Protein AF-0000000080707227 (afdb_homodimer)

Structure (mmCIF, N/CA/C/O backbone):
data_AF-0000000080707227-model_v1
#
loop_
_entity.id
_entity.type
_entity.pdbx_description
1 polymer 'Beta-carotene isomerase D27-like C-terminal domain-containing protein'
#
loop_
_atom_site.group_PDB
_atom_site.id
_atom_site.type_symbol
_atom_site.label_atom_id
_atom_site.label_alt_id
_atom_site.label_comp_id
_atom_site.label_asym_id
_atom_site.label_entity_id
_atom_site.label_seq_id
_atom_site.pdbx_PDB_ins_code
_atom_site.Cartn_x
_atom_site.Cartn_y
_atom_site.Cartn_z
_atom_site.occupancy
_atom_site.B_iso_or_equiv
_atom_site.auth_seq_id
_atom_site.auth_comp_id
_atom_site.auth_asym_id
_atom_si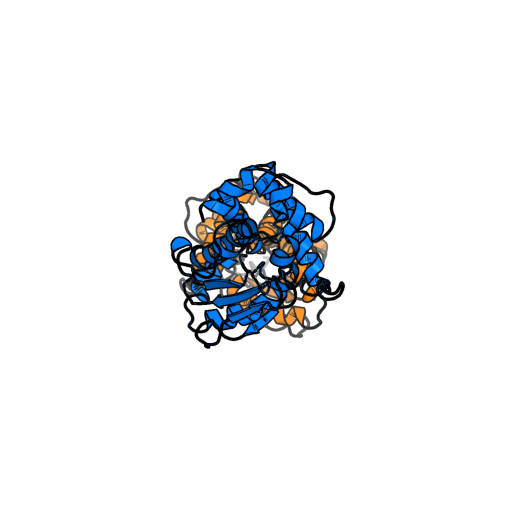te.auth_atom_id
_atom_site.pdbx_PDB_model_num
ATOM 1 N N . MET A 1 1 ? 2.789 -52.062 -24.5 1 26.19 1 MET A N 1
ATOM 2 C CA . MET A 1 1 ? 1.54 -51.344 -24.281 1 26.19 1 MET A CA 1
ATOM 3 C C . MET A 1 1 ? 1.734 -50.188 -23.297 1 26.19 1 MET A C 1
ATOM 5 O O . MET A 1 1 ? 2.178 -50.406 -22.156 1 26.19 1 MET A O 1
ATOM 9 N N . PRO A 1 2 ? 2.189 -49 -23.609 1 32.19 2 PRO A N 1
ATOM 10 C CA . PRO A 1 2 ? 2.803 -48 -22.719 1 32.19 2 PRO A CA 1
ATOM 11 C C . PRO A 1 2 ? 1.894 -47.594 -21.562 1 32.19 2 PRO A C 1
ATOM 13 O O . PRO A 1 2 ? 0.667 -47.656 -21.688 1 32.19 2 PRO A O 1
ATOM 16 N N . GLU A 1 3 ? 2.172 -48 -20.297 1 30.67 3 GLU A N 1
ATOM 17 C CA . GLU A 1 3 ? 1.446 -47.844 -19.047 1 30.67 3 GLU A CA 1
ATOM 18 C C . GLU A 1 3 ? 0.811 -46.469 -18.953 1 30.67 3 GLU A C 1
ATOM 20 O O . GLU A 1 3 ? 1.494 -45.438 -19.109 1 30.67 3 GLU A O 1
ATOM 25 N N . GLU A 1 4 ? -0.465 -46.219 -19.422 1 32.09 4 GLU A N 1
ATOM 26 C CA . GLU A 1 4 ? -1.473 -45.156 -19.312 1 32.09 4 GLU A CA 1
ATOM 27 C C . GLU A 1 4 ? -1.519 -44.594 -17.906 1 32.09 4 GLU A C 1
ATOM 29 O O . GLU A 1 4 ? -1.869 -45.281 -16.953 1 32.09 4 GLU A O 1
ATOM 34 N N . GLY A 1 5 ? -0.505 -44 -17.422 1 33.38 5 GLY A N 1
ATOM 35 C CA . GLY A 1 5 ? -0.533 -43.406 -16.094 1 33.38 5 GLY A CA 1
ATOM 36 C C . GLY A 1 5 ? -1.911 -42.938 -15.688 1 33.38 5 GLY A C 1
ATOM 37 O O . GLY A 1 5 ? -2.59 -42.25 -16.453 1 33.38 5 GLY A O 1
ATOM 38 N N . VAL A 1 6 ? -2.732 -43.75 -15 1 36.25 6 VAL A N 1
ATOM 39 C CA . VAL A 1 6 ? -4.027 -43.562 -14.352 1 36.25 6 VAL A CA 1
ATOM 40 C C . VAL A 1 6 ? -4.141 -42.156 -13.82 1 36.25 6 VAL A C 1
ATOM 42 O O . VAL A 1 6 ? -3.307 -41.719 -13.031 1 36.25 6 VAL A O 1
ATOM 45 N N . ALA A 1 7 ? -4.582 -41.219 -14.547 1 39.53 7 ALA A N 1
ATOM 46 C CA . ALA A 1 7 ? -5.078 -39.906 -14.172 1 39.53 7 ALA A CA 1
ATOM 47 C C . ALA A 1 7 ? -5.777 -39.938 -12.812 1 39.53 7 ALA A C 1
ATOM 49 O O . ALA A 1 7 ? -6.84 -40.531 -12.672 1 39.53 7 ALA A O 1
ATOM 50 N N . GLN A 1 8 ? -5.195 -40.25 -11.672 1 39.56 8 GLN A N 1
ATOM 51 C CA . GLN A 1 8 ? -5.855 -40.156 -10.375 1 39.56 8 GLN A CA 1
ATOM 52 C C . GLN A 1 8 ? -6.766 -38.906 -10.312 1 39.56 8 GLN A C 1
ATOM 54 O O . GLN A 1 8 ? -6.293 -37.781 -10.406 1 39.56 8 GLN A O 1
ATOM 59 N N . LEU A 1 9 ? -7.895 -38.906 -10.82 1 43.28 9 LEU A N 1
ATOM 60 C CA . LEU A 1 9 ? -9.008 -37.969 -10.711 1 43.28 9 LEU A CA 1
ATOM 61 C C . LEU A 1 9 ? -9.156 -37.469 -9.281 1 43.28 9 LEU A C 1
ATOM 63 O O . LEU A 1 9 ? -9.586 -38.219 -8.398 1 43.28 9 LEU A O 1
ATOM 67 N N . ARG A 1 10 ? -8.141 -36.844 -8.664 1 52.09 10 ARG A N 1
ATOM 68 C CA . ARG A 1 10 ? -8.336 -36.344 -7.305 1 52.09 10 ARG A CA 1
ATOM 69 C C . ARG A 1 10 ? -9.727 -35.75 -7.141 1 52.09 10 ARG A C 1
ATOM 71 O O . ARG A 1 10 ? -10.328 -35.281 -8.109 1 52.09 10 ARG A O 1
ATOM 78 N N . PRO A 1 11 ? -10.305 -36.188 -5.941 1 55.34 11 PRO A N 1
ATOM 79 C CA . PRO A 1 11 ? -11.648 -35.688 -5.676 1 55.34 11 PRO A CA 1
ATOM 80 C C . PRO A 1 11 ? -11.758 -34.188 -5.887 1 55.34 11 PRO A C 1
ATOM 82 O O . PRO A 1 11 ? -10.789 -33.438 -5.672 1 55.34 11 PRO A O 1
ATOM 85 N N . PRO A 1 12 ? -12.727 -33.844 -6.68 1 55.25 12 PRO A N 1
ATOM 86 C CA . PRO A 1 12 ? -13.008 -32.438 -6.926 1 55.25 12 PRO A CA 1
ATOM 87 C C . PRO A 1 12 ? -12.906 -31.578 -5.66 1 55.25 12 PRO A C 1
ATOM 89 O O . PRO A 1 12 ? -13.133 -32.062 -4.559 1 55.25 12 PRO A O 1
ATOM 92 N N . LEU A 1 13 ? -12.117 -30.547 -5.734 1 60.56 13 LEU A N 1
ATOM 93 C CA . LEU A 1 13 ? -12.07 -29.609 -4.621 1 60.56 13 LEU A CA 1
ATOM 94 C C . LEU A 1 13 ? -13.461 -29.391 -4.023 1 60.56 13 LEU A C 1
ATOM 96 O O . LEU A 1 13 ? -14.445 -29.312 -4.758 1 60.56 13 LEU A O 1
ATOM 100 N N . ALA A 1 14 ? -13.602 -29.906 -2.783 1 52.62 14 ALA A N 1
ATOM 101 C CA . ALA A 1 14 ? -14.891 -29.688 -2.131 1 52.62 14 ALA A CA 1
ATOM 102 C C . ALA A 1 14 ? -15.336 -28.234 -2.275 1 52.62 14 ALA A C 1
ATOM 104 O O . ALA A 1 14 ? -14.508 -27.328 -2.328 1 52.62 14 ALA A O 1
ATOM 105 N N . ALA A 1 15 ? -16.594 -28.062 -2.678 1 52.66 15 ALA A N 1
ATOM 106 C CA . ALA A 1 15 ? -17.234 -26.766 -2.848 1 52.66 15 ALA A CA 1
ATOM 107 C C . ALA A 1 15 ? -16.797 -25.797 -1.75 1 52.66 15 ALA A C 1
ATOM 109 O O . ALA A 1 15 ? -16.641 -24.594 -1.995 1 52.66 15 ALA A O 1
ATOM 110 N N . ASP A 1 16 ? -16.531 -26.391 -0.638 1 57.25 16 ASP A N 1
ATOM 111 C CA . ASP A 1 16 ? -16.281 -25.562 0.536 1 57.25 16 ASP A CA 1
ATOM 112 C C . ASP A 1 16 ? -14.781 -25.422 0.785 1 57.25 16 ASP A C 1
ATOM 114 O O . ASP A 1 16 ? -14.367 -24.828 1.79 1 57.25 16 ASP A O 1
ATOM 118 N N . PHE A 1 17 ? -14.102 -26.125 -0.024 1 55.12 17 PHE A N 1
ATOM 119 C CA . PHE A 1 17 ? -12.656 -26.078 0.175 1 55.12 17 PHE A CA 1
ATOM 120 C C . PHE A 1 17 ? -12.156 -24.641 0.092 1 55.12 17 PHE A C 1
ATOM 122 O O . PHE A 1 17 ? -11.273 -24.25 0.86 1 55.12 17 PHE A O 1
ATOM 129 N N . CYS A 1 18 ? -12.836 -23.969 -0.819 1 61.62 18 CYS A N 1
ATOM 130 C CA . CYS A 1 18 ? -12.422 -22.562 -0.947 1 61.62 18 CYS A CA 1
ATOM 131 C C . CYS A 1 18 ? -13.438 -21.641 -0.299 1 61.62 18 CYS A C 1
ATOM 133 O O . CYS A 1 18 ? -14.141 -20.906 -0.992 1 61.62 18 CYS A O 1
ATOM 135 N N . SER A 1 19 ? -13.633 -21.938 0.923 1 69.5 19 SER A N 1
ATOM 136 C CA . SER A 1 19 ? -14.484 -20.984 1.617 1 69.5 19 SER A CA 1
ATOM 137 C C . SER A 1 19 ? -13.922 -19.578 1.512 1 69.5 19 SER A C 1
ATOM 139 O O . SER A 1 19 ? -12.742 -19.344 1.765 1 69.5 19 SER A O 1
ATOM 141 N N . GLU A 1 20 ? -14.742 -18.844 0.925 1 79.62 20 GLU A N 1
ATOM 142 C CA . GLU A 1 20 ? -14.297 -17.469 0.672 1 79.62 20 GLU A CA 1
ATOM 143 C C . GLU A 1 20 ? -14.68 -16.547 1.823 1 79.62 20 GLU A C 1
ATOM 145 O O . GLU A 1 20 ? -15.867 -16.312 2.07 1 79.62 20 GLU A O 1
ATOM 150 N N . SER A 1 21 ? -13.672 -16.234 2.586 1 84.19 21 SER A N 1
ATOM 151 C CA . SER A 1 21 ? -13.883 -15.188 3.584 1 84.19 21 SER A CA 1
ATOM 152 C C . SER A 1 21 ? -14.188 -13.844 2.926 1 84.19 21 SER A C 1
ATOM 154 O O . SER A 1 21 ? -14.109 -13.719 1.701 1 84.19 21 SER A O 1
ATOM 156 N N . LEU A 1 22 ? -14.695 -12.938 3.74 1 84.94 22 LEU A N 1
ATOM 157 C CA . LEU A 1 22 ? -14.938 -11.594 3.23 1 84.94 22 LEU A CA 1
ATOM 158 C C . LEU A 1 22 ? -13.664 -10.992 2.652 1 84.94 22 LEU A C 1
ATOM 160 O O . LEU A 1 22 ? -13.695 -10.328 1.612 1 84.94 22 LEU A O 1
ATOM 164 N N . LEU A 1 23 ? -12.578 -11.273 3.289 1 86.94 23 LEU A N 1
ATOM 165 C CA . LEU A 1 23 ? -11.289 -10.805 2.793 1 86.94 23 LEU A CA 1
ATOM 166 C C . LEU A 1 23 ? -10.984 -11.406 1.424 1 86.94 23 LEU A C 1
ATOM 168 O O . LEU A 1 23 ? -10.516 -10.703 0.525 1 86.94 23 LEU A O 1
ATOM 172 N N . ASP A 1 24 ? -11.258 -12.633 1.316 1 90.62 24 ASP A N 1
ATOM 173 C CA . ASP A 1 24 ? -11.016 -13.305 0.042 1 90.62 24 ASP A CA 1
ATOM 174 C C . ASP A 1 24 ? -11.844 -12.68 -1.074 1 90.62 24 ASP A C 1
ATOM 176 O O . ASP A 1 24 ? -11.352 -12.484 -2.188 1 90.62 24 ASP A O 1
ATOM 180 N N . LYS A 1 25 ? -13.047 -12.398 -0.749 1 90.88 25 LYS A N 1
ATOM 181 C CA . LYS A 1 25 ? -13.953 -11.836 -1.743 1 90.88 25 LYS A CA 1
ATOM 182 C C . LYS A 1 25 ? -13.492 -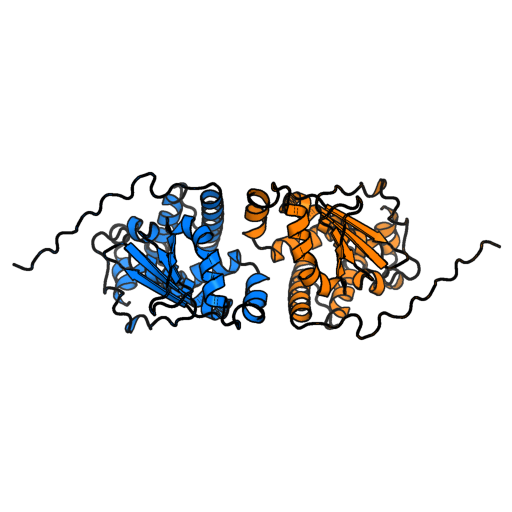10.453 -2.189 1 90.88 25 LYS A C 1
ATOM 184 O O . LYS A 1 25 ? -13.508 -10.141 -3.383 1 90.88 25 LYS A O 1
ATOM 189 N N . VAL A 1 26 ? -13.094 -9.672 -1.262 1 90.5 26 VAL A N 1
ATOM 190 C CA . VAL A 1 26 ? -12.648 -8.312 -1.558 1 90.5 26 VAL A CA 1
ATOM 191 C C . VAL A 1 26 ? -11.328 -8.359 -2.332 1 90.5 26 VAL A C 1
ATOM 193 O O . VAL A 1 26 ? -11.156 -7.629 -3.311 1 90.5 26 VAL A O 1
ATOM 196 N N . ALA A 1 27 ? -10.5 -9.188 -1.859 1 93.56 27 ALA A N 1
ATOM 197 C CA . ALA A 1 27 ? -9.203 -9.32 -2.518 1 93.56 27 ALA A CA 1
ATOM 198 C C . ALA A 1 27 ? -9.367 -9.805 -3.955 1 93.56 27 ALA A C 1
ATOM 200 O O . ALA A 1 27 ? -8.719 -9.289 -4.867 1 93.56 27 ALA A O 1
ATOM 201 N N . LEU A 1 28 ? -10.18 -10.781 -4.129 1 94.62 28 LEU A N 1
ATOM 202 C CA . LEU A 1 28 ? -10.43 -11.312 -5.465 1 94.62 28 LEU A CA 1
ATOM 203 C C . LEU A 1 28 ? -11.031 -10.242 -6.371 1 94.62 28 LEU A C 1
ATOM 205 O O . LEU A 1 28 ? -10.625 -10.102 -7.527 1 94.62 28 LEU A O 1
ATOM 209 N N . ALA A 1 29 ? -12 -9.539 -5.801 1 93.62 29 ALA A N 1
ATOM 210 C CA . ALA A 1 29 ? -12.648 -8.492 -6.582 1 93.62 29 ALA A CA 1
ATOM 211 C C . ALA A 1 29 ? -11.641 -7.426 -7.012 1 93.62 29 ALA A C 1
ATOM 213 O O . ALA A 1 29 ? -11.625 -7.008 -8.172 1 93.62 29 ALA A O 1
ATOM 214 N N . LEU A 1 30 ? -10.836 -7.02 -6.07 1 94.31 30 LEU A N 1
ATOM 215 C CA . LEU A 1 30 ? -9.812 -6.027 -6.363 1 94.31 30 LEU A CA 1
ATOM 216 C C . LEU A 1 30 ? -8.82 -6.559 -7.395 1 94.31 30 LEU A C 1
ATOM 218 O O . LEU A 1 30 ? -8.469 -5.855 -8.344 1 94.31 30 LEU A O 1
ATOM 222 N N . PHE A 1 31 ? -8.391 -7.738 -7.23 1 96.88 31 PHE A N 1
ATOM 223 C CA . PHE A 1 31 ? -7.434 -8.367 -8.133 1 96.88 31 PHE A CA 1
ATOM 224 C C . PHE A 1 31 ? -8 -8.445 -9.547 1 96.88 31 PHE A C 1
ATOM 226 O O . PHE A 1 31 ? -7.309 -8.125 -10.516 1 96.88 31 PHE A O 1
ATOM 233 N N . ARG A 1 32 ? -9.164 -8.805 -9.68 1 96.88 32 ARG A N 1
ATOM 234 C CA . ARG A 1 32 ? -9.805 -8.953 -10.984 1 96.88 32 ARG A CA 1
ATOM 235 C C . ARG A 1 32 ? -9.922 -7.605 -11.695 1 96.88 32 ARG A C 1
ATOM 237 O O . ARG A 1 32 ? -9.672 -7.508 -12.891 1 96.88 32 ARG A O 1
ATOM 244 N N . VAL A 1 33 ? -10.312 -6.633 -10.953 1 96.38 33 VAL A N 1
ATOM 245 C CA . VAL A 1 33 ? -10.453 -5.309 -11.547 1 96.38 33 VAL A CA 1
ATOM 246 C C . VAL A 1 33 ? -9.117 -4.855 -12.125 1 96.38 33 VAL A C 1
ATOM 248 O O . VAL A 1 33 ? -9.07 -4.277 -13.211 1 96.38 33 VAL A O 1
ATOM 251 N N . LEU A 1 34 ? -8.094 -5.098 -11.43 1 97.06 34 LEU A N 1
ATOM 252 C CA . LEU A 1 34 ? -6.77 -4.691 -11.875 1 97.06 34 LEU A CA 1
ATOM 253 C C . LEU A 1 34 ? -6.344 -5.492 -13.102 1 97.06 34 LEU A C 1
ATOM 255 O O . LEU A 1 34 ? -5.77 -4.934 -14.039 1 97.06 34 LEU A O 1
ATOM 259 N N . VAL A 1 35 ? -6.594 -6.781 -13.125 1 98.12 35 VAL A N 1
ATOM 260 C CA . VAL A 1 35 ? -6.293 -7.621 -14.281 1 98.12 35 VAL A CA 1
ATOM 261 C C . VAL A 1 35 ? -7.09 -7.141 -15.492 1 98.12 35 VAL A C 1
ATOM 263 O O . VAL A 1 35 ? -6.539 -6.973 -16.578 1 98.12 35 VAL A O 1
ATOM 266 N N . GLN A 1 36 ? -8.336 -6.859 -15.281 1 98.12 36 GLN A N 1
ATOM 267 C CA . GLN A 1 36 ? -9.211 -6.406 -16.359 1 98.12 36 GLN A CA 1
ATOM 268 C C . GLN A 1 36 ? -8.695 -5.113 -16.984 1 98.12 36 GLN A C 1
ATOM 270 O O . GLN A 1 36 ? -8.727 -4.945 -18.203 1 98.12 36 GLN A O 1
ATOM 275 N N . LYS A 1 37 ? -8.273 -4.293 -16.188 1 97.12 37 LYS A N 1
ATOM 276 C CA . LYS A 1 37 ? -7.734 -3.027 -16.656 1 97.12 37 LYS A CA 1
ATOM 277 C C . LYS A 1 37 ? -6.465 -3.248 -17.484 1 97.12 37 LYS A C 1
ATOM 279 O O . LYS A 1 37 ? -6.254 -2.584 -18.5 1 97.12 37 LYS A O 1
ATOM 284 N N . GLU A 1 38 ? -5.629 -4.148 -17.062 1 97.56 38 GLU A N 1
ATOM 285 C CA . GLU A 1 38 ? -4.355 -4.414 -17.734 1 97.56 38 GLU A CA 1
ATOM 286 C C . GLU A 1 38 ? -4.562 -5.109 -19.062 1 97.56 38 GLU A C 1
ATOM 288 O O . GLU A 1 38 ? -3.859 -4.824 -20.047 1 97.56 38 GLU A O 1
ATOM 293 N N . ILE A 1 39 ? -5.523 -6 -19.156 1 97.75 39 ILE A N 1
ATOM 294 C CA . ILE A 1 39 ? -5.637 -6.816 -20.359 1 97.75 39 ILE A CA 1
ATOM 295 C C . ILE A 1 39 ? -6.719 -6.246 -21.281 1 97.75 39 ILE A C 1
ATOM 297 O O . ILE A 1 39 ? -6.824 -6.637 -22.438 1 97.75 39 ILE A O 1
ATOM 301 N N . GLY A 1 40 ? -7.551 -5.34 -20.766 1 97.44 40 GLY A N 1
ATOM 302 C CA . GLY A 1 40 ? -8.594 -4.711 -21.562 1 97.44 40 GLY A CA 1
ATOM 303 C C . GLY A 1 40 ? -9.758 -5.637 -21.875 1 97.44 40 GLY A C 1
ATOM 304 O O . GLY A 1 40 ? -10.352 -5.562 -22.938 1 97.44 40 GLY A O 1
ATOM 305 N N . TYR A 1 41 ? -9.977 -6.633 -21.047 1 97.62 41 TYR A N 1
ATOM 306 C CA . TYR A 1 41 ? -11.047 -7.605 -21.219 1 97.62 41 TYR A CA 1
ATOM 307 C C . TYR A 1 41 ? -11.727 -7.906 -19.891 1 97.62 41 TYR A C 1
ATOM 309 O O . TYR A 1 41 ? -11.055 -8.172 -18.891 1 97.62 41 TYR A O 1
ATOM 317 N N . LYS A 1 42 ? -13.023 -7.793 -19.938 1 97.31 42 LYS A N 1
ATOM 318 C CA . LYS A 1 42 ? -13.844 -8.102 -18.766 1 97.31 42 LYS A CA 1
ATOM 319 C C . LYS A 1 42 ? -14.727 -9.328 -19.016 1 97.31 42 LYS A C 1
ATOM 321 O O . LYS A 1 42 ? -15.602 -9.297 -19.891 1 97.31 42 LYS A O 1
ATOM 326 N N . SER A 1 43 ? -14.539 -10.352 -18.219 1 96.88 43 SER A N 1
ATOM 327 C CA . SER A 1 43 ? -15.336 -11.57 -18.344 1 96.88 43 SER A CA 1
ATOM 328 C C . SER A 1 43 ? -16.75 -11.367 -17.812 1 96.88 43 SER A C 1
ATOM 330 O O . SER A 1 43 ? -16.953 -10.641 -16.844 1 96.88 43 SER A O 1
ATOM 332 N N . GLU A 1 44 ? -17.688 -12.141 -18.359 1 95.75 44 GLU A N 1
ATOM 333 C CA . GLU A 1 44 ? -19.078 -12.117 -17.891 1 95.75 44 GLU A CA 1
ATOM 334 C C . GLU A 1 44 ? -19.266 -13.039 -16.688 1 95.75 44 GLU A C 1
ATOM 336 O O . GLU A 1 44 ? -20.266 -12.945 -15.977 1 95.75 44 GLU A O 1
ATOM 341 N N . GLU A 1 45 ? -18.281 -13.898 -16.5 1 95 45 GLU A N 1
ATOM 342 C CA . GLU A 1 45 ? -18.359 -14.82 -15.359 1 95 45 GLU A CA 1
ATOM 343 C C . GLU A 1 45 ? -17.984 -14.109 -14.055 1 95 45 GLU A C 1
ATOM 345 O O . GLU A 1 45 ? -17.078 -13.289 -14.031 1 95 45 GLU A O 1
ATOM 350 N N . PRO A 1 46 ? -18.719 -14.422 -13.008 1 92.44 46 PRO A N 1
ATOM 351 C CA . PRO A 1 46 ? -18.422 -13.797 -11.727 1 92.44 46 PRO A CA 1
ATOM 352 C C . PRO A 1 46 ? -17.312 -14.516 -10.961 1 92.44 46 PRO A C 1
ATOM 354 O O . PRO A 1 46 ? -16.984 -15.664 -11.266 1 92.44 46 PRO A O 1
ATOM 357 N N . GLY A 1 47 ? -16.75 -13.805 -10 1 91.75 47 GLY A N 1
ATOM 358 C CA . GLY A 1 47 ? -15.859 -14.398 -9.023 1 91.75 47 GLY A CA 1
ATOM 359 C C . GLY A 1 47 ? -14.641 -15.047 -9.641 1 91.75 47 GLY A C 1
ATOM 360 O O . GLY A 1 47 ? -14.008 -14.477 -10.539 1 91.75 47 GLY A O 1
ATOM 361 N N . TYR A 1 48 ? -14.305 -16.219 -9.148 1 93.06 48 TYR A N 1
ATOM 362 C CA . TYR A 1 48 ? -13.078 -16.906 -9.523 1 93.06 48 TYR A CA 1
ATOM 363 C C . TYR A 1 48 ? -13.156 -17.406 -10.961 1 93.06 48 TYR A C 1
ATOM 365 O O . TYR A 1 48 ? -12.156 -17.391 -11.688 1 93.06 48 TYR A O 1
ATOM 373 N N . ALA A 1 49 ? -14.32 -17.844 -11.352 1 92.81 49 ALA A N 1
ATOM 374 C CA . ALA A 1 49 ? -14.516 -18.266 -12.734 1 92.81 49 ALA A CA 1
ATOM 375 C C . ALA A 1 49 ? -14.195 -17.141 -13.711 1 92.81 49 ALA A C 1
ATOM 377 O O . ALA A 1 49 ? -13.688 -17.391 -14.812 1 92.81 49 ALA A O 1
ATOM 378 N N . GLY A 1 50 ? -14.547 -15.969 -13.289 1 95.5 50 GLY A N 1
ATOM 379 C CA . GLY A 1 50 ? -14.219 -14.82 -14.109 1 95.5 50 GLY A CA 1
ATOM 380 C C . GLY A 1 50 ? -12.719 -14.594 -14.25 1 95.5 50 GLY A C 1
ATOM 381 O O . GLY A 1 50 ? -12.234 -14.273 -15.336 1 95.5 50 GLY A O 1
ATOM 382 N N . LEU A 1 51 ? -12.031 -14.766 -13.172 1 96.12 51 LEU A N 1
ATOM 383 C CA . LEU A 1 51 ? -10.578 -14.617 -13.195 1 96.12 51 LEU A CA 1
ATOM 384 C C . LEU A 1 51 ? -9.945 -15.625 -14.156 1 96.12 51 LEU A C 1
ATOM 386 O O . LEU A 1 51 ? -9.055 -15.273 -14.93 1 96.12 51 LEU A O 1
ATOM 390 N N . ILE A 1 52 ? -10.383 -16.844 -14.086 1 93.88 52 ILE A N 1
ATOM 391 C CA . ILE A 1 52 ? -9.859 -17.891 -14.953 1 93.88 52 ILE A CA 1
ATOM 392 C C . ILE A 1 52 ? -10.141 -17.547 -16.406 1 93.88 52 ILE A C 1
ATOM 394 O O . ILE A 1 52 ? -9.266 -17.656 -17.266 1 93.88 52 ILE A O 1
ATOM 398 N N . ASP A 1 53 ? -11.312 -17.109 -16.672 1 94.12 53 ASP A N 1
ATOM 399 C CA . ASP A 1 53 ? -11.703 -16.719 -18.016 1 94.12 53 ASP A CA 1
ATOM 400 C C . ASP A 1 53 ? -10.828 -15.578 -18.531 1 94.12 53 ASP A C 1
ATOM 402 O O . ASP A 1 53 ? -10.414 -15.578 -19.703 1 94.12 53 ASP A O 1
ATOM 406 N N . GLU A 1 54 ? -10.602 -14.68 -17.703 1 96.88 54 GLU A N 1
ATOM 407 C CA . GLU A 1 54 ? -9.781 -13.531 -18.078 1 96.88 54 GLU A CA 1
ATOM 408 C C . GLU A 1 54 ? -8.344 -13.953 -18.359 1 96.88 54 GLU A C 1
ATOM 410 O O . GLU A 1 54 ? -7.734 -13.508 -19.328 1 96.88 54 GLU A O 1
ATOM 415 N N . ALA A 1 55 ? -7.828 -14.781 -17.516 1 95.5 55 ALA A N 1
ATOM 416 C CA . ALA A 1 55 ? -6.465 -15.266 -17.703 1 95.5 55 ALA A CA 1
ATOM 417 C C . ALA A 1 55 ? -6.348 -16.062 -19 1 95.5 55 ALA A C 1
ATOM 419 O O . ALA A 1 55 ? -5.406 -15.859 -19.781 1 95.5 55 ALA A O 1
ATOM 420 N N . GLN A 1 56 ? -7.262 -16.891 -19.25 1 93.06 56 GLN A N 1
ATOM 421 C CA . GLN A 1 56 ? -7.262 -17.719 -20.453 1 93.06 56 GLN A CA 1
ATOM 422 C C . GLN A 1 56 ? -7.453 -16.859 -21.703 1 93.06 56 GLN A C 1
ATOM 424 O O . GLN A 1 56 ? -6.805 -17.094 -22.719 1 93.06 56 GLN A O 1
ATOM 429 N N . ASN A 1 57 ? -8.375 -15.93 -21.609 1 93.88 57 ASN A N 1
ATOM 430 C CA . ASN A 1 57 ? -8.609 -15.031 -22.734 1 93.88 57 ASN A CA 1
ATOM 431 C C . ASN A 1 57 ? -7.336 -14.281 -23.125 1 93.88 57 ASN A C 1
ATOM 433 O O . ASN A 1 57 ? -7.004 -14.195 -24.312 1 93.88 57 ASN A O 1
ATOM 437 N N . TYR A 1 58 ? -6.613 -13.805 -22.125 1 95.56 58 TYR A N 1
ATOM 438 C CA . TYR A 1 58 ? -5.395 -13.039 -22.375 1 95.56 58 TYR A CA 1
ATOM 439 C C . TYR A 1 58 ? -4.34 -13.906 -23.062 1 95.56 58 TYR A C 1
ATOM 441 O O . TYR A 1 58 ? -3.707 -13.484 -24.031 1 95.56 58 TYR A O 1
ATOM 449 N N . MET A 1 59 ? -4.223 -15.078 -22.578 1 92.69 59 MET A N 1
ATOM 450 C CA . MET A 1 59 ? -3.193 -15.984 -23.078 1 92.69 59 MET A CA 1
ATOM 451 C C . MET A 1 59 ? -3.58 -16.531 -24.453 1 92.69 59 MET A C 1
ATOM 453 O O . MET A 1 59 ? -2.768 -16.531 -25.375 1 92.69 59 MET A O 1
ATOM 457 N N . VAL A 1 60 ? -4.789 -16.938 -24.672 1 89.69 60 VAL A N 1
ATOM 458 C CA . VAL A 1 60 ? -5.152 -17.734 -25.844 1 89.69 60 VAL A CA 1
ATOM 459 C C . VAL A 1 60 ? -5.828 -16.859 -26.891 1 89.69 60 VAL A C 1
ATOM 461 O O . VAL A 1 60 ? -5.5 -16.938 -28.078 1 89.69 60 VAL A O 1
ATOM 464 N N . ILE A 1 61 ? -6.82 -16.109 -26.484 1 89.12 61 ILE A N 1
ATOM 465 C CA . ILE A 1 61 ? -7.625 -15.344 -27.422 1 89.12 61 ILE A CA 1
ATOM 466 C C . ILE A 1 61 ? -6.852 -14.109 -27.891 1 89.12 61 ILE A C 1
ATOM 468 O O . ILE A 1 61 ? -6.703 -13.875 -29.078 1 89.12 61 ILE A O 1
ATOM 472 N N . GLN A 1 62 ? -6.305 -13.383 -26.953 1 93.19 62 GLN A N 1
ATOM 473 C CA . GLN A 1 62 ? -5.535 -12.195 -27.297 1 93.19 62 GLN A CA 1
ATOM 474 C C . GLN A 1 62 ? -4.137 -12.57 -27.781 1 93.19 62 GLN A C 1
ATOM 476 O O . GLN A 1 62 ? -3.449 -11.758 -28.406 1 93.19 62 GLN A O 1
ATOM 481 N N . GLY A 1 63 ? -3.725 -13.711 -27.422 1 91.44 63 GLY A N 1
ATOM 482 C CA . GLY A 1 63 ? -2.445 -14.211 -27.906 1 91.44 63 GLY A CA 1
ATOM 483 C C . GLY A 1 63 ? -1.258 -13.484 -27.297 1 91.44 63 GLY A C 1
ATOM 484 O O . GLY A 1 63 ? -0.261 -13.242 -27.984 1 91.44 63 GLY A O 1
ATOM 485 N N . ALA A 1 64 ? -1.387 -13.148 -26.047 1 93.62 64 ALA A N 1
ATOM 486 C CA . ALA A 1 64 ? -0.294 -12.438 -25.391 1 93.62 64 ALA A CA 1
ATOM 487 C C . ALA A 1 64 ? 0.96 -13.305 -25.312 1 93.62 64 ALA A C 1
ATOM 489 O O . ALA A 1 64 ? 0.879 -14.508 -25.047 1 93.62 64 ALA A O 1
ATOM 490 N N . SER A 1 65 ? 2.119 -12.688 -25.625 1 93.88 65 SER A N 1
ATOM 491 C CA . SER A 1 65 ? 3.393 -13.391 -25.516 1 93.88 65 SER A CA 1
ATOM 492 C C . SER A 1 65 ? 3.715 -13.734 -24.062 1 93.88 65 SER A C 1
ATOM 494 O O . SER A 1 65 ? 3.104 -13.188 -23.141 1 93.88 65 SER A O 1
ATOM 496 N N . VAL A 1 66 ? 4.617 -14.602 -23.922 1 92.62 66 VAL A N 1
ATOM 497 C CA . VAL A 1 66 ? 5.082 -15 -22.594 1 92.62 66 VAL A CA 1
ATOM 498 C C . VAL A 1 66 ? 5.543 -13.773 -21.812 1 92.62 66 VAL A C 1
ATOM 500 O O . VAL A 1 66 ? 5.184 -13.602 -20.641 1 92.62 66 VAL A O 1
ATOM 503 N N . GLU A 1 67 ? 6.301 -12.93 -22.469 1 95.38 67 GLU A N 1
ATOM 504 C CA . GLU A 1 67 ? 6.816 -11.719 -21.828 1 95.38 67 GLU A CA 1
ATOM 505 C C . GLU A 1 67 ? 5.684 -10.781 -21.422 1 95.38 67 GLU A C 1
ATOM 507 O O . GLU A 1 67 ? 5.711 -10.211 -20.328 1 95.38 67 GLU A O 1
ATOM 512 N N . ASP A 1 68 ? 4.762 -10.703 -22.266 1 96.88 68 ASP A N 1
ATOM 513 C CA . ASP A 1 68 ? 3.623 -9.836 -21.984 1 96.88 68 ASP A CA 1
ATOM 514 C C . ASP A 1 68 ? 2.83 -10.344 -20.781 1 96.88 68 ASP A C 1
ATOM 516 O O . ASP A 1 68 ? 2.355 -9.555 -19.953 1 96.88 68 ASP A O 1
ATOM 520 N N . GLN A 1 69 ? 2.623 -11.617 -20.734 1 96.31 69 GLN A N 1
ATOM 521 C CA . GLN A 1 69 ? 1.898 -12.219 -19.625 1 96.31 69 GLN A CA 1
ATOM 522 C C . GLN A 1 69 ? 2.609 -11.961 -18.297 1 96.31 69 GLN A C 1
ATOM 524 O O . GLN A 1 69 ? 1.986 -11.531 -17.328 1 96.31 69 GLN A O 1
ATOM 529 N N . GLN A 1 70 ? 3.857 -12.203 -18.344 1 97.12 70 GLN A N 1
ATOM 530 C CA . GLN A 1 70 ? 4.652 -12 -17.141 1 97.12 70 GLN A CA 1
ATOM 531 C C . GLN A 1 70 ? 4.641 -10.539 -16.719 1 97.12 70 GLN A C 1
ATOM 533 O O . GLN A 1 70 ? 4.453 -10.227 -15.531 1 97.12 70 GLN A O 1
ATOM 538 N N . ASP A 1 71 ? 4.832 -9.68 -17.656 1 98.06 71 ASP A N 1
ATOM 539 C CA . ASP A 1 71 ? 4.863 -8.25 -17.359 1 98.06 71 ASP A CA 1
ATOM 540 C C . ASP A 1 71 ? 3.521 -7.773 -16.812 1 98.06 71 ASP A C 1
ATOM 542 O O . ASP A 1 71 ? 3.479 -6.926 -15.914 1 98.06 71 ASP A O 1
ATOM 546 N N . MET A 1 72 ? 2.482 -8.289 -17.422 1 98.19 72 MET A N 1
ATOM 547 C CA . MET A 1 72 ? 1.147 -7.934 -16.938 1 98.19 72 MET A CA 1
ATOM 548 C C . MET A 1 72 ? 0.977 -8.305 -15.477 1 98.19 72 MET A C 1
ATOM 550 O O . MET A 1 72 ? 0.486 -7.504 -14.68 1 98.19 72 MET A O 1
ATOM 554 N N . ALA A 1 73 ? 1.348 -9.477 -15.102 1 98.12 73 ALA A N 1
ATOM 555 C CA . ALA A 1 73 ? 1.213 -9.938 -13.719 1 98.12 73 ALA A CA 1
ATOM 556 C C . ALA A 1 73 ? 2.09 -9.109 -12.781 1 98.12 73 ALA A C 1
ATOM 558 O O . ALA A 1 73 ? 1.669 -8.766 -11.672 1 98.12 73 ALA A O 1
ATOM 559 N N . VAL A 1 74 ? 3.283 -8.766 -13.227 1 98.44 74 VAL A N 1
ATOM 560 C CA . VAL A 1 74 ? 4.168 -7.934 -12.414 1 98.44 74 VAL A CA 1
ATOM 561 C C . VAL A 1 74 ? 3.543 -6.559 -12.203 1 98.44 74 VAL A C 1
ATOM 563 O O . VAL A 1 74 ? 3.582 -6.016 -11.094 1 98.44 74 VAL A O 1
ATOM 566 N N . ARG A 1 75 ? 2.986 -6.016 -13.258 1 97.88 75 ARG A N 1
ATOM 567 C CA . ARG A 1 75 ? 2.355 -4.703 -13.156 1 97.88 75 ARG A CA 1
ATOM 568 C C . ARG A 1 75 ? 1.186 -4.734 -12.18 1 97.88 75 ARG A C 1
ATOM 570 O O . ARG A 1 75 ? 1.001 -3.801 -11.391 1 97.88 75 ARG A O 1
ATOM 577 N N . VAL A 1 76 ? 0.418 -5.781 -12.211 1 97.94 76 VAL A N 1
ATOM 578 C CA . VAL A 1 76 ? -0.72 -5.918 -11.305 1 97.94 76 VAL A CA 1
ATOM 579 C C . VAL A 1 76 ? -0.229 -5.984 -9.859 1 97.94 76 VAL A C 1
ATOM 581 O O . VAL A 1 76 ? -0.753 -5.285 -8.992 1 97.94 76 VAL A O 1
ATOM 584 N N . LEU A 1 77 ? 0.762 -6.766 -9.617 1 97.5 77 LEU A N 1
ATOM 585 C CA . LEU A 1 77 ? 1.312 -6.898 -8.273 1 97.5 77 LEU A CA 1
ATOM 586 C C . LEU A 1 77 ? 1.898 -5.574 -7.793 1 97.5 77 LEU A C 1
ATOM 588 O O . LEU A 1 77 ? 1.728 -5.203 -6.629 1 97.5 77 LEU A O 1
ATOM 592 N N . THR A 1 78 ? 2.543 -4.902 -8.656 1 96.88 78 THR A N 1
ATOM 593 C CA . THR A 1 78 ? 3.137 -3.609 -8.336 1 96.88 78 THR A CA 1
ATOM 594 C C . THR A 1 78 ? 2.057 -2.588 -7.988 1 96.88 78 THR A C 1
ATOM 596 O O . THR A 1 78 ? 2.221 -1.79 -7.066 1 96.88 78 THR A O 1
ATOM 599 N N . THR A 1 79 ? 1.013 -2.641 -8.797 1 95.44 79 THR A N 1
ATOM 600 C CA . THR A 1 79 ? -0.103 -1.738 -8.531 1 95.44 79 THR A CA 1
ATOM 601 C C . THR A 1 79 ? -0.728 -2.029 -7.172 1 95.44 79 THR A C 1
ATOM 603 O O . THR A 1 79 ? -1.06 -1.105 -6.426 1 95.44 79 THR A O 1
ATOM 606 N N . ILE A 1 80 ? -0.904 -3.219 -6.852 1 95.19 80 ILE A N 1
ATOM 607 C CA . ILE A 1 80 ? -1.489 -3.617 -5.578 1 95.19 80 ILE A CA 1
ATOM 608 C C . ILE A 1 80 ? -0.606 -3.131 -4.43 1 95.19 80 ILE A C 1
ATOM 610 O O . ILE A 1 80 ? -1.108 -2.613 -3.428 1 95.19 80 ILE A O 1
ATOM 614 N N . ALA A 1 81 ? 0.667 -3.24 -4.527 1 94.25 81 ALA A N 1
ATOM 615 C CA . ALA A 1 81 ? 1.603 -2.844 -3.479 1 94.25 81 ALA A CA 1
ATOM 616 C C . ALA A 1 81 ? 1.554 -1.336 -3.242 1 94.25 81 ALA A C 1
ATOM 618 O O . ALA A 1 81 ? 1.828 -0.866 -2.137 1 94.25 81 ALA A O 1
ATOM 619 N N . GLY A 1 82 ? 1.182 -0.6 -4.316 1 92.38 82 GLY A N 1
ATOM 620 C CA . GLY A 1 82 ? 1.269 0.849 -4.227 1 92.38 82 GLY A CA 1
ATOM 621 C C . GLY A 1 82 ? 2.693 1.367 -4.301 1 92.38 82 GLY A C 1
ATOM 622 O O . GLY A 1 82 ? 3.646 0.594 -4.191 1 92.38 82 GLY A O 1
ATOM 623 N N . PRO A 1 83 ? 2.844 2.635 -4.402 1 92.62 83 PRO A N 1
ATOM 624 C CA . PRO A 1 83 ? 4.176 3.201 -4.621 1 92.62 83 PRO A CA 1
ATOM 625 C C . PRO A 1 83 ? 5.02 3.236 -3.346 1 92.62 83 PRO A C 1
ATOM 627 O O . PRO A 1 83 ? 6.238 3.393 -3.412 1 92.62 83 PRO A O 1
ATOM 630 N N . ALA A 1 84 ? 4.383 3.078 -2.223 1 90.56 84 ALA A N 1
ATOM 631 C CA . ALA A 1 84 ? 5.102 3.229 -0.96 1 90.56 84 ALA A CA 1
ATOM 632 C C . ALA A 1 84 ? 5.746 1.913 -0.534 1 90.56 84 ALA A C 1
ATOM 634 O O . ALA A 1 84 ? 6.875 1.898 -0.043 1 90.56 84 ALA A O 1
ATOM 635 N N . VAL A 1 85 ? 5.168 0.83 -0.766 1 92.69 85 VAL A N 1
ATOM 636 C CA . VAL A 1 85 ? 5.57 -0.458 -0.209 1 92.69 85 VAL A CA 1
ATOM 637 C C . VAL A 1 85 ? 6.91 -0.883 -0.809 1 92.69 85 VAL A C 1
ATOM 639 O O . VAL A 1 85 ? 7.836 -1.251 -0.081 1 92.69 85 VAL A O 1
ATOM 642 N N . PRO A 1 86 ? 7.113 -0.78 -2.076 1 93.75 86 PRO A N 1
ATOM 643 C CA . PRO A 1 86 ? 8.344 -1.316 -2.656 1 93.75 86 PRO A CA 1
ATOM 644 C C . PRO A 1 86 ? 9.602 -0.639 -2.105 1 93.75 86 PRO A C 1
ATOM 646 O O . PRO A 1 86 ? 10.5 -1.313 -1.594 1 93.75 86 PRO A O 1
ATOM 649 N N . PRO A 1 87 ? 9.672 0.667 -2.109 1 90.56 87 PRO A N 1
ATOM 650 C CA . PRO A 1 87 ? 10.906 1.266 -1.59 1 90.56 87 PRO A CA 1
ATOM 651 C C . PRO A 1 87 ? 11.078 1.041 -0.09 1 90.56 87 PRO A C 1
ATOM 653 O O . PRO A 1 87 ? 12.203 0.854 0.381 1 90.56 87 PRO A O 1
ATOM 656 N N . VAL A 1 88 ? 10.039 1.088 0.676 1 87.56 88 VAL A N 1
ATOM 657 C CA . VAL A 1 88 ? 10.125 0.881 2.117 1 87.56 88 VAL A CA 1
ATOM 658 C C . VAL A 1 88 ? 10.555 -0.555 2.412 1 87.56 88 VAL A C 1
ATOM 660 O O . VAL A 1 88 ? 11.445 -0.787 3.229 1 87.56 88 VAL A O 1
ATOM 663 N N . TYR A 1 89 ? 9.938 -1.484 1.743 1 93.38 89 TYR A N 1
ATOM 664 C CA . TYR A 1 89 ? 10.273 -2.889 1.939 1 93.38 89 TYR A CA 1
ATOM 665 C C . TYR A 1 89 ? 11.719 -3.16 1.546 1 93.38 89 TYR A C 1
ATOM 667 O O . TYR A 1 89 ? 12.453 -3.828 2.279 1 93.38 89 TYR A O 1
ATOM 675 N N . LYS A 1 90 ? 12.086 -2.697 0.441 1 92.12 90 LYS A N 1
ATOM 676 C CA . LYS A 1 90 ? 13.422 -2.945 -0.097 1 92.12 90 LYS A CA 1
ATOM 677 C C . LYS A 1 90 ? 14.5 -2.369 0.816 1 92.12 90 LYS A C 1
ATOM 679 O O . LYS A 1 90 ? 15.539 -2.998 1.036 1 92.12 90 LYS A O 1
ATOM 684 N N . LEU A 1 91 ? 14.289 -1.279 1.448 1 86.19 91 LEU A N 1
ATOM 685 C CA . LEU A 1 91 ? 15.305 -0.592 2.238 1 86.19 91 LEU A CA 1
ATOM 686 C C . LEU A 1 91 ? 15.258 -1.044 3.695 1 86.19 91 LEU A C 1
ATOM 688 O O . LEU A 1 91 ? 16.297 -1.158 4.348 1 86.19 91 LEU A O 1
ATOM 692 N N . PHE A 1 92 ? 14.039 -1.401 4.203 1 86.69 92 PHE A N 1
ATOM 693 C CA . PHE A 1 92 ? 13.938 -1.554 5.652 1 86.69 92 PHE A CA 1
ATOM 694 C C . PHE A 1 92 ? 13.539 -2.979 6.02 1 86.69 92 PHE A C 1
ATOM 696 O O . PHE A 1 92 ? 13.594 -3.359 7.188 1 86.69 92 PHE A O 1
ATOM 703 N N . MET A 1 93 ? 13.172 -3.701 5.055 1 89.62 93 MET A N 1
ATOM 704 C CA . MET A 1 93 ? 12.734 -5.055 5.379 1 89.62 93 MET A CA 1
ATOM 705 C C . MET A 1 93 ? 13.625 -6.09 4.699 1 89.62 93 MET A C 1
ATOM 707 O O . MET A 1 93 ? 14.188 -6.965 5.363 1 89.62 93 MET A O 1
ATOM 711 N N . ALA A 1 94 ? 13.844 -5.918 3.516 1 91.56 94 ALA A N 1
ATOM 712 C CA . ALA A 1 94 ? 14.492 -6.922 2.678 1 91.56 94 ALA A CA 1
ATOM 713 C C . ALA A 1 94 ? 15.891 -7.25 3.201 1 91.56 94 ALA A C 1
ATOM 715 O O . ALA A 1 94 ? 16.312 -8.406 3.176 1 91.56 94 ALA A O 1
ATOM 716 N N . PRO A 1 95 ? 16.609 -6.316 3.789 1 91.31 95 PRO A N 1
ATOM 717 C CA . PRO A 1 95 ? 17.969 -6.613 4.219 1 91.31 95 PRO A CA 1
ATOM 718 C C . PRO A 1 95 ? 18.031 -7.363 5.547 1 91.31 95 PRO A C 1
ATOM 720 O O . PRO A 1 95 ? 19.078 -7.891 5.926 1 91.31 95 PRO A O 1
ATOM 723 N N . TRP A 1 96 ? 16.969 -7.488 6.199 1 92.19 96 TRP A N 1
ATOM 724 C CA . TRP A 1 96 ? 16.938 -8.164 7.488 1 92.19 96 TRP A CA 1
ATOM 725 C C . TRP A 1 96 ? 16.984 -9.68 7.312 1 92.19 96 TRP A C 1
ATOM 727 O O . TRP A 1 96 ? 16.328 -10.227 6.41 1 92.19 96 TRP A O 1
ATOM 737 N N . PRO A 1 97 ? 17.688 -10.312 8.258 1 92.62 97 PRO A N 1
ATOM 738 C CA . PRO A 1 97 ? 17.734 -11.781 8.188 1 92.62 97 PRO A CA 1
ATOM 739 C C . PRO A 1 97 ? 16.375 -12.422 8.445 1 92.62 97 PRO A C 1
ATOM 741 O O . PRO A 1 97 ? 16.141 -13.57 8.055 1 92.62 97 PRO A O 1
ATOM 744 N N . TRP A 1 98 ? 15.508 -11.68 9.039 1 94.19 98 TRP A N 1
ATOM 745 C CA . TRP A 1 98 ? 14.203 -12.227 9.383 1 94.19 98 TRP A CA 1
ATOM 746 C C . TRP A 1 98 ? 13.172 -11.891 8.312 1 94.19 98 TRP A C 1
ATOM 748 O O . TRP A 1 98 ? 12.008 -12.297 8.414 1 94.19 98 TRP A O 1
ATOM 758 N N . ALA A 1 99 ? 13.547 -11.234 7.27 1 95.69 99 ALA A N 1
ATOM 759 C CA . ALA A 1 99 ? 12.625 -10.812 6.219 1 95.69 99 ALA A CA 1
ATOM 760 C C . ALA A 1 99 ? 11.891 -12.008 5.617 1 95.69 99 ALA A C 1
ATOM 762 O O . ALA A 1 99 ? 10.672 -11.969 5.441 1 95.69 99 ALA A O 1
ATOM 763 N N . PRO A 1 100 ? 12.562 -13.117 5.348 1 96.81 100 PRO A N 1
ATOM 764 C CA . PRO A 1 100 ? 11.867 -14.281 4.789 1 96.81 100 PRO A CA 1
ATOM 765 C C . PRO A 1 100 ? 10.781 -14.828 5.719 1 96.81 100 PRO A C 1
ATOM 767 O O . PRO A 1 100 ? 9.672 -15.117 5.273 1 96.81 100 PRO A O 1
ATOM 770 N N . PHE A 1 101 ? 11.117 -14.883 6.934 1 96.81 101 PHE A N 1
ATOM 771 C CA . PHE A 1 101 ? 10.156 -15.414 7.902 1 96.81 101 PHE A CA 1
ATOM 772 C C . PHE A 1 101 ? 8.961 -14.477 8.047 1 96.81 101 PHE A C 1
ATOM 774 O O . PHE A 1 101 ? 7.816 -14.922 8.062 1 96.81 101 PHE A O 1
ATOM 781 N N . LEU A 1 102 ? 9.234 -13.234 8.188 1 94.69 102 LEU A N 1
ATOM 782 C CA . LEU A 1 102 ? 8.156 -12.266 8.359 1 94.69 102 LEU A CA 1
ATOM 783 C C . LEU A 1 102 ? 7.258 -12.227 7.125 1 94.69 102 LEU A C 1
ATOM 785 O O . LEU A 1 102 ? 6.035 -12.148 7.25 1 94.69 102 LEU A O 1
ATOM 789 N N . THR A 1 103 ? 7.91 -12.25 5.996 1 96.25 103 THR A N 1
ATOM 790 C CA . THR A 1 103 ? 7.137 -12.258 4.758 1 96.25 103 THR A CA 1
ATOM 791 C C . THR A 1 103 ? 6.258 -13.5 4.672 1 96.25 103 THR A C 1
ATOM 793 O O . THR A 1 103 ? 5.074 -13.414 4.336 1 96.25 103 THR A O 1
ATOM 796 N N . ALA A 1 104 ? 6.797 -14.617 5.031 1 97.56 104 ALA A N 1
ATOM 797 C CA . ALA A 1 104 ? 6.047 -15.867 5.023 1 97.56 104 ALA A CA 1
ATOM 798 C C . ALA A 1 104 ? 4.902 -15.828 6.027 1 97.56 104 ALA A C 1
ATOM 800 O O . ALA A 1 104 ? 3.83 -16.391 5.781 1 97.56 104 ALA A O 1
ATOM 801 N N . PHE A 1 105 ? 5.168 -15.227 7.086 1 94.25 105 PHE A N 1
ATOM 802 C CA . PHE A 1 105 ? 4.188 -15.156 8.156 1 94.25 105 PHE A CA 1
ATOM 803 C C . PHE A 1 105 ? 2.949 -14.383 7.711 1 94.25 105 PHE A C 1
ATOM 805 O O . PHE A 1 105 ? 1.825 -14.742 8.062 1 94.25 105 PHE A O 1
ATOM 812 N N . PHE A 1 106 ? 3.072 -13.359 6.871 1 91.94 106 PHE A N 1
ATOM 813 C CA . PHE A 1 106 ? 1.973 -12.492 6.48 1 91.94 106 PHE A CA 1
ATOM 814 C C . PHE A 1 106 ? 1.36 -12.945 5.16 1 91.94 106 PHE A C 1
ATOM 816 O O . PHE A 1 106 ? 0.254 -12.531 4.809 1 91.94 106 PHE A O 1
ATOM 823 N N . THR A 1 107 ? 1.909 -13.82 4.426 1 95.1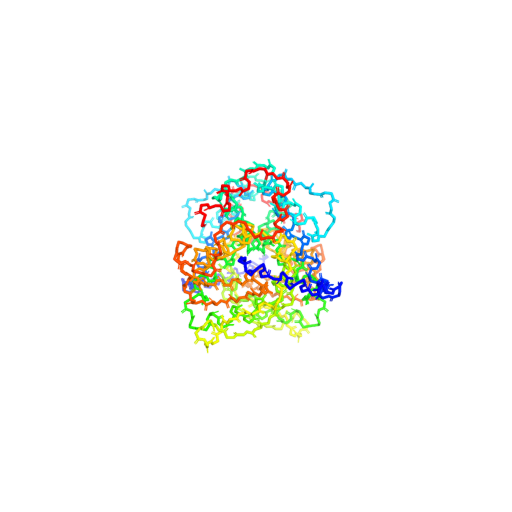9 107 THR A N 1
ATOM 824 C CA . THR A 1 107 ? 1.537 -14.148 3.053 1 95.19 107 THR A CA 1
ATOM 825 C C . THR A 1 107 ? 0.258 -14.984 3.025 1 95.19 107 THR A C 1
ATOM 827 O O . THR A 1 107 ? -0.642 -14.719 2.225 1 95.19 107 THR A O 1
ATOM 830 N N . PRO A 1 108 ? -0.015 -15.969 3.908 1 94.44 108 PRO A N 1
ATOM 831 C CA . PRO A 1 108 ? -1.101 -16.938 3.746 1 94.44 108 PRO A CA 1
ATOM 832 C C . PRO A 1 108 ? -2.473 -16.281 3.646 1 94.44 108 PRO A C 1
ATOM 834 O O . PRO A 1 108 ? -3.254 -16.594 2.746 1 94.44 108 PRO A O 1
ATOM 837 N N . PRO A 1 109 ? -2.76 -15.281 4.469 1 90.81 109 PRO A N 1
ATOM 838 C CA . PRO A 1 109 ? -4.102 -14.703 4.348 1 90.81 109 PRO A CA 1
ATOM 839 C C . PRO A 1 109 ? -4.289 -13.922 3.047 1 90.81 109 PRO A C 1
ATOM 841 O O . PRO A 1 109 ? -5.406 -13.828 2.535 1 90.81 109 PRO A O 1
ATOM 844 N N . PHE A 1 110 ? -3.277 -13.43 2.496 1 91.25 110 PHE A N 1
ATOM 845 C CA . PHE A 1 110 ? -3.377 -12.562 1.328 1 91.25 110 PHE A CA 1
ATOM 846 C C . PHE A 1 110 ? -3.234 -13.367 0.042 1 91.25 110 PHE A C 1
ATOM 848 O O . PHE A 1 110 ? -3.451 -12.844 -1.052 1 91.25 110 PHE A O 1
ATOM 855 N N . PHE A 1 111 ? -2.875 -14.602 0.194 1 94.19 111 PHE A N 1
ATOM 856 C CA . PHE A 1 111 ? -2.676 -15.484 -0.952 1 94.19 111 PHE A CA 1
ATOM 857 C C . PHE A 1 111 ? -3.834 -16.469 -1.089 1 94.19 111 PHE A C 1
ATOM 859 O O . PHE A 1 111 ? -4.016 -17.078 -2.145 1 94.19 111 PHE A O 1
ATOM 866 N N . LYS A 1 112 ? -4.66 -16.531 -0.107 1 92.88 112 LYS A N 1
ATOM 867 C CA . LYS A 1 112 ? -5.691 -17.562 -0.006 1 92.88 112 LYS A CA 1
ATOM 868 C C . LYS A 1 112 ? -6.762 -17.375 -1.081 1 92.88 112 LYS A C 1
ATOM 870 O O . LYS A 1 112 ? -7.266 -18.344 -1.637 1 92.88 112 LYS A O 1
ATOM 875 N N . PHE A 1 113 ? -7.09 -16.172 -1.342 1 91.69 113 PHE A N 1
ATOM 876 C CA . PHE A 1 113 ? -8.164 -15.906 -2.291 1 91.69 113 PHE A CA 1
ATOM 877 C C . PHE A 1 113 ? -7.805 -16.438 -3.676 1 91.69 113 PHE A C 1
ATOM 879 O O . PHE A 1 113 ? -8.688 -16.766 -4.473 1 91.69 113 PHE A O 1
ATOM 886 N N . LEU A 1 114 ? -6.523 -16.516 -3.949 1 93.44 114 LEU A N 1
ATOM 887 C CA . LEU A 1 114 ? -6.059 -16.922 -5.273 1 93.44 114 LEU A CA 1
ATOM 888 C C . LEU A 1 114 ? -5.836 -18.438 -5.328 1 93.44 114 LEU A C 1
ATOM 890 O O . LEU A 1 114 ? -6.25 -19.094 -6.289 1 93.44 114 LEU A O 1
ATOM 894 N N . VAL A 1 115 ? -5.215 -18.969 -4.277 1 94.69 115 VAL A N 1
ATOM 895 C CA . VAL A 1 115 ? -4.707 -20.328 -4.402 1 94.69 115 VAL A CA 1
ATOM 896 C C . VAL A 1 115 ? -5.488 -21.266 -3.475 1 94.69 115 VAL A C 1
ATOM 898 O O . VAL A 1 115 ? -5.395 -22.484 -3.588 1 94.69 115 VAL A O 1
ATOM 901 N N . GLY A 1 116 ? -6.273 -20.719 -2.557 1 92.12 116 GLY A N 1
ATOM 902 C CA . GLY A 1 116 ? -6.957 -21.547 -1.574 1 92.12 116 GLY A CA 1
ATOM 903 C C . GLY A 1 116 ? -6.168 -21.719 -0.292 1 92.12 116 GLY A C 1
ATOM 904 O O . GLY A 1 116 ? -5.262 -20.938 0 1 92.12 116 GLY A O 1
ATOM 905 N N . PRO A 1 117 ? -6.539 -22.703 0.471 1 92.44 117 PRO A N 1
ATOM 906 C CA . PRO A 1 117 ? -5.891 -22.922 1.766 1 92.44 117 PRO A CA 1
ATOM 907 C C . PRO A 1 117 ? -4.371 -23.047 1.65 1 92.44 117 PRO A C 1
ATOM 909 O O . PRO A 1 117 ? -3.867 -23.75 0.778 1 92.44 117 PRO A O 1
ATOM 912 N N . ASN A 1 118 ? -3.682 -22.297 2.49 1 95.5 118 ASN A N 1
ATOM 913 C CA . ASN A 1 118 ? -2.227 -22.266 2.592 1 95.5 118 ASN A CA 1
ATOM 914 C C . ASN A 1 118 ? -1.77 -21.891 3.998 1 95.5 118 ASN A C 1
ATOM 916 O O . ASN A 1 118 ? -2.535 -21.312 4.77 1 95.5 118 ASN A O 1
ATOM 920 N N . LYS A 1 119 ? -0.572 -22.328 4.324 1 96.88 119 LYS A N 1
ATOM 921 C CA . LYS A 1 119 ? -0.11 -22.125 5.695 1 96.88 119 LYS A CA 1
ATOM 922 C C . LYS A 1 119 ? 1.392 -21.859 5.734 1 96.88 119 LYS A C 1
ATOM 924 O O . LYS A 1 119 ? 2.113 -22.188 4.793 1 96.88 119 LYS A O 1
ATOM 929 N N . LEU A 1 120 ? 1.726 -21.25 6.855 1 97.56 120 LEU A N 1
ATOM 930 C CA . LEU A 1 120 ? 3.146 -21.078 7.145 1 97.56 120 LEU A CA 1
ATOM 931 C C . LEU A 1 120 ? 3.842 -22.438 7.242 1 97.56 120 LEU A C 1
ATOM 933 O O . LEU A 1 120 ? 3.305 -23.375 7.836 1 97.56 120 LEU A O 1
ATOM 937 N N . ASP A 1 121 ? 4.945 -22.5 6.582 1 97.69 121 ASP A N 1
ATOM 938 C CA . ASP A 1 121 ? 5.719 -23.75 6.57 1 97.69 121 ASP A CA 1
ATOM 939 C C . ASP A 1 121 ? 7.207 -23.453 6.383 1 97.69 121 ASP A C 1
ATOM 941 O O . ASP A 1 121 ? 7.629 -22.297 6.371 1 97.69 121 ASP A O 1
ATOM 945 N N . ALA A 1 122 ? 7.984 -24.547 6.367 1 97.12 122 ALA A N 1
ATOM 946 C CA . ALA A 1 122 ? 9.422 -24.422 6.113 1 97.12 122 ALA A CA 1
ATOM 947 C C . ALA A 1 122 ? 9.695 -24.188 4.633 1 97.12 122 ALA A C 1
ATOM 949 O O . ALA A 1 122 ? 8.891 -24.562 3.777 1 97.12 122 ALA A O 1
ATOM 950 N N . ARG A 1 123 ? 10.867 -23.609 4.402 1 96.69 123 ARG A N 1
ATOM 951 C CA . ARG A 1 123 ? 11.375 -23.484 3.039 1 96.69 123 ARG A CA 1
ATOM 952 C C . ARG A 1 123 ? 11.82 -24.844 2.506 1 96.69 123 ARG A C 1
ATOM 954 O O . ARG A 1 123 ? 11.805 -25.844 3.234 1 96.69 123 ARG A O 1
ATOM 961 N N . LYS A 1 124 ? 12.148 -24.797 1.207 1 94.5 124 LYS A N 1
ATOM 962 C CA . LYS A 1 124 ? 12.656 -26.016 0.594 1 94.5 124 LYS A CA 1
ATOM 963 C C . LYS A 1 124 ? 13.852 -26.562 1.368 1 94.5 124 LYS A C 1
ATOM 965 O O . LYS A 1 124 ? 14.055 -27.781 1.435 1 94.5 124 LYS A O 1
ATOM 970 N N . ASP A 1 125 ? 14.633 -25.734 1.9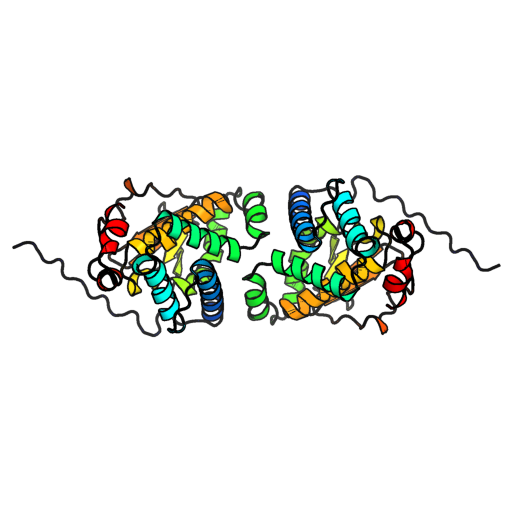77 1 95.19 125 ASP A N 1
ATOM 971 C CA . ASP A 1 125 ? 15.82 -26.156 2.715 1 95.19 125 ASP A CA 1
ATOM 972 C C . ASP A 1 125 ? 15.492 -26.406 4.184 1 95.19 125 ASP A C 1
ATOM 974 O O . ASP A 1 125 ? 16.391 -26.484 5.023 1 95.19 125 ASP A O 1
ATOM 978 N N . ASP A 1 126 ? 14.32 -26.375 4.59 1 95.88 126 ASP A N 1
ATOM 979 C CA . ASP A 1 126 ? 13.812 -26.734 5.91 1 95.88 126 ASP A CA 1
ATOM 980 C C . ASP A 1 126 ? 14.062 -25.625 6.918 1 95.88 126 ASP A C 1
ATOM 982 O O . ASP A 1 126 ? 14.164 -25.875 8.125 1 95.88 126 ASP A O 1
ATOM 986 N N . THR A 1 127 ? 14.32 -24.422 6.523 1 96.31 127 THR A N 1
ATOM 987 C CA . THR A 1 127 ? 14.43 -23.25 7.387 1 96.31 127 THR A CA 1
ATOM 988 C C . THR A 1 127 ? 13.148 -22.422 7.344 1 96.31 127 THR A C 1
ATOM 990 O O . THR A 1 127 ? 12.328 -22.594 6.441 1 96.31 127 THR A O 1
ATOM 993 N N . PRO A 1 128 ? 12.969 -21.625 8.398 1 96.31 128 PRO A N 1
ATOM 994 C CA . PRO A 1 128 ? 11.75 -20.812 8.414 1 96.31 128 PRO A CA 1
ATOM 995 C C . PRO A 1 128 ? 11.703 -19.812 7.266 1 96.31 128 PRO A C 1
ATOM 997 O O . PRO A 1 128 ? 12.742 -19.312 6.828 1 96.31 128 PRO A O 1
ATOM 1000 N N . GLY A 1 129 ? 10.461 -19.531 6.836 1 97.5 129 GLY A N 1
ATOM 1001 C CA . GLY A 1 129 ? 10.312 -18.547 5.773 1 97.5 129 GLY A CA 1
ATOM 1002 C C . GLY A 1 129 ? 9.625 -19.094 4.539 1 97.5 129 GLY A C 1
ATOM 1003 O O . GLY A 1 129 ? 9.828 -18.594 3.432 1 97.5 129 GLY A O 1
ATOM 1004 N N . GLY A 1 130 ? 8.844 -20.188 4.75 1 98.06 130 GLY A N 1
ATOM 1005 C CA . GLY A 1 130 ? 8.141 -20.797 3.635 1 98.06 130 GLY A CA 1
ATOM 1006 C C . GLY A 1 130 ? 6.633 -20.766 3.791 1 98.06 130 GLY A C 1
ATOM 1007 O O . GLY A 1 130 ? 6.121 -20.531 4.887 1 98.06 130 GLY A O 1
ATOM 1008 N N . VAL A 1 131 ? 5.961 -20.891 2.719 1 98.44 131 VAL A N 1
ATOM 1009 C CA . VAL A 1 131 ? 4.512 -21.047 2.67 1 98.44 131 VAL A CA 1
ATOM 1010 C C . VAL A 1 131 ? 4.152 -22.281 1.845 1 98.44 131 VAL A C 1
ATOM 1012 O O . VAL A 1 131 ? 4.77 -22.547 0.808 1 98.44 131 VAL A O 1
ATOM 1015 N N . PHE A 1 132 ? 3.205 -23.047 2.373 1 98.25 132 PHE A N 1
ATOM 1016 C CA . PHE A 1 132 ? 2.793 -24.266 1.691 1 98.25 132 PHE A CA 1
ATOM 1017 C C . PHE A 1 132 ? 1.33 -24.188 1.271 1 98.25 132 PHE A C 1
ATOM 1019 O O . PHE A 1 132 ? 0.448 -23.984 2.109 1 98.25 132 PHE A O 1
ATOM 1026 N N . VAL A 1 133 ? 1.178 -24.328 -0.012 1 96.44 133 VAL A N 1
ATOM 1027 C CA . VAL A 1 133 ? -0.164 -24.406 -0.582 1 96.44 133 VAL A CA 1
ATOM 1028 C C . VAL A 1 133 ? -0.589 -25.859 -0.733 1 96.44 133 VAL A C 1
ATOM 1030 O O . VAL A 1 133 ? 0.046 -26.625 -1.464 1 96.44 133 VAL A O 1
ATOM 1033 N N . GLU A 1 134 ? -1.624 -26.203 -0.135 1 91.88 134 GLU A N 1
ATOM 1034 C CA . GLU A 1 134 ? -2.053 -27.609 -0.067 1 91.88 134 GLU A CA 1
ATOM 1035 C C . GLU A 1 134 ? -2.568 -28.094 -1.419 1 91.88 134 GLU A C 1
ATOM 1037 O O . GLU A 1 134 ? -2.25 -29.203 -1.848 1 91.88 134 GLU A O 1
ATOM 1042 N N . ARG A 1 135 ? -3.375 -27.344 -1.995 1 93.12 135 ARG A N 1
ATOM 1043 C CA . ARG A 1 135 ? -3.953 -27.609 -3.307 1 93.12 135 ARG A CA 1
ATOM 1044 C C . ARG A 1 135 ? -4.348 -26.312 -4.008 1 93.12 135 ARG A C 1
ATOM 1046 O O . ARG A 1 135 ? -5.426 -25.766 -3.756 1 93.12 135 ARG A O 1
ATOM 1053 N N . CYS A 1 136 ? -3.494 -25.922 -4.953 1 94.81 136 CYS A N 1
ATOM 1054 C CA . CYS A 1 136 ? -3.668 -24.609 -5.582 1 94.81 136 CYS A CA 1
ATOM 1055 C C . CYS A 1 136 ? -4.918 -24.594 -6.457 1 94.81 136 CYS A C 1
ATOM 1057 O O . CYS A 1 136 ? -4.988 -25.297 -7.461 1 94.81 136 CYS A O 1
ATOM 1059 N N . ARG A 1 137 ? -5.824 -23.781 -6.137 1 92.56 137 ARG A N 1
ATOM 1060 C CA . ARG A 1 137 ? -7.082 -23.656 -6.863 1 92.56 137 ARG A CA 1
ATOM 1061 C C . ARG A 1 137 ? -6.844 -23.203 -8.297 1 92.56 137 ARG A C 1
ATOM 1063 O O . ARG A 1 137 ? -7.465 -23.719 -9.234 1 92.56 137 ARG A O 1
ATOM 1070 N N . PHE A 1 138 ? -5.988 -22.281 -8.484 1 93.88 138 PHE A N 1
ATOM 1071 C CA . PHE A 1 138 ? -5.699 -21.734 -9.805 1 93.88 138 PHE A CA 1
ATOM 1072 C C . PHE A 1 138 ? -5.152 -22.812 -10.734 1 93.88 138 PHE A C 1
ATOM 1074 O O . PHE A 1 138 ? -5.609 -22.953 -11.867 1 93.88 138 PHE A O 1
ATOM 1081 N N . LEU A 1 139 ? -4.195 -23.531 -10.258 1 93.25 139 LEU A N 1
ATOM 1082 C CA . LEU A 1 139 ? -3.604 -24.594 -11.055 1 93.25 139 LEU A CA 1
ATOM 1083 C C . LEU A 1 139 ? -4.609 -25.719 -11.297 1 93.25 139 LEU A C 1
ATOM 1085 O O . LEU A 1 139 ? -4.684 -26.266 -12.406 1 93.25 139 LEU A O 1
ATOM 1089 N N . GLU A 1 140 ? -5.355 -26 -10.336 1 89.81 140 GLU A N 1
ATOM 1090 C CA . GLU A 1 140 ? -6.332 -27.078 -10.477 1 89.81 140 GLU A CA 1
ATOM 1091 C C . GLU A 1 140 ? -7.422 -26.703 -11.477 1 89.81 140 GLU A C 1
ATOM 1093 O O . GLU A 1 140 ? -7.809 -27.531 -12.312 1 89.81 140 GLU A O 1
ATOM 1098 N N . GLU A 1 141 ? -7.883 -25.516 -11.414 1 88.06 141 GLU A N 1
ATOM 1099 C CA . GLU A 1 141 ? -9 -25.109 -12.266 1 88.06 141 GLU A CA 1
ATOM 1100 C C . GLU A 1 141 ? -8.539 -24.875 -13.695 1 88.06 141 GLU A C 1
ATOM 1102 O O . GLU A 1 141 ? -9.305 -25.078 -14.641 1 88.06 141 GLU A O 1
ATOM 1107 N N . THR A 1 142 ? -7.395 -24.453 -13.844 1 88.94 142 THR A N 1
ATOM 1108 C CA . THR A 1 142 ? -6.91 -24.172 -15.188 1 88.94 142 THR A CA 1
ATOM 1109 C C . THR A 1 142 ? -6.23 -25.406 -15.789 1 88.94 142 THR A C 1
ATOM 1111 O O . THR A 1 142 ? -6.293 -25.625 -17 1 88.94 142 THR A O 1
ATOM 1114 N N . ASN A 1 143 ? -5.609 -26.156 -14.875 1 89.44 143 ASN A N 1
ATOM 1115 C CA . ASN A 1 143 ? -4.789 -27.281 -15.297 1 89.44 143 ASN A CA 1
ATOM 1116 C C . ASN A 1 143 ? -3.854 -26.891 -16.438 1 89.44 143 ASN A C 1
ATOM 1118 O O . ASN A 1 143 ? -3.715 -27.641 -17.406 1 89.44 143 ASN A O 1
ATOM 1122 N N . CYS A 1 144 ? -3.312 -25.75 -16.312 1 88.94 144 CYS A N 1
ATOM 1123 C CA . CYS A 1 144 ? -2.486 -25.188 -17.375 1 88.94 144 CYS A CA 1
ATOM 1124 C C . CYS A 1 144 ? -1.124 -24.766 -16.844 1 88.94 144 CYS A C 1
ATOM 1126 O O . CYS A 1 144 ? -1.031 -23.828 -16.031 1 88.94 144 CYS A O 1
ATOM 1128 N N . LYS A 1 145 ? -0.128 -25.422 -17.312 1 90.06 145 LYS A N 1
ATOM 1129 C CA . LYS A 1 145 ? 1.24 -25.109 -16.906 1 90.06 145 LYS A CA 1
ATOM 1130 C C . LYS A 1 145 ? 1.643 -23.703 -17.344 1 90.06 145 LYS A C 1
ATOM 1132 O O . LYS A 1 145 ? 2.369 -23.016 -16.641 1 90.06 145 LYS A O 1
ATOM 1137 N N . GLY A 1 146 ? 1.233 -23.344 -18.516 1 89.5 146 GLY A N 1
ATOM 1138 C CA . GLY A 1 146 ? 1.551 -22.031 -19.031 1 89.5 146 GLY A CA 1
ATOM 1139 C C . GLY A 1 146 ? 1.036 -20.906 -18.156 1 89.5 146 GLY A C 1
ATOM 1140 O O . GLY A 1 146 ? 1.781 -19.984 -17.812 1 89.5 146 GLY A O 1
ATOM 1141 N N . LEU A 1 147 ? -0.196 -20.984 -17.781 1 93.56 147 LEU A N 1
ATOM 1142 C CA . LEU A 1 147 ? -0.783 -19.984 -16.906 1 93.56 147 LEU A CA 1
ATOM 1143 C C . LEU A 1 147 ? -0.084 -19.953 -15.555 1 93.56 147 LEU A C 1
ATOM 1145 O O . LEU A 1 147 ? 0.199 -18.891 -15.016 1 93.56 147 LEU A O 1
ATOM 1149 N N . CYS A 1 148 ? 0.196 -21.078 -15.016 1 94.56 148 CYS A N 1
ATOM 1150 C CA . CYS A 1 148 ? 0.879 -21.188 -13.734 1 94.56 148 CYS A CA 1
ATOM 1151 C C . CYS A 1 148 ? 2.264 -20.562 -13.797 1 94.56 148 CYS A C 1
ATOM 1153 O O . CYS A 1 148 ? 2.625 -19.766 -12.93 1 94.56 148 CYS A O 1
ATOM 1155 N N . THR A 1 149 ? 3.012 -20.828 -14.812 1 93.56 149 THR A N 1
ATOM 1156 C CA . THR A 1 149 ? 4.402 -20.391 -14.891 1 93.56 149 THR A CA 1
ATOM 1157 C C . THR A 1 149 ? 4.488 -18.922 -15.312 1 93.56 149 THR A C 1
ATOM 1159 O O . THR A 1 149 ? 5.258 -18.156 -14.742 1 93.56 149 THR A O 1
ATOM 1162 N N . ASN A 1 150 ? 3.635 -18.562 -16.234 1 93.75 150 ASN A N 1
ATOM 1163 C CA . ASN A 1 150 ? 3.82 -17.25 -16.875 1 93.75 150 ASN A CA 1
ATOM 1164 C C . ASN A 1 150 ? 2.945 -16.188 -16.234 1 93.75 150 ASN A C 1
ATOM 1166 O O . ASN A 1 150 ? 3.172 -14.992 -16.422 1 93.75 150 ASN A O 1
ATOM 1170 N N . MET A 1 151 ? 2.01 -16.562 -15.438 1 96.5 151 MET A N 1
ATOM 1171 C CA . MET A 1 151 ? 1.15 -15.539 -14.844 1 96.5 151 MET A CA 1
ATOM 1172 C C . MET A 1 151 ? 1.156 -15.648 -13.32 1 96.5 151 MET A C 1
ATOM 1174 O O . MET A 1 151 ? 0.493 -14.859 -12.633 1 96.5 151 MET A O 1
ATOM 1178 N N . CYS A 1 152 ? 1.853 -16.578 -12.805 1 97.06 152 CYS A N 1
ATOM 1179 C CA . CYS A 1 152 ? 1.927 -16.688 -11.352 1 97.06 152 CYS A CA 1
ATOM 1180 C C . CYS A 1 152 ? 3.371 -16.844 -10.883 1 97.06 152 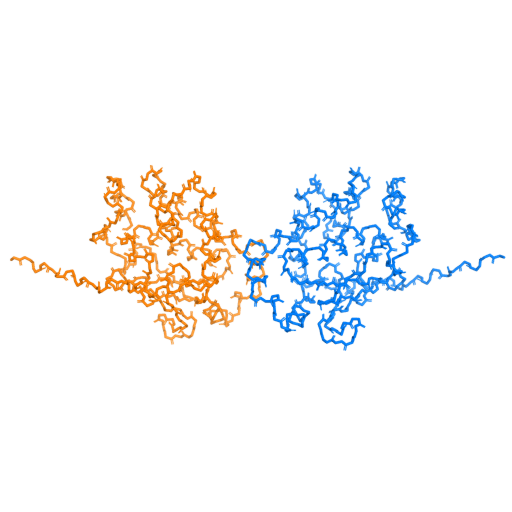CYS A C 1
ATOM 1182 O O . CYS A 1 152 ? 3.953 -15.922 -10.328 1 97.06 152 CYS A O 1
ATOM 1184 N N . LYS A 1 153 ? 4.062 -17.922 -11.203 1 96.38 153 LYS A N 1
ATOM 1185 C CA . LYS A 1 153 ? 5.367 -18.281 -10.656 1 96.38 153 LYS A CA 1
ATOM 1186 C C . LYS A 1 153 ? 6.418 -17.25 -11.023 1 96.38 153 LYS A C 1
ATOM 1188 O O . LYS A 1 153 ? 6.945 -16.547 -10.148 1 96.38 153 LYS A O 1
ATOM 1193 N N . ILE A 1 154 ? 6.68 -17.094 -12.305 1 96.12 154 ILE A N 1
ATOM 1194 C CA . ILE A 1 154 ? 7.793 -16.281 -12.766 1 96.12 154 ILE A CA 1
ATOM 1195 C C . ILE A 1 154 ? 7.539 -14.82 -12.406 1 96.12 154 ILE A C 1
ATOM 1197 O O . ILE A 1 154 ? 8.398 -14.164 -11.812 1 96.12 154 ILE A O 1
ATOM 1201 N N . PRO A 1 155 ? 6.383 -14.312 -12.688 1 97.62 155 PRO A N 1
ATOM 1202 C CA . PRO A 1 155 ? 6.168 -12.906 -12.344 1 97.62 155 PRO A CA 1
ATOM 1203 C C . PRO A 1 155 ? 6.223 -12.648 -10.844 1 97.62 155 PRO A C 1
ATOM 1205 O O . PRO A 1 155 ? 6.672 -11.578 -10.414 1 97.62 155 PRO A O 1
ATOM 1208 N N . THR A 1 156 ? 5.719 -13.547 -10 1 97.88 156 THR A N 1
ATOM 1209 C CA . THR A 1 156 ? 5.793 -13.383 -8.555 1 97.88 156 THR A CA 1
ATOM 1210 C C . THR A 1 156 ? 7.246 -13.367 -8.086 1 97.88 156 THR A C 1
ATOM 1212 O O . THR A 1 156 ? 7.637 -12.516 -7.285 1 97.88 156 THR A O 1
ATOM 1215 N N . GLU A 1 157 ? 7.992 -14.266 -8.602 1 97.81 157 GLU A N 1
ATOM 1216 C CA . GLU A 1 157 ? 9.414 -14.305 -8.281 1 97.81 157 GLU A CA 1
ATOM 1217 C C . GLU A 1 157 ? 10.125 -13.023 -8.719 1 97.81 157 GLU A C 1
ATOM 1219 O O . GLU A 1 157 ? 10.938 -12.477 -7.973 1 97.81 157 GLU A O 1
ATOM 1224 N N . ARG A 1 158 ? 9.82 -12.586 -9.898 1 97.19 158 ARG A N 1
ATOM 1225 C CA . ARG A 1 158 ? 10.398 -11.344 -10.406 1 97.19 158 ARG A CA 1
ATOM 1226 C C . ARG A 1 158 ? 9.992 -10.156 -9.555 1 97.19 158 ARG A C 1
ATOM 1228 O O . ARG A 1 158 ? 10.82 -9.289 -9.242 1 97.19 158 ARG A O 1
ATOM 1235 N N . PHE A 1 159 ? 8.781 -10.102 -9.219 1 97.94 159 PHE A N 1
ATOM 1236 C CA . PHE A 1 159 ? 8.281 -9.008 -8.398 1 97.94 159 PHE A CA 1
ATOM 1237 C C . PHE A 1 159 ? 9.023 -8.938 -7.07 1 97.94 159 PHE A C 1
ATOM 1239 O O . PHE A 1 159 ? 9.484 -7.871 -6.664 1 97.94 159 PHE A O 1
ATOM 1246 N N . PHE A 1 160 ? 9.109 -9.969 -6.359 1 97.94 160 PHE A N 1
ATOM 1247 C CA . PHE A 1 160 ? 9.773 -9.992 -5.062 1 97.94 160 PHE A CA 1
ATOM 1248 C C . PHE A 1 160 ? 11.25 -9.656 -5.203 1 97.94 160 PHE A C 1
ATOM 1250 O O . PHE A 1 160 ? 11.797 -8.875 -4.422 1 97.94 160 PHE A O 1
ATOM 1257 N N . GLU A 1 161 ? 11.875 -10.172 -6.203 1 96.75 161 GLU A N 1
ATOM 1258 C CA . GLU A 1 161 ? 13.312 -9.969 -6.375 1 96.75 161 GLU A CA 1
ATOM 1259 C C . GLU A 1 161 ? 13.609 -8.555 -6.859 1 96.75 161 GLU A C 1
ATOM 1261 O O . GLU A 1 161 ? 14.398 -7.836 -6.242 1 96.75 161 GLU A O 1
ATOM 1266 N N . GLU A 1 162 ? 12.906 -8.211 -7.918 1 95.75 162 GLU A N 1
ATOM 1267 C CA . GLU A 1 162 ? 13.258 -6.965 -8.586 1 95.75 162 GLU A CA 1
ATOM 1268 C C . GLU A 1 162 ? 12.609 -5.766 -7.902 1 95.75 162 GLU A C 1
ATOM 1270 O O . GLU A 1 162 ? 13.188 -4.68 -7.855 1 95.75 162 GLU A O 1
ATOM 1275 N N . THR A 1 163 ? 11.453 -5.938 -7.387 1 95.75 163 THR A N 1
ATOM 1276 C CA . THR A 1 163 ? 10.68 -4.816 -6.859 1 95.75 163 THR A CA 1
ATOM 1277 C C . THR A 1 163 ? 10.844 -4.715 -5.348 1 95.75 163 THR A C 1
ATOM 1279 O O . THR A 1 163 ? 11.031 -3.621 -4.809 1 95.75 163 THR A O 1
ATOM 1282 N N . LEU A 1 164 ? 10.828 -5.824 -4.656 1 96.31 164 LEU A N 1
ATOM 1283 C CA . LEU A 1 164 ? 10.867 -5.801 -3.199 1 96.31 164 LEU A CA 1
ATOM 1284 C C . LEU A 1 164 ? 12.273 -6.094 -2.688 1 96.31 164 LEU A C 1
ATOM 1286 O O . LEU A 1 164 ? 12.57 -5.852 -1.518 1 96.31 164 LEU A O 1
ATOM 1290 N N . GLY A 1 165 ? 13.125 -6.656 -3.525 1 96.19 165 GLY A N 1
ATOM 1291 C CA . GLY A 1 165 ? 14.508 -6.902 -3.154 1 96.19 165 GLY A CA 1
ATOM 1292 C C . GLY A 1 165 ? 14.688 -8.164 -2.332 1 96.19 165 GLY A C 1
ATOM 1293 O O . GLY A 1 165 ? 15.68 -8.305 -1.605 1 96.19 165 GLY A O 1
ATOM 1294 N N . LEU A 1 166 ? 13.758 -9.047 -2.336 1 97.38 166 LEU A N 1
ATOM 1295 C CA . LEU A 1 166 ? 13.836 -10.328 -1.64 1 97.38 166 LEU A CA 1
ATOM 1296 C C . LEU A 1 166 ? 13.664 -11.484 -2.615 1 97.38 166 LEU A C 1
ATOM 1298 O O . LEU A 1 166 ? 12.586 -11.656 -3.201 1 97.38 166 LEU A O 1
ATOM 1302 N N . THR A 1 167 ? 14.648 -12.227 -2.719 1 96.81 167 THR A N 1
ATOM 1303 C CA . THR A 1 167 ? 14.562 -13.391 -3.596 1 96.81 167 THR A CA 1
ATOM 1304 C C . THR A 1 167 ? 13.602 -14.422 -3.029 1 96.81 167 THR A C 1
ATOM 1306 O O . THR A 1 167 ? 13.43 -14.523 -1.812 1 96.81 167 THR A O 1
ATOM 1309 N N . MET A 1 168 ? 12.992 -15.172 -3.982 1 97.31 168 MET A N 1
ATOM 1310 C CA . MET A 1 168 ? 12.125 -16.266 -3.551 1 97.31 168 MET A CA 1
ATOM 1311 C C . MET A 1 168 ? 11.938 -17.297 -4.664 1 97.31 168 MET A C 1
ATOM 1313 O O . MET A 1 168 ? 12.211 -17 -5.828 1 97.31 168 MET A O 1
ATOM 1317 N N . ALA A 1 169 ? 11.508 -18.453 -4.25 1 96.94 169 ALA A N 1
ATOM 1318 C CA . ALA A 1 169 ? 11.289 -19.547 -5.195 1 96.94 169 ALA A CA 1
ATOM 1319 C C . ALA A 1 169 ? 9.922 -20.188 -4.988 1 96.94 169 ALA A C 1
ATOM 1321 O O . ALA A 1 169 ? 9.516 -20.453 -3.855 1 96.94 169 ALA A O 1
ATOM 1322 N N . MET A 1 170 ? 9.219 -20.328 -6.051 1 96.5 170 MET A N 1
ATOM 1323 C CA . MET A 1 170 ? 7.973 -21.094 -6.047 1 96.5 170 MET A CA 1
ATOM 1324 C C . MET A 1 170 ? 8.148 -22.438 -6.746 1 96.5 170 MET A C 1
ATOM 1326 O O . MET A 1 170 ? 8.703 -22.5 -7.84 1 96.5 170 MET A O 1
ATOM 1330 N N . GLU A 1 171 ? 7.617 -23.453 -6.105 1 95.31 171 GLU A N 1
ATOM 1331 C CA . GLU A 1 171 ? 7.77 -24.812 -6.625 1 95.31 171 GLU A CA 1
ATOM 1332 C C . GLU A 1 171 ? 6.422 -25.531 -6.695 1 95.31 171 GLU A C 1
ATOM 1334 O O . GLU A 1 171 ? 6.102 -26.344 -5.832 1 95.31 171 GLU A O 1
ATOM 1339 N N . PRO A 1 172 ? 5.789 -25.297 -7.766 1 95.19 172 PRO A N 1
ATOM 1340 C CA . PRO A 1 172 ? 4.52 -26.016 -7.945 1 95.19 172 PRO A CA 1
ATOM 1341 C C . PRO A 1 172 ? 4.715 -27.484 -8.312 1 95.19 172 PRO A C 1
ATOM 1343 O O . PRO A 1 172 ? 5.676 -27.828 -9 1 95.19 172 PRO A O 1
ATOM 1346 N N . ASP A 1 173 ? 3.889 -28.297 -7.75 1 93.31 173 ASP A N 1
ATOM 1347 C CA . ASP A 1 173 ? 3.762 -29.688 -8.164 1 93.31 173 ASP A CA 1
ATOM 1348 C C . ASP A 1 173 ? 2.572 -29.875 -9.109 1 93.31 173 ASP A C 1
ATOM 1350 O O . ASP A 1 173 ? 1.418 -29.781 -8.68 1 93.31 173 ASP A O 1
ATOM 1354 N N . PHE A 1 174 ? 2.838 -30.266 -10.336 1 90.69 174 PHE A N 1
ATOM 1355 C CA . PHE A 1 174 ? 1.806 -30.297 -11.367 1 90.69 174 PHE A CA 1
ATOM 1356 C C . PHE A 1 174 ? 0.998 -31.578 -11.289 1 90.69 174 PHE A C 1
ATOM 1358 O O . PHE A 1 174 ? -0.038 -31.703 -11.945 1 90.69 174 PHE A O 1
ATOM 1365 N N . ASP A 1 175 ? 1.403 -32.5 -10.43 1 88.25 175 ASP A N 1
ATOM 1366 C CA . ASP A 1 175 ? 0.667 -33.75 -10.234 1 88.25 175 ASP A CA 1
ATOM 1367 C C . ASP A 1 175 ? -0.288 -33.625 -9.047 1 88.25 175 ASP A C 1
ATOM 1369 O O . ASP A 1 175 ? -1.431 -34.094 -9.125 1 88.25 175 ASP A O 1
ATOM 1373 N N . THR A 1 176 ? 0.152 -32.969 -7.953 1 89.81 176 THR A N 1
ATOM 1374 C CA . THR A 1 176 ? -0.637 -32.906 -6.727 1 89.81 176 THR A CA 1
ATOM 1375 C C . THR A 1 176 ? -1.297 -31.547 -6.574 1 89.81 176 THR A C 1
ATOM 1377 O O . THR A 1 176 ? -2.176 -31.375 -5.73 1 89.81 176 THR A O 1
ATOM 1380 N N . TYR A 1 177 ? -0.923 -30.531 -7.352 1 92.88 177 TYR A N 1
ATOM 1381 C CA . TYR A 1 177 ? -1.396 -29.156 -7.328 1 92.88 177 TYR A CA 1
ATOM 1382 C C . TYR A 1 177 ? -0.939 -28.438 -6.062 1 92.88 177 TYR A C 1
ATOM 1384 O O . TYR A 1 177 ? -1.464 -27.375 -5.719 1 92.88 177 TYR A O 1
ATOM 1392 N N . GLU A 1 178 ? -0.004 -29.031 -5.375 1 94.75 178 GLU A N 1
ATOM 1393 C CA . GLU A 1 178 ? 0.64 -28.359 -4.25 1 94.75 178 GLU A CA 1
ATOM 1394 C C . GLU A 1 178 ? 1.647 -27.312 -4.73 1 94.75 178 GLU A C 1
ATOM 1396 O O . GLU A 1 178 ? 2.127 -27.391 -5.863 1 94.75 178 GLU A O 1
ATOM 1401 N N . CYS A 1 179 ? 1.934 -26.406 -3.893 1 96.81 179 CYS A N 1
ATOM 1402 C CA . CYS A 1 179 ? 2.961 -25.422 -4.23 1 96.81 179 CYS A CA 1
ATOM 1403 C C . CYS A 1 179 ? 3.684 -24.938 -2.979 1 96.81 179 CYS A C 1
ATOM 1405 O O . CYS A 1 179 ? 3.049 -24.625 -1.968 1 96.81 179 CYS A O 1
ATOM 1407 N N . ARG A 1 180 ? 5.008 -24.953 -3.053 1 97.19 180 ARG A N 1
ATOM 1408 C CA . ARG A 1 180 ? 5.824 -24.469 -1.949 1 97.19 180 ARG A CA 1
ATOM 1409 C C . ARG A 1 180 ? 6.484 -23.141 -2.311 1 97.19 180 ARG A C 1
ATOM 1411 O O . ARG A 1 180 ? 7.133 -23.016 -3.354 1 97.19 180 ARG A O 1
ATOM 1418 N N . LEU A 1 181 ? 6.262 -22.156 -1.473 1 98.19 181 LEU A N 1
ATOM 1419 C CA . LEU A 1 181 ? 6.965 -20.875 -1.57 1 98.19 181 LEU A CA 1
ATOM 1420 C C . LEU A 1 181 ? 8.117 -20.812 -0.579 1 98.19 181 LEU A C 1
ATOM 1422 O O . LEU A 1 181 ? 7.957 -21.156 0.593 1 98.19 181 LEU A O 1
ATOM 1426 N N . SER A 1 182 ? 9.234 -20.422 -1.064 1 98.25 182 SER A N 1
ATOM 1427 C CA . SER A 1 182 ? 10.422 -20.266 -0.232 1 98.25 182 SER A CA 1
ATOM 1428 C C . SER A 1 182 ? 11 -18.859 -0.372 1 98.25 182 SER A C 1
ATOM 1430 O O . SER A 1 182 ? 11.719 -18.562 -1.331 1 98.25 182 SER A O 1
ATOM 1432 N N . PHE A 1 183 ? 10.789 -18.062 0.664 1 98.31 183 PHE A N 1
ATOM 1433 C CA . PHE A 1 183 ? 11.305 -16.703 0.64 1 98.31 183 PHE A CA 1
ATOM 1434 C C . PHE A 1 183 ? 12.773 -16.672 1.039 1 98.31 183 PHE A C 1
ATOM 1436 O O . PHE A 1 183 ? 13.172 -17.328 1.998 1 98.31 183 PHE A O 1
ATOM 1443 N N . GLY A 1 184 ? 13.562 -15.977 0.257 1 97.12 184 GLY A N 1
ATOM 1444 C CA . GLY A 1 184 ? 14.984 -15.883 0.547 1 97.12 184 GLY A CA 1
ATOM 1445 C C . GLY A 1 184 ? 15.82 -16.875 -0.237 1 97.12 184 GLY A C 1
ATOM 1446 O O . GLY A 1 184 ? 17.047 -16.828 -0.195 1 97.12 184 GLY A O 1
ATOM 1447 N N . LEU A 1 185 ? 15.125 -17.703 -0.944 1 96.75 185 LEU A N 1
ATOM 1448 C CA . LEU A 1 185 ? 15.844 -18.672 -1.761 1 96.75 185 LEU A CA 1
ATOM 1449 C C . LEU A 1 185 ? 15.68 -18.375 -3.244 1 96.75 185 LEU A C 1
ATOM 1451 O O . LEU A 1 185 ? 14.602 -17.984 -3.688 1 96.75 185 LEU A O 1
ATOM 1455 N N . GLU A 1 186 ? 16.734 -18.578 -3.928 1 94.12 186 GLU A N 1
ATOM 1456 C CA . GLU A 1 186 ? 16.703 -18.344 -5.367 1 94.12 186 GLU A CA 1
ATOM 1457 C C . GLU A 1 186 ? 16 -19.469 -6.105 1 94.12 186 GLU A C 1
ATOM 1459 O O . GLU A 1 186 ? 16.141 -20.641 -5.746 1 94.12 186 GLU A O 1
ATOM 1464 N N . SER A 1 187 ? 15.234 -19.047 -7.051 1 92.94 187 SER A N 1
ATOM 1465 C CA . SER A 1 187 ? 14.578 -20 -7.926 1 92.94 187 SER A CA 1
ATOM 1466 C C . SER A 1 187 ? 15.477 -20.406 -9.086 1 92.94 187 SER A C 1
ATOM 1468 O O . SER A 1 187 ? 16.188 -19.578 -9.648 1 92.94 187 SER A O 1
ATOM 1470 N N . PRO A 1 188 ? 15.492 -21.656 -9.391 1 87.81 188 PRO A N 1
ATOM 1471 C CA . PRO A 1 188 ? 16.266 -22.062 -10.57 1 87.81 188 PRO A CA 1
ATOM 1472 C C . PRO A 1 188 ? 15.68 -21.516 -11.875 1 87.81 188 PRO A C 1
ATOM 1474 O O . PRO A 1 188 ? 14.484 -21.203 -11.938 1 87.81 188 PRO A O 1
ATOM 1477 N N . ALA A 1 189 ? 16.578 -21.422 -12.844 1 83.69 189 ALA A N 1
ATOM 1478 C CA . ALA A 1 189 ? 16.109 -21.031 -14.172 1 83.69 189 ALA A CA 1
ATOM 1479 C C . ALA A 1 189 ? 15.117 -22.047 -14.727 1 83.69 189 ALA A C 1
ATOM 1481 O O . ALA A 1 189 ? 15.219 -23.25 -14.445 1 83.69 189 ALA A O 1
ATOM 1482 N N . MET A 1 190 ? 14.227 -21.562 -15.516 1 81.19 190 MET A N 1
ATOM 1483 C CA . MET A 1 190 ? 13.164 -22.406 -16.047 1 81.19 190 MET A CA 1
ATOM 1484 C C . MET A 1 190 ? 13.75 -23.594 -16.797 1 81.19 190 MET A C 1
ATOM 1486 O O . MET A 1 190 ? 13.234 -24.719 -16.688 1 81.19 190 MET A O 1
ATOM 1490 N N . GLU A 1 191 ? 14.758 -23.281 -17.516 1 78.69 191 GLU A N 1
ATOM 1491 C CA . GLU A 1 191 ? 15.398 -24.344 -18.297 1 78.69 191 GLU A CA 1
ATOM 1492 C C . GLU A 1 191 ? 16 -25.406 -17.391 1 78.69 191 GLU A C 1
ATOM 1494 O O . GLU A 1 191 ? 16.109 -26.562 -17.766 1 78.69 191 GLU A O 1
ATOM 1499 N N . GLU A 1 192 ? 16.297 -25.016 -16.234 1 79.62 192 GLU A N 1
ATOM 1500 C CA . GLU A 1 192 ? 16.953 -25.922 -15.297 1 79.62 192 GLU A CA 1
ATOM 1501 C C . GLU A 1 192 ? 15.984 -26.453 -14.258 1 79.62 192 GLU A C 1
ATOM 1503 O O . GLU A 1 192 ? 16.359 -27.266 -13.406 1 79.62 192 GLU A O 1
ATOM 1508 N N . ASP A 1 193 ? 14.805 -26.031 -14.383 1 80.38 193 ASP A N 1
ATOM 1509 C CA . ASP A 1 193 ? 13.82 -26.422 -13.383 1 80.38 193 ASP A CA 1
ATOM 1510 C C . ASP A 1 193 ? 13.148 -27.75 -13.758 1 80.38 193 ASP A C 1
ATOM 1512 O O . ASP A 1 193 ? 12.266 -27.781 -14.609 1 80.38 193 ASP A O 1
ATOM 1516 N N . ASP A 1 194 ? 13.523 -28.75 -13.078 1 77.69 194 ASP A N 1
ATOM 1517 C CA . ASP A 1 194 ? 13.047 -30.094 -13.383 1 77.69 194 ASP A CA 1
ATOM 1518 C C . ASP A 1 194 ? 11.633 -30.312 -12.844 1 77.69 194 ASP A C 1
ATOM 1520 O O . ASP A 1 194 ? 10.977 -31.297 -13.195 1 77.69 194 ASP A O 1
ATOM 1524 N N . THR A 1 195 ? 11.203 -29.391 -12.125 1 78.12 195 THR A N 1
ATOM 1525 C CA . THR A 1 195 ? 9.883 -29.562 -11.531 1 78.12 195 THR A CA 1
ATOM 1526 C C . THR A 1 195 ? 8.789 -29.094 -12.484 1 78.12 195 THR A C 1
ATOM 1528 O O . THR A 1 195 ? 7.613 -29.391 -12.289 1 78.12 195 THR A O 1
ATOM 1531 N N . VAL A 1 196 ? 9.18 -28.453 -13.508 1 82.5 196 VAL A N 1
ATOM 1532 C CA . VAL A 1 196 ? 8.219 -27.969 -14.492 1 82.5 196 VAL A CA 1
ATOM 1533 C C . VAL A 1 196 ? 8.188 -28.922 -15.695 1 82.5 196 VAL A C 1
ATOM 1535 O O . VAL A 1 196 ? 9.211 -29.125 -16.344 1 82.5 196 VAL A O 1
ATOM 1538 N N . PRO A 1 197 ? 7.012 -29.484 -15.93 1 81.44 197 PRO A N 1
ATOM 1539 C CA . PRO A 1 197 ? 6.922 -30.438 -17.047 1 81.44 197 PRO A CA 1
ATOM 1540 C C . PRO A 1 197 ? 7.047 -29.75 -18.406 1 81.44 197 PRO A C 1
ATOM 1542 O O . PRO A 1 197 ? 6.883 -28.531 -18.5 1 81.44 197 PRO A O 1
ATOM 1545 N N . ARG A 1 198 ? 7.418 -30.625 -19.359 1 78.88 198 ARG A N 1
ATOM 1546 C CA . ARG A 1 198 ? 7.473 -30.125 -20.734 1 78.88 198 ARG A CA 1
ATOM 1547 C C . ARG A 1 198 ? 6.125 -30.297 -21.422 1 78.88 198 ARG A C 1
ATOM 1549 O O . ARG A 1 198 ? 5.438 -31.297 -21.234 1 78.88 198 ARG A O 1
ATOM 1556 N N . GLY A 1 199 ? 5.691 -29.281 -22.094 1 77.5 199 GLY A N 1
ATOM 1557 C CA . GLY A 1 199 ? 4.441 -29.344 -22.844 1 77.5 199 GLY A CA 1
ATOM 1558 C C . GLY A 1 199 ? 3.225 -29.062 -21.984 1 77.5 199 GLY A C 1
ATOM 1559 O O . GLY A 1 199 ? 3.355 -28.672 -20.828 1 77.5 199 GLY A O 1
ATOM 1560 N N . CYS A 1 200 ? 2.002 -29.266 -22.5 1 78.38 200 CYS A N 1
ATOM 1561 C CA . CYS A 1 200 ? 0.745 -29 -21.812 1 78.38 200 CYS A CA 1
ATOM 1562 C C . CYS A 1 200 ? 0.423 -30.109 -20.812 1 78.38 200 CYS A C 1
ATOM 1564 O O . CYS A 1 200 ? 0.813 -31.266 -21.016 1 78.38 200 CYS A O 1
ATOM 1566 N N . LEU A 1 201 ? -0.197 -29.781 -19.766 1 78.5 201 LEU A N 1
ATOM 1567 C CA . LEU A 1 201 ? -0.728 -30.781 -18.844 1 78.5 201 LEU A CA 1
ATOM 1568 C C . LEU A 1 201 ? -1.899 -31.531 -19.469 1 78.5 201 LEU A C 1
ATOM 1570 O O . LEU A 1 201 ? -2.572 -31.016 -20.359 1 78.5 201 LEU A O 1
ATOM 1574 N N . SER A 1 202 ? -1.952 -32.812 -19.047 1 76.75 202 SER A N 1
ATOM 1575 C CA . SER A 1 202 ? -3.137 -33.531 -19.484 1 76.75 202 SER A CA 1
ATOM 1576 C C . SER A 1 202 ? -4.414 -32.875 -19 1 76.75 202 SER A C 1
ATOM 1578 O O . SER A 1 202 ? -4.562 -32.594 -17.797 1 76.75 202 SER A O 1
ATOM 1580 N N . GLY A 1 203 ? -5.332 -32.406 -19.906 1 75.31 203 GLY A N 1
ATOM 1581 C CA . GLY A 1 203 ? -6.57 -31.75 -19.516 1 75.31 203 GLY A CA 1
ATOM 1582 C C . GLY A 1 203 ? -6.441 -30.234 -19.438 1 75.31 203 GLY A C 1
ATOM 1583 O O . GLY A 1 203 ? -7.227 -29.578 -18.75 1 75.31 203 GLY A O 1
ATOM 1584 N N . CYS A 1 204 ? -5.504 -29.75 -20.078 1 78.81 204 CYS A N 1
ATOM 1585 C CA . CYS A 1 204 ? -5.305 -28.312 -20.094 1 78.81 204 CYS A CA 1
ATOM 1586 C C . CYS A 1 204 ? -6.535 -27.594 -20.641 1 78.81 204 CYS A C 1
ATOM 1588 O O . CYS A 1 204 ? -6.984 -27.891 -21.75 1 78.81 204 CYS A O 1
ATOM 1590 N N . SER A 1 205 ? -7.074 -26.734 -19.844 1 76.06 205 SER A N 1
ATOM 1591 C CA . SER A 1 205 ? -8.289 -26.016 -20.219 1 76.06 205 SER A CA 1
ATOM 1592 C C . SER A 1 205 ? -8.031 -25.062 -21.375 1 76.06 205 SER A C 1
ATOM 1594 O O . SER A 1 205 ? -8.961 -24.672 -22.094 1 76.06 205 SER A O 1
ATOM 1596 N N . CYS A 1 206 ? -6.836 -24.75 -21.641 1 74 206 CYS A N 1
ATOM 1597 C CA . CYS A 1 206 ? -6.492 -23.781 -22.688 1 74 206 CYS A CA 1
ATOM 1598 C C . CYS A 1 206 ? -6.371 -24.469 -24.047 1 74 206 CYS A C 1
ATOM 1600 O O . CYS A 1 206 ? -6.516 -23.828 -25.078 1 74 206 CYS A O 1
ATOM 1602 N N . LYS A 1 207 ? -5.996 -25.703 -23.953 1 67.81 207 LYS A N 1
ATOM 1603 C CA . LYS A 1 207 ? -5.887 -26.438 -25.219 1 67.81 207 LYS A CA 1
ATOM 1604 C C . LYS A 1 207 ? -7.219 -26.453 -25.969 1 67.81 207 LYS A C 1
ATOM 1606 O O . LYS A 1 207 ? -7.242 -26.344 -27.188 1 67.81 207 LYS A O 1
ATOM 1611 N N . GLU A 1 208 ? -8.203 -26.484 -25.203 1 64.62 208 GLU A N 1
ATOM 1612 C CA . GLU A 1 208 ? -9.516 -26.516 -25.844 1 64.62 208 GLU A CA 1
ATOM 1613 C C . GLU A 1 208 ? -9.883 -25.156 -26.438 1 64.62 208 GLU A C 1
ATOM 1615 O O . GLU A 1 208 ? -10.68 -25.078 -27.359 1 64.62 208 GLU A O 1
ATOM 1620 N N . LEU A 1 209 ? -9.336 -24.125 -25.891 1 66.12 209 LEU A N 1
ATOM 1621 C CA . LEU A 1 209 ? -9.703 -22.781 -26.312 1 66.12 209 LEU A CA 1
ATOM 1622 C C . LEU A 1 209 ? -8.906 -22.359 -27.547 1 66.12 209 LEU A C 1
ATOM 1624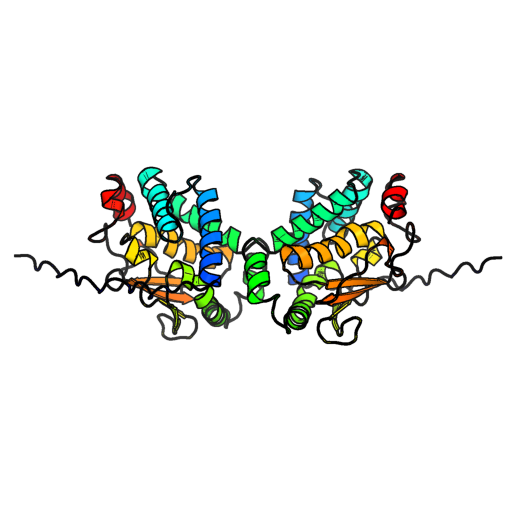 O O . LEU A 1 209 ? -9.352 -21.516 -28.328 1 66.12 209 LEU A O 1
ATOM 1628 N N . GLY A 1 210 ? -7.664 -22.797 -27.766 1 59.16 210 GLY A N 1
ATOM 1629 C CA . GLY A 1 210 ? -6.934 -22.344 -28.953 1 59.16 210 GLY A CA 1
ATOM 1630 C C . GLY A 1 210 ? -5.738 -23.219 -29.281 1 59.16 210 GLY A C 1
ATOM 1631 O O . GLY A 1 210 ? -5.176 -23.875 -28.391 1 59.16 210 GLY A O 1
ATOM 1632 N N . ALA A 1 211 ? -5.438 -23.484 -30.562 1 51.22 211 ALA A N 1
ATOM 1633 C CA . ALA A 1 211 ? -4.336 -24.203 -31.188 1 51.22 211 ALA A CA 1
ATOM 1634 C C . ALA A 1 211 ? -2.988 -23.688 -30.688 1 51.22 211 ALA A C 1
ATOM 1636 O O . ALA A 1 211 ? -2.02 -24.453 -30.594 1 51.22 211 ALA A O 1
ATOM 1637 N N . VAL A 1 212 ? -2.811 -22.391 -30.406 1 50.59 212 VAL A N 1
ATOM 1638 C CA . VAL A 1 212 ? -1.544 -21.688 -30.25 1 50.59 212 VAL A CA 1
ATOM 1639 C C . VAL A 1 212 ? -0.97 -21.938 -28.859 1 50.59 212 VAL A C 1
ATOM 1641 O O . VAL A 1 212 ? 0.137 -21.5 -28.547 1 50.59 212 VAL A O 1
ATOM 1644 N N . VAL A 1 213 ? -1.711 -22.609 -28.078 1 53.09 213 VAL A N 1
ATOM 1645 C CA . VAL A 1 213 ? -1.282 -22.844 -26.703 1 53.09 213 VAL A CA 1
ATOM 1646 C C . VAL A 1 213 ? 0.012 -23.656 -26.688 1 53.09 213 VAL A C 1
ATOM 1648 O O . VAL A 1 213 ? 0.85 -23.484 -25.797 1 53.09 213 VAL A O 1
ATOM 1651 N N . ALA A 1 214 ? 0.283 -24.516 -27.719 1 50.84 214 ALA A N 1
ATOM 1652 C CA . ALA A 1 214 ? 1.449 -25.391 -27.75 1 50.84 214 ALA A CA 1
ATOM 1653 C C . ALA A 1 214 ? 2.744 -24.594 -27.734 1 50.84 214 ALA A C 1
ATOM 1655 O O . ALA A 1 214 ? 3.736 -25 -27.125 1 50.84 214 ALA A O 1
ATOM 1656 N N . THR A 1 215 ? 2.727 -23.5 -28.438 1 48.16 215 THR A N 1
ATOM 1657 C CA . THR A 1 215 ? 3.984 -22.781 -28.516 1 48.16 215 THR A CA 1
ATOM 1658 C C . THR A 1 215 ? 4.285 -22.078 -27.188 1 48.16 215 THR A C 1
ATOM 1660 O O . THR A 1 215 ? 5.449 -21.938 -26.812 1 48.16 215 THR A O 1
ATOM 1663 N N . THR A 1 216 ? 3.227 -21.578 -26.562 1 51.75 216 THR A N 1
ATOM 1664 C CA . THR A 1 216 ? 3.432 -20.891 -25.281 1 51.75 216 THR A CA 1
ATOM 1665 C C . THR A 1 216 ? 3.861 -21.891 -24.203 1 51.75 216 THR A C 1
ATOM 1667 O O . THR A 1 216 ? 4.629 -21.531 -23.297 1 51.75 216 THR A O 1
ATOM 1670 N N . CYS A 1 217 ? 3.246 -23.109 -24.266 1 56.66 217 CYS A N 1
ATOM 1671 C CA . CYS A 1 217 ? 3.578 -24.141 -23.281 1 56.66 217 CYS A CA 1
ATOM 1672 C C . CYS A 1 217 ? 4.809 -24.938 -23.719 1 56.66 217 CYS A C 1
ATOM 1674 O O . CYS A 1 217 ? 5.359 -25.719 -22.953 1 56.66 217 CYS A O 1
ATOM 1676 N N . SER A 1 218 ? 5.082 -25.016 -25.031 1 45.16 218 SER A N 1
ATOM 1677 C CA . SER A 1 218 ? 6.164 -25.844 -25.562 1 45.16 218 SER A CA 1
ATOM 1678 C C . SER A 1 218 ? 7.523 -25.328 -25.094 1 45.16 218 SER A C 1
ATOM 1680 O O . SER A 1 218 ? 8.508 -26.078 -25.094 1 45.16 218 SER A O 1
ATOM 1682 N N . LYS A 1 219 ? 7.734 -24 -25.344 1 44.03 219 LYS A N 1
ATOM 1683 C CA . LYS A 1 219 ? 9.133 -23.594 -25.266 1 44.03 219 LYS A CA 1
ATOM 1684 C C . LYS A 1 219 ? 9.617 -23.578 -23.812 1 44.03 219 LYS A C 1
ATOM 1686 O O . LYS A 1 219 ? 10.781 -23.281 -23.547 1 44.03 219 LYS A O 1
ATOM 1691 N N . GLN A 1 220 ? 8.656 -23.578 -22.922 1 36.34 220 GLN A N 1
ATOM 1692 C CA . GLN A 1 220 ? 9.305 -23.641 -21.625 1 36.34 220 GLN A CA 1
ATOM 1693 C C . GLN A 1 220 ? 9.555 -25.094 -21.203 1 36.34 220 GLN A C 1
ATOM 1695 O O . GLN A 1 220 ? 8.781 -25.984 -21.547 1 36.34 220 GLN A O 1
ATOM 1700 N N . MET B 1 1 ? -2.77 52.25 23.781 1 27.42 1 MET B N 1
ATOM 1701 C CA . MET B 1 1 ? -1.751 51.812 22.812 1 27.42 1 MET B CA 1
ATOM 1702 C C . MET B 1 1 ? -1.703 50.312 22.703 1 27.42 1 MET B C 1
ATOM 1704 O O . MET B 1 1 ? -1.506 49.625 23.703 1 27.42 1 MET B O 1
ATOM 1708 N N . PRO B 1 2 ? -2.496 49.562 21.906 1 33.5 2 PRO B N 1
ATOM 1709 C CA . PRO B 1 2 ? -2.82 48.156 22.062 1 33.5 2 PRO B CA 1
ATOM 1710 C C . PRO B 1 2 ? -1.581 47.25 22.047 1 33.5 2 PRO B C 1
ATOM 1712 O O . PRO B 1 2 ? -0.576 47.594 21.422 1 33.5 2 PRO B O 1
ATOM 1715 N N . GLU B 1 3 ? -1.161 46.594 23.188 1 31.27 3 GLU B N 1
ATOM 1716 C CA . GLU B 1 3 ? -0.013 45.75 23.484 1 31.27 3 GLU B CA 1
ATOM 1717 C C . GLU B 1 3 ? 0.312 44.812 22.312 1 31.27 3 GLU B C 1
ATOM 1719 O O . GLU B 1 3 ? -0.562 44.094 21.828 1 31.27 3 GLU B O 1
ATOM 1724 N N . GLU B 1 4 ? 1.223 45.188 21.328 1 31.98 4 GLU B N 1
ATOM 1725 C CA . GLU B 1 4 ? 1.979 44.562 20.25 1 31.98 4 GLU B CA 1
ATOM 1726 C C . GLU B 1 4 ? 2.484 43.188 20.656 1 31.98 4 GLU B C 1
ATOM 1728 O O . GLU B 1 4 ? 3.336 43.062 21.547 1 31.98 4 GLU B O 1
ATOM 1733 N N . GLY B 1 5 ? 1.656 42.281 21.016 1 33.72 5 GLY B N 1
ATOM 1734 C CA . GLY B 1 5 ? 2.107 40.938 21.422 1 33.72 5 GLY B CA 1
ATOM 1735 C C . GLY B 1 5 ? 3.379 40.5 20.734 1 33.72 5 GLY B C 1
ATOM 1736 O O . GLY B 1 5 ? 3.475 40.594 19.5 1 33.72 5 GLY B O 1
ATOM 1737 N N . VAL B 1 6 ? 4.578 40.781 21.281 1 36.75 6 VAL B N 1
ATOM 1738 C CA . VAL B 1 6 ? 5.949 40.406 20.969 1 36.75 6 VAL B CA 1
ATOM 1739 C C . VAL B 1 6 ? 5.965 39 20.344 1 36.75 6 VAL B C 1
ATOM 1741 O O . VAL B 1 6 ? 5.445 38.062 20.922 1 36.75 6 VAL B O 1
ATOM 1744 N N . ALA B 1 7 ? 5.922 38.875 19.062 1 39.84 7 ALA B N 1
ATOM 1745 C CA . ALA B 1 7 ? 6.223 37.719 18.203 1 39.84 7 ALA B CA 1
ATOM 1746 C C . ALA B 1 7 ? 7.348 36.875 18.797 1 39.84 7 ALA B C 1
ATOM 1748 O O . ALA B 1 7 ? 8.484 37.344 18.922 1 39.84 7 ALA B O 1
ATOM 1749 N N . GLN B 1 8 ? 7.266 36.156 19.906 1 40.19 8 GLN B N 1
ATOM 1750 C CA . GLN B 1 8 ? 8.289 35.25 20.391 1 40.19 8 GLN B CA 1
ATOM 1751 C C . GLN B 1 8 ? 8.969 34.531 19.219 1 40.19 8 GLN B C 1
ATOM 1753 O O . GLN B 1 8 ? 8.32 33.781 18.5 1 40.19 8 GLN B O 1
ATOM 1758 N N . LEU B 1 9 ? 9.859 35.062 18.531 1 43.41 9 LEU B N 1
ATOM 1759 C CA . LEU B 1 9 ? 10.781 34.531 17.547 1 43.41 9 LEU B CA 1
ATOM 1760 C C . LEU B 1 9 ? 11.32 33.156 17.969 1 43.41 9 LEU B C 1
ATOM 1762 O O . LEU B 1 9 ? 12.125 33.062 18.891 1 43.41 9 LEU B O 1
ATOM 1766 N N . ARG B 1 10 ? 10.477 32.156 18.203 1 52 10 ARG B N 1
ATOM 1767 C CA . ARG B 1 10 ? 11.023 30.859 18.594 1 52 10 ARG B CA 1
ATOM 1768 C C . ARG B 1 10 ? 12.281 30.531 17.781 1 52 10 ARG B C 1
ATOM 1770 O O . ARG B 1 10 ? 12.453 31.016 16.672 1 52 10 ARG B O 1
ATOM 1777 N N . PRO B 1 11 ? 13.273 30.031 18.609 1 55.16 11 PRO B N 1
ATOM 1778 C CA . PRO B 1 11 ? 14.531 29.688 17.938 1 55.16 11 PRO B CA 1
ATOM 1779 C C . PRO B 1 11 ? 14.328 28.859 16.688 1 55.16 11 PRO B C 1
ATOM 1781 O O . PRO B 1 11 ? 13.375 28.078 16.609 1 55.16 11 PRO B O 1
ATOM 1784 N N . PRO B 1 12 ? 14.922 29.344 15.625 1 55.5 12 PRO B N 1
ATOM 1785 C CA . PRO B 1 12 ? 14.867 28.625 14.352 1 55.5 12 PRO B CA 1
ATOM 1786 C C . PRO B 1 12 ? 15.047 27.125 14.508 1 55.5 12 PRO B C 1
ATOM 1788 O O . PRO B 1 12 ? 15.688 26.672 15.469 1 55.5 12 PRO B O 1
ATOM 1791 N N . LEU B 1 13 ? 14.102 26.391 13.969 1 61.03 13 LEU B N 1
ATOM 1792 C CA . LEU B 1 13 ? 14.273 24.938 13.961 1 61.03 13 LEU B CA 1
ATOM 1793 C C . LEU B 1 13 ? 15.734 24.562 13.727 1 61.03 13 LEU B C 1
ATOM 1795 O O . LEU B 1 13 ? 16.406 25.172 12.883 1 61.03 13 LEU B O 1
ATOM 1799 N N . ALA B 1 14 ? 16.375 24.078 14.82 1 52.88 14 ALA B N 1
ATOM 1800 C CA . ALA B 1 14 ? 17.766 23.656 14.648 1 52.88 14 ALA B CA 1
ATOM 1801 C C . ALA B 1 14 ? 17.922 22.828 13.375 1 52.88 14 ALA B C 1
ATOM 1803 O O . ALA B 1 14 ? 17.016 22.109 12.977 1 52.88 14 ALA B O 1
ATOM 1804 N N . ALA B 1 15 ? 18.938 23.203 12.586 1 52.75 15 ALA B N 1
ATOM 1805 C CA . ALA B 1 15 ? 19.297 22.516 11.344 1 52.75 15 ALA B CA 1
ATOM 1806 C C . ALA B 1 15 ? 19.141 21 11.484 1 52.75 15 ALA B C 1
ATOM 1808 O O . ALA B 1 15 ? 18.75 20.328 10.531 1 52.75 15 ALA B O 1
ATOM 1809 N N . ASP B 1 16 ? 19.359 20.594 12.68 1 57.22 16 ASP B N 1
ATOM 1810 C CA . ASP B 1 16 ? 19.422 19.156 12.906 1 57.22 16 ASP B CA 1
ATOM 1811 C C . ASP B 1 16 ? 18.094 18.641 13.469 1 57.22 16 ASP B C 1
ATOM 1813 O O . ASP B 1 16 ? 17.984 17.453 13.828 1 57.22 16 ASP B O 1
ATOM 1817 N N . PHE B 1 17 ? 17.281 19.578 13.711 1 54.69 17 PHE B N 1
ATOM 1818 C CA . PHE B 1 17 ? 16.016 19.188 14.289 1 54.69 17 PHE B CA 1
ATOM 1819 C C . PHE B 1 17 ? 15.305 18.172 13.398 1 54.69 17 PHE B C 1
ATOM 1821 O O . PHE B 1 17 ? 14.695 17.219 13.891 1 54.69 17 PHE B O 1
ATOM 1828 N N . CYS B 1 18 ? 15.531 18.453 12.125 1 61.34 18 CYS B N 1
ATOM 1829 C CA . CYS B 1 18 ? 14.906 17.5 11.211 1 61.34 18 CYS B CA 1
ATOM 1830 C C . CYS B 1 18 ? 15.938 16.547 10.617 1 61.34 18 CYS B C 1
ATOM 1832 O O . CYS B 1 18 ? 16.281 16.656 9.438 1 61.34 18 CYS B O 1
ATOM 1834 N N . SER B 1 19 ? 16.578 15.93 11.508 1 69.5 19 SER B N 1
ATOM 1835 C CA . SER B 1 19 ? 17.453 14.906 10.961 1 69.5 19 SER B CA 1
ATOM 1836 C C . SER B 1 19 ? 16.703 13.938 10.062 1 69.5 19 SER B C 1
ATOM 1838 O O . SER B 1 19 ? 15.656 13.406 10.461 1 69.5 19 SER B O 1
ATOM 1840 N N . GLU B 1 20 ? 17.141 13.992 8.906 1 79.81 20 GLU B N 1
ATOM 1841 C CA . GLU B 1 20 ? 16.453 13.18 7.914 1 79.81 20 GLU B CA 1
ATOM 1842 C C . GLU B 1 20 ? 17.047 11.781 7.828 1 79.81 20 GLU B C 1
ATOM 1844 O O . GLU B 1 20 ? 18.203 11.617 7.449 1 79.81 20 GLU B O 1
ATOM 1849 N N . SER B 1 21 ? 16.312 10.867 8.383 1 84 21 SER B N 1
ATOM 1850 C CA . SER B 1 21 ? 16.672 9.469 8.172 1 84 21 SER B CA 1
ATOM 1851 C C . SER B 1 21 ? 16.53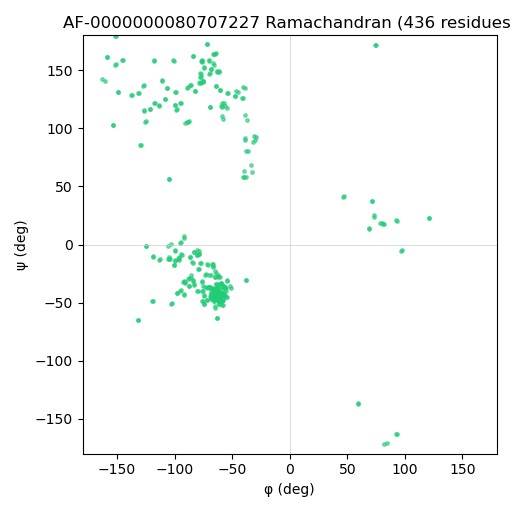1 9.078 6.703 1 84 21 SER B C 1
ATOM 1853 O O . SER B 1 21 ? 16.047 9.859 5.891 1 84 21 SER B O 1
ATOM 1855 N N . LEU B 1 22 ? 17.156 7.953 6.383 1 85 22 LEU B N 1
ATOM 1856 C CA . LEU B 1 22 ? 17 7.441 5.023 1 85 22 LEU B CA 1
ATOM 1857 C C . LEU B 1 22 ? 15.531 7.258 4.672 1 85 22 LEU B C 1
ATOM 1859 O O . LEU B 1 22 ? 15.109 7.562 3.553 1 85 22 LEU B O 1
ATOM 1863 N N . LEU B 1 23 ? 14.781 6.836 5.633 1 86.81 23 LEU B N 1
ATOM 1864 C CA . LEU B 1 23 ? 13.344 6.676 5.426 1 86.81 23 LEU B CA 1
ATOM 1865 C C . LEU B 1 23 ? 12.688 8.023 5.121 1 86.81 23 LEU B C 1
ATOM 1867 O O . LEU B 1 23 ? 11.844 8.117 4.227 1 86.81 23 LEU B O 1
ATOM 1871 N N . ASP B 1 24 ? 13.086 8.969 5.852 1 90.56 24 ASP B N 1
ATOM 1872 C CA . ASP B 1 24 ? 12.539 10.305 5.637 1 90.56 24 ASP B CA 1
ATOM 1873 C C . ASP B 1 24 ? 12.836 10.805 4.223 1 90.56 24 ASP B C 1
ATOM 1875 O O . ASP B 1 24 ? 11.969 11.391 3.572 1 90.56 24 ASP B O 1
ATOM 1879 N N . LYS B 1 25 ? 14.016 10.555 3.816 1 90.69 25 LYS B N 1
ATOM 1880 C CA . LYS B 1 25 ? 14.438 11.023 2.502 1 90.69 25 LYS B CA 1
ATOM 1881 C C . LYS B 1 25 ? 13.656 10.328 1.391 1 90.69 25 LYS B C 1
ATOM 1883 O O . LYS B 1 25 ? 13.211 10.977 0.437 1 90.69 25 LYS B O 1
ATOM 1888 N N . VAL B 1 26 ? 13.469 9.078 1.531 1 90.38 26 VAL B N 1
ATOM 1889 C CA . VAL B 1 26 ? 12.758 8.297 0.525 1 90.38 26 VAL B CA 1
ATOM 1890 C C . VAL B 1 26 ? 11.281 8.68 0.526 1 90.38 26 VAL B C 1
ATOM 1892 O O . VAL B 1 26 ? 10.68 8.859 -0.535 1 90.38 26 VAL B O 1
ATOM 1895 N N . ALA B 1 27 ? 10.789 8.781 1.692 1 93.5 27 ALA B N 1
ATOM 1896 C CA . ALA B 1 27 ? 9.383 9.148 1.819 1 93.5 27 ALA B CA 1
ATOM 1897 C C . ALA B 1 27 ? 9.117 10.531 1.236 1 93.5 27 ALA B C 1
ATOM 1899 O O . ALA B 1 27 ? 8.133 10.734 0.524 1 93.5 27 ALA B O 1
ATOM 1900 N N . LEU B 1 28 ? 9.961 11.445 1.556 1 94.56 28 LEU B N 1
ATOM 1901 C CA . LEU B 1 28 ? 9.82 12.805 1.034 1 94.56 28 LEU B CA 1
ATOM 1902 C C . LEU B 1 28 ? 9.922 12.812 -0.488 1 94.56 28 LEU B C 1
ATOM 1904 O O . LEU B 1 28 ? 9.133 13.477 -1.159 1 94.56 28 LEU B O 1
ATOM 1908 N N . ALA B 1 29 ? 10.914 12.07 -0.976 1 93.62 29 ALA B N 1
ATOM 1909 C CA . ALA B 1 29 ? 11.094 12.008 -2.424 1 93.62 29 ALA B CA 1
ATOM 1910 C C . ALA B 1 29 ? 9.852 11.438 -3.109 1 93.62 29 ALA B C 1
ATOM 1912 O O . ALA B 1 29 ? 9.383 11.984 -4.109 1 93.62 29 ALA B O 1
ATOM 1913 N N . LEU B 1 30 ? 9.359 10.367 -2.553 1 94.25 30 LEU B N 1
ATOM 1914 C CA . LEU B 1 30 ? 8.164 9.75 -3.1 1 94.25 30 LEU B CA 1
ATOM 1915 C C . LEU B 1 30 ? 6.973 10.703 -3.014 1 94.25 30 LEU B C 1
ATOM 1917 O O . LEU B 1 30 ? 6.219 10.852 -3.979 1 94.25 30 LEU B O 1
ATOM 1921 N N . PHE B 1 31 ? 6.801 11.32 -1.927 1 96.75 31 PHE B N 1
ATOM 1922 C CA . PHE B 1 31 ? 5.703 12.258 -1.709 1 96.75 31 PHE B CA 1
ATOM 1923 C C . PHE B 1 31 ? 5.766 13.406 -2.705 1 96.75 31 PHE B C 1
ATOM 1925 O O . PHE B 1 31 ? 4.75 13.781 -3.299 1 96.75 31 PHE B O 1
ATOM 1932 N N . ARG B 1 32 ? 6.863 13.922 -2.924 1 96.81 32 ARG B N 1
ATOM 1933 C CA . ARG B 1 32 ? 7.043 15.047 -3.83 1 96.81 32 ARG B CA 1
ATOM 1934 C C . ARG B 1 32 ? 6.707 14.656 -5.266 1 96.81 32 ARG B C 1
ATOM 1936 O O . ARG B 1 32 ? 6.055 15.414 -5.988 1 96.81 32 ARG B O 1
ATOM 1943 N N . VAL B 1 33 ? 7.176 13.516 -5.641 1 96.38 33 VAL B N 1
ATOM 1944 C CA . VAL B 1 33 ? 6.91 13.062 -7 1 96.38 33 VAL B CA 1
ATOM 1945 C C . VAL B 1 33 ? 5.402 12.961 -7.23 1 96.38 33 VAL B C 1
ATOM 1947 O O . VAL B 1 33 ? 4.902 13.336 -8.289 1 96.38 33 VAL B O 1
ATOM 1950 N N . LEU B 1 34 ? 4.719 12.469 -6.277 1 97.06 34 LEU B N 1
ATOM 1951 C CA . LEU B 1 34 ? 3.275 12.312 -6.395 1 97.06 34 LEU B CA 1
ATOM 1952 C C . LEU B 1 34 ? 2.582 13.672 -6.43 1 97.06 34 LEU B C 1
ATOM 1954 O O . LEU B 1 34 ? 1.649 13.875 -7.211 1 97.06 34 LEU B O 1
ATOM 1958 N N . VAL B 1 35 ? 3.002 14.617 -5.609 1 98 35 VAL B N 1
ATOM 1959 C CA . VAL B 1 35 ? 2.457 15.969 -5.617 1 98 35 VAL B CA 1
ATOM 1960 C C . VAL B 1 35 ? 2.721 16.625 -6.969 1 98 35 VAL B C 1
ATOM 1962 O O . VAL B 1 35 ? 1.815 17.219 -7.566 1 98 35 VAL B O 1
ATOM 1965 N N . GLN B 1 36 ? 3.92 16.469 -7.469 1 98.12 36 GLN B N 1
ATOM 1966 C CA . GLN B 1 36 ? 4.301 17.062 -8.742 1 98.12 36 GLN B CA 1
ATOM 1967 C C . GLN B 1 36 ? 3.418 16.547 -9.875 1 98.12 36 GLN B C 1
ATOM 1969 O O . GLN B 1 36 ? 3.014 17.312 -10.758 1 98.12 36 GLN B O 1
ATOM 1974 N N . LYS B 1 37 ? 3.168 15.359 -9.82 1 97.06 37 LYS B N 1
ATOM 1975 C CA . LYS B 1 37 ? 2.314 14.758 -10.844 1 97.06 37 LYS B CA 1
ATOM 1976 C C . LYS B 1 37 ? 0.894 15.312 -10.766 1 97.06 37 LYS B C 1
ATOM 1978 O O . LYS B 1 37 ? 0.258 15.555 -11.789 1 97.06 37 LYS B O 1
ATOM 1983 N N . GLU B 1 38 ? 0.39 15.508 -9.578 1 97.56 38 GLU B N 1
ATOM 1984 C CA . GLU B 1 38 ? -0.977 15.977 -9.375 1 97.56 38 GLU B CA 1
ATOM 1985 C C . GLU B 1 38 ? -1.126 17.438 -9.766 1 97.56 38 GLU B C 1
ATOM 1987 O O . GLU B 1 38 ? -2.148 17.844 -10.328 1 97.56 38 GLU B O 1
ATOM 1992 N N . ILE B 1 39 ? -0.129 18.25 -9.5 1 97.75 39 ILE B N 1
ATOM 1993 C CA . ILE B 1 39 ? -0.303 19.688 -9.688 1 97.75 39 ILE B CA 1
ATOM 1994 C C . ILE B 1 39 ? 0.315 20.109 -11.016 1 97.75 39 ILE B C 1
ATOM 1996 O O . ILE B 1 39 ? 0.084 21.219 -11.484 1 97.75 39 ILE B O 1
ATOM 2000 N N . GLY B 1 40 ? 1.122 19.25 -11.648 1 97.44 40 GLY B N 1
ATOM 2001 C CA . GLY B 1 40 ? 1.732 19.547 -12.938 1 97.44 40 GLY B CA 1
ATOM 2002 C C . GLY B 1 40 ? 2.854 20.562 -12.844 1 97.44 40 GLY B C 1
ATOM 2003 O O . GLY B 1 40 ? 3.045 21.375 -13.758 1 97.44 40 GLY B O 1
ATOM 2004 N N . TYR B 1 41 ? 3.469 20.688 -11.695 1 97.56 41 TYR B N 1
ATOM 2005 C CA . TYR B 1 41 ? 4.559 21.625 -11.461 1 97.56 41 TYR B CA 1
ATOM 2006 C C . TYR B 1 41 ? 5.676 20.984 -10.656 1 97.56 41 TYR B C 1
ATOM 2008 O O . TYR B 1 41 ? 5.426 20.359 -9.625 1 97.56 41 TYR B O 1
ATOM 2016 N N . LYS B 1 42 ? 6.852 21.125 -11.195 1 97.31 42 LYS B N 1
ATOM 2017 C CA . LYS B 1 42 ? 8.047 20.625 -10.531 1 97.31 42 LYS B CA 1
ATOM 2018 C C . LYS B 1 42 ? 8.961 21.766 -10.109 1 97.31 42 LYS B C 1
ATOM 2020 O O . LYS B 1 42 ? 9.484 22.5 -10.953 1 97.31 42 LYS B O 1
ATOM 2025 N N . SER B 1 43 ? 9.219 21.875 -8.82 1 96.81 43 SER B N 1
ATOM 2026 C CA . SER B 1 43 ? 10.086 22.922 -8.289 1 96.81 43 SER B CA 1
ATOM 2027 C C . SER B 1 43 ? 11.555 22.625 -8.586 1 96.81 43 SER B C 1
ATOM 2029 O O . SER B 1 43 ? 11.969 21.453 -8.586 1 96.81 43 SER B O 1
ATOM 2031 N N . GLU B 1 44 ? 12.359 23.672 -8.688 1 95.69 44 GLU B N 1
ATOM 2032 C CA . GLU B 1 44 ? 13.805 23.547 -8.883 1 95.69 44 GLU B CA 1
ATOM 2033 C C . GLU B 1 44 ? 14.523 23.344 -7.555 1 95.69 44 GLU B C 1
ATOM 2035 O O . GLU B 1 44 ? 15.68 22.922 -7.527 1 95.69 44 GLU B O 1
ATOM 2040 N N . GLU B 1 45 ? 13.805 23.641 -6.488 1 94.88 45 GLU B N 1
ATOM 2041 C CA . GLU B 1 45 ? 14.398 23.469 -5.164 1 94.88 45 GLU B CA 1
ATOM 2042 C C . GLU B 1 45 ? 14.383 22 -4.746 1 94.88 45 GLU B C 1
ATOM 2044 O O . GLU B 1 45 ? 13.414 21.281 -5.012 1 94.88 45 GLU B O 1
ATOM 2049 N N . PRO B 1 46 ? 15.461 21.562 -4.137 1 92.31 46 PRO B N 1
ATOM 2050 C CA . PRO B 1 46 ? 15.516 20.172 -3.697 1 92.31 46 PRO B CA 1
ATOM 2051 C C . PRO B 1 46 ? 14.852 19.938 -2.34 1 92.31 46 PRO B C 1
ATOM 2053 O O . PRO B 1 46 ? 14.625 20.906 -1.598 1 92.31 46 PRO B O 1
ATOM 2056 N N . GLY B 1 47 ? 14.547 18.703 -2.072 1 91.81 47 GLY B N 1
ATOM 2057 C CA . GLY B 1 47 ? 14.133 18.266 -0.747 1 91.81 47 GLY B CA 1
ATOM 2058 C C . GLY B 1 47 ? 12.891 18.984 -0.251 1 91.81 47 GLY B C 1
ATOM 2059 O O . GLY B 1 47 ? 11.922 19.141 -0.998 1 91.81 47 GLY B O 1
ATOM 2060 N N . TYR B 1 48 ? 12.914 19.359 0.998 1 93 48 TYR B N 1
ATOM 2061 C CA . TYR B 1 48 ? 11.742 19.922 1.671 1 93 48 TYR B CA 1
ATOM 2062 C C . TYR B 1 48 ? 11.406 21.297 1.125 1 93 48 TYR B C 1
ATOM 2064 O O . TYR B 1 48 ? 10.234 21.656 1.006 1 93 48 TYR B O 1
ATOM 2072 N N . ALA B 1 49 ? 12.43 22.062 0.799 1 92.81 49 ALA B N 1
ATOM 2073 C CA . ALA B 1 49 ? 12.211 23.359 0.191 1 92.81 49 ALA B CA 1
ATOM 2074 C C . ALA B 1 49 ? 11.414 23.234 -1.105 1 92.81 49 ALA B C 1
ATOM 2076 O O . ALA B 1 49 ? 10.609 24.109 -1.435 1 92.81 49 ALA B O 1
ATOM 2077 N N . GLY B 1 50 ? 11.711 22.203 -1.79 1 95.44 50 GLY B N 1
ATOM 2078 C CA . GLY B 1 50 ? 10.961 21.938 -3.008 1 95.44 50 GLY B CA 1
ATOM 2079 C C . GLY B 1 50 ? 9.492 21.672 -2.752 1 95.44 50 GLY B C 1
ATOM 2080 O O . GLY B 1 50 ? 8.625 22.156 -3.486 1 95.44 50 GLY B O 1
ATOM 2081 N N . LEU B 1 51 ? 9.234 20.922 -1.734 1 96.12 51 LEU B N 1
ATOM 2082 C CA . LEU B 1 51 ? 7.855 20.625 -1.37 1 96.12 51 LEU B CA 1
ATOM 2083 C C . LEU B 1 51 ? 7.094 21.891 -1.026 1 96.12 51 LEU B C 1
ATOM 2085 O O . LEU B 1 51 ? 5.953 22.078 -1.453 1 96.12 51 LEU B O 1
ATOM 2089 N N . ILE B 1 52 ? 7.707 22.75 -0.25 1 93.88 52 ILE B N 1
ATOM 2090 C CA . ILE B 1 52 ? 7.086 24 0.142 1 93.88 52 ILE B CA 1
ATOM 2091 C C . ILE B 1 52 ? 6.805 24.844 -1.1 1 93.88 52 ILE B C 1
ATOM 2093 O O . ILE B 1 52 ? 5.715 25.406 -1.246 1 93.88 52 ILE B O 1
ATOM 2097 N N . ASP B 1 53 ? 7.738 24.922 -1.966 1 94.06 53 ASP B N 1
ATOM 2098 C CA . ASP B 1 53 ? 7.586 25.672 -3.205 1 94.06 53 ASP B CA 1
ATOM 2099 C C . ASP B 1 53 ? 6.434 25.125 -4.043 1 94.06 53 ASP B C 1
ATOM 2101 O O . ASP B 1 53 ? 5.656 25.891 -4.613 1 94.06 53 ASP B O 1
ATOM 2105 N N . GLU B 1 54 ? 6.367 23.891 -4.102 1 96.88 54 GLU B N 1
ATOM 2106 C CA . GLU B 1 54 ? 5.309 23.25 -4.875 1 96.88 54 GLU B CA 1
ATOM 2107 C C . GLU B 1 54 ? 3.938 23.516 -4.258 1 96.88 54 GLU B C 1
ATOM 2109 O O . GLU B 1 54 ? 2.979 23.812 -4.973 1 96.88 54 GLU B O 1
ATOM 2114 N N . ALA B 1 55 ? 3.871 23.391 -2.969 1 95.5 55 ALA B N 1
ATOM 2115 C CA . ALA B 1 55 ? 2.609 23.672 -2.281 1 95.5 55 ALA B CA 1
ATOM 2116 C C . ALA B 1 55 ? 2.182 25.125 -2.471 1 95.5 55 ALA B C 1
ATOM 2118 O O . ALA B 1 55 ? 1.019 25.391 -2.773 1 95.5 55 ALA B O 1
ATOM 2119 N N . GLN B 1 56 ? 3.074 26 -2.338 1 93.06 56 GLN B N 1
ATOM 2120 C CA . GLN B 1 56 ? 2.791 27.422 -2.492 1 93.06 56 GLN B CA 1
ATOM 2121 C C . GLN B 1 56 ? 2.422 27.75 -3.934 1 93.06 56 GLN B C 1
ATOM 2123 O O . GLN B 1 56 ? 1.511 28.547 -4.18 1 93.06 56 GLN B O 1
ATOM 2128 N N . ASN B 1 57 ? 3.174 27.203 -4.852 1 93.94 57 ASN B N 1
ATOM 2129 C CA . ASN B 1 57 ? 2.879 27.422 -6.262 1 93.94 57 ASN B CA 1
ATOM 2130 C C . ASN B 1 57 ? 1.453 27 -6.613 1 93.94 57 ASN B C 1
ATOM 2132 O O . ASN B 1 57 ? 0.733 27.75 -7.289 1 93.94 57 ASN B O 1
ATOM 2136 N N . TYR B 1 58 ? 1.044 25.859 -6.098 1 95.62 58 TYR B N 1
ATOM 2137 C CA . TYR B 1 58 ? -0.286 25.344 -6.391 1 95.62 58 TYR B CA 1
ATOM 2138 C C . TYR B 1 58 ? -1.366 26.25 -5.828 1 95.62 58 TYR B C 1
ATOM 2140 O O . TYR B 1 58 ? -2.34 26.578 -6.516 1 95.62 58 TYR B O 1
ATOM 2148 N N . MET B 1 59 ? -1.144 26.688 -4.641 1 92.81 59 MET B N 1
ATOM 2149 C CA . MET B 1 59 ? -2.141 27.516 -3.965 1 92.81 59 MET B CA 1
ATOM 2150 C C . MET B 1 59 ? -2.16 28.922 -4.543 1 92.81 59 MET B C 1
ATOM 2152 O O . MET B 1 59 ? -3.229 29.469 -4.84 1 92.81 59 MET B O 1
ATOM 2156 N N . VAL B 1 60 ? -1.047 29.547 -4.809 1 89.81 60 VAL B N 1
ATOM 2157 C CA . VAL B 1 60 ? -0.979 30.984 -5.062 1 89.81 60 VAL B CA 1
ATOM 2158 C C . VAL B 1 60 ? -0.838 31.234 -6.562 1 89.81 60 VAL B C 1
ATOM 2160 O O . VAL B 1 60 ? -1.54 32.062 -7.125 1 89.81 60 VAL B O 1
ATOM 2163 N N . ILE B 1 61 ? 0.123 30.578 -7.191 1 89.19 61 ILE B N 1
ATOM 2164 C CA . ILE B 1 61 ? 0.439 30.844 -8.586 1 89.19 61 ILE B CA 1
ATOM 2165 C C . ILE B 1 61 ? -0.62 30.219 -9.492 1 89.19 61 ILE B C 1
ATOM 2167 O O . ILE B 1 61 ? -1.19 30.891 -10.352 1 89.19 61 ILE B O 1
ATOM 2171 N N . GLN B 1 62 ? -0.938 28.969 -9.25 1 93.31 62 GLN B N 1
ATOM 2172 C CA . GLN B 1 62 ? -1.95 28.312 -10.062 1 93.31 62 GLN B CA 1
ATOM 2173 C C . GLN B 1 62 ? -3.357 28.703 -9.617 1 93.31 62 GLN B C 1
ATOM 2175 O O . GLN B 1 62 ? -4.328 28.484 -10.344 1 93.31 62 GLN B O 1
ATOM 2180 N N . GLY B 1 63 ? -3.445 29.156 -8.438 1 91.44 63 GLY B N 1
ATOM 2181 C CA . GLY B 1 63 ? -4.723 29.641 -7.941 1 91.44 63 GLY B CA 1
ATOM 2182 C C . GLY B 1 63 ? -5.73 28.531 -7.691 1 91.44 63 GLY B C 1
ATOM 2183 O O . GLY B 1 63 ? -6.922 28.703 -7.953 1 91.44 63 GLY B O 1
ATOM 2184 N N . ALA B 1 64 ? -5.23 27.438 -7.211 1 93.81 64 ALA B N 1
ATOM 2185 C CA . ALA B 1 64 ? -6.129 26.312 -6.945 1 93.81 64 ALA B CA 1
ATOM 2186 C C . ALA B 1 64 ? -7.141 26.672 -5.859 1 93.81 64 ALA B C 1
ATOM 2188 O O . ALA B 1 64 ? -6.797 27.312 -4.863 1 93.81 64 ALA B O 1
ATOM 2189 N N . SER B 1 65 ? -8.422 26.297 -6.098 1 93.94 65 SER B N 1
ATOM 2190 C CA . SER B 1 65 ? -9.461 26.516 -5.098 1 93.94 65 SER B CA 1
ATOM 2191 C C . SER B 1 65 ? -9.219 25.656 -3.857 1 93.94 65 SER B C 1
ATOM 2193 O O . SER B 1 65 ? -8.414 24.719 -3.889 1 93.94 65 SER B O 1
ATOM 2195 N N . VAL B 1 66 ? -9.875 26.016 -2.844 1 92.69 66 VAL B N 1
ATOM 2196 C CA . VAL B 1 66 ? -9.805 25.266 -1.59 1 92.69 66 VAL B CA 1
ATOM 2197 C C . VAL B 1 66 ? -10.156 23.797 -1.836 1 92.69 66 VAL B C 1
ATOM 2199 O O . VAL B 1 66 ? -9.453 22.906 -1.37 1 92.69 66 VAL B O 1
ATOM 2202 N N . GLU B 1 67 ? -11.203 23.594 -2.588 1 95.5 67 GLU B N 1
ATOM 2203 C CA . GLU B 1 67 ? -11.648 22.234 -2.887 1 95.5 67 GLU B CA 1
ATOM 2204 C C . GLU B 1 67 ? -10.602 21.469 -3.689 1 95.5 67 GLU B C 1
ATOM 2206 O O . GLU B 1 67 ? -10.344 20.297 -3.424 1 95.5 67 GLU B O 1
ATOM 2211 N N . ASP B 1 68 ? -10.039 22.156 -4.594 1 96.94 68 ASP B N 1
ATOM 2212 C CA . ASP B 1 68 ? -9.016 21.531 -5.422 1 96.94 68 ASP B CA 1
ATOM 2213 C C . ASP B 1 68 ? -7.801 21.141 -4.586 1 96.94 68 ASP B C 1
ATOM 2215 O O . ASP B 1 68 ? -7.203 20.078 -4.812 1 96.94 68 ASP B O 1
ATOM 2219 N N . GLN B 1 69 ? -7.395 22 -3.713 1 96.44 69 GLN B N 1
ATOM 2220 C CA . GLN B 1 69 ? -6.258 21.719 -2.844 1 96.44 69 GLN B CA 1
ATOM 2221 C C . GLN B 1 69 ? -6.516 20.484 -1.979 1 96.44 69 GLN B C 1
ATOM 2223 O O . GLN B 1 69 ? -5.676 19.594 -1.904 1 96.44 69 GLN B O 1
ATOM 2228 N N . GLN B 1 70 ? -7.656 20.5 -1.411 1 97.12 70 GLN B N 1
ATOM 2229 C CA . GLN B 1 70 ? -8.023 19.391 -0.553 1 97.12 70 GLN B CA 1
ATOM 2230 C C . GLN B 1 70 ? -8.086 18.078 -1.347 1 97.12 70 GLN B C 1
ATOM 2232 O O . GLN B 1 70 ? -7.566 17.062 -0.909 1 97.12 70 GLN B O 1
ATOM 2237 N N . ASP B 1 71 ? -8.703 18.141 -2.477 1 98.06 71 ASP B N 1
ATOM 2238 C CA . ASP B 1 71 ? -8.852 16.953 -3.312 1 98.06 71 ASP B CA 1
ATOM 2239 C C . ASP B 1 71 ? -7.492 16.438 -3.766 1 98.06 71 ASP B C 1
ATOM 2241 O O . ASP B 1 71 ? -7.277 15.219 -3.834 1 98.06 71 ASP B O 1
ATOM 2245 N N . MET B 1 72 ? -6.648 17.375 -4.117 1 98.19 72 MET B N 1
ATOM 2246 C CA . MET B 1 72 ? -5.305 17 -4.527 1 98.19 72 MET B CA 1
ATOM 2247 C C . MET B 1 72 ? -4.594 16.219 -3.42 1 98.19 72 MET B C 1
ATOM 2249 O O . MET B 1 72 ? -3.992 15.18 -3.672 1 98.19 72 MET B O 1
ATOM 2253 N N . ALA B 1 73 ? -4.641 16.703 -2.223 1 98.12 73 ALA B N 1
ATOM 2254 C CA . ALA B 1 73 ? -3.98 16.047 -1.096 1 98.12 73 ALA B CA 1
ATOM 2255 C C . ALA B 1 73 ? -4.602 14.68 -0.814 1 98.12 73 ALA B C 1
ATOM 2257 O O . ALA B 1 73 ? -3.893 13.719 -0.522 1 98.12 73 ALA B O 1
ATOM 2258 N N . VAL B 1 74 ? -5.91 14.57 -0.931 1 98.44 74 VAL B N 1
ATOM 2259 C CA . VAL B 1 74 ? -6.586 13.289 -0.729 1 98.44 74 VAL B CA 1
ATOM 2260 C C . VAL B 1 74 ? -6.137 12.297 -1.795 1 98.44 74 VAL B C 1
ATOM 2262 O O . VAL B 1 74 ? -5.879 11.125 -1.493 1 98.44 74 VAL B O 1
ATOM 2265 N N . ARG B 1 75 ? -6.055 12.766 -3.02 1 97.88 75 ARG B N 1
ATOM 2266 C CA . ARG B 1 75 ? -5.629 11.891 -4.109 1 97.88 75 ARG B CA 1
ATOM 2267 C C . ARG B 1 75 ? -4.207 11.391 -3.881 1 97.88 75 ARG B C 1
ATOM 2269 O O . ARG B 1 75 ? -3.91 10.219 -4.129 1 97.88 75 ARG B O 1
ATOM 2276 N N . VAL B 1 76 ? -3.352 12.25 -3.41 1 97.88 76 VAL B N 1
ATOM 2277 C CA . VAL B 1 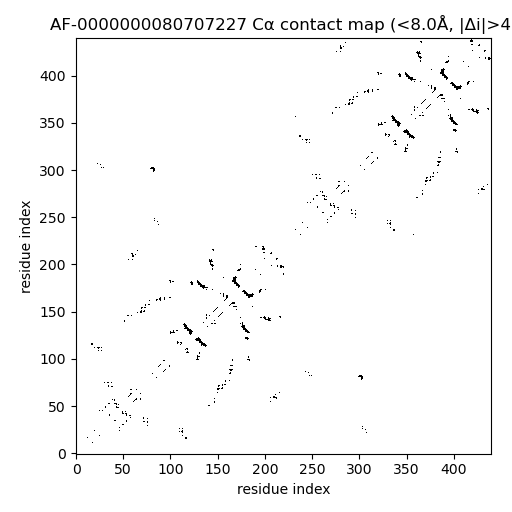76 ? -1.971 11.859 -3.143 1 97.88 76 VAL B CA 1
ATOM 2278 C C . VAL B 1 76 ? -1.933 10.797 -2.047 1 97.88 76 VAL B C 1
ATOM 2280 O O . VAL B 1 76 ? -1.258 9.773 -2.188 1 97.88 76 VAL B O 1
ATOM 2283 N N . LEU B 1 77 ? -2.65 11 -0.998 1 97.44 77 LEU B N 1
ATOM 2284 C CA . LEU B 1 77 ? -2.691 10.047 0.105 1 97.44 77 LEU B CA 1
ATOM 2285 C C . LEU B 1 77 ? -3.271 8.719 -0.351 1 97.44 77 LEU B C 1
ATOM 2287 O O . LEU B 1 77 ? -2.779 7.652 0.035 1 97.44 77 LEU B O 1
ATOM 2291 N N . THR B 1 78 ? -4.27 8.781 -1.153 1 96.81 78 THR B N 1
ATOM 2292 C CA . THR B 1 78 ? -4.902 7.578 -1.68 1 96.81 78 THR B CA 1
ATOM 2293 C C . THR B 1 78 ? -3.932 6.797 -2.562 1 96.81 78 THR B C 1
ATOM 2295 O O . THR B 1 78 ? -3.895 5.566 -2.516 1 96.81 78 THR B O 1
ATOM 2298 N N . THR B 1 79 ? -3.229 7.562 -3.371 1 95.38 79 THR B N 1
ATOM 2299 C CA . THR B 1 79 ? -2.234 6.93 -4.23 1 95.38 79 THR B CA 1
ATOM 2300 C C . THR B 1 79 ? -1.155 6.246 -3.396 1 95.38 79 THR B C 1
ATOM 2302 O O . THR B 1 79 ? -0.733 5.129 -3.711 1 95.38 79 THR B O 1
ATOM 2305 N N . ILE B 1 80 ? -0.708 6.859 -2.408 1 95.06 80 ILE B N 1
ATOM 2306 C CA . ILE B 1 80 ? 0.323 6.305 -1.536 1 95.06 80 ILE B CA 1
ATOM 2307 C C . ILE B 1 80 ? -0.183 5.02 -0.89 1 95.06 80 ILE B C 1
ATOM 2309 O O . ILE B 1 80 ? 0.545 4.027 -0.815 1 95.06 80 ILE B O 1
ATOM 2313 N N . ALA B 1 81 ? -1.384 4.973 -0.444 1 94.25 81 ALA B N 1
ATOM 2314 C CA . ALA B 1 81 ? -1.957 3.807 0.224 1 94.25 81 ALA B CA 1
ATOM 2315 C C . ALA B 1 81 ? -2.055 2.619 -0.729 1 94.25 81 ALA B C 1
ATOM 2317 O O . ALA B 1 81 ? -2.002 1.465 -0.3 1 94.25 81 ALA B O 1
ATOM 2318 N N . GLY B 1 82 ? -2.191 2.941 -2.037 1 92.5 82 GLY B N 1
ATOM 2319 C CA . GLY B 1 82 ? -2.457 1.876 -2.99 1 92.5 82 GLY B CA 1
ATOM 2320 C C . GLY B 1 82 ? -3.883 1.364 -2.934 1 92.5 82 GLY B C 1
ATOM 2321 O O . GLY B 1 82 ? -4.617 1.665 -1.991 1 92.5 82 GLY B O 1
ATOM 2322 N N . PRO B 1 83 ? -4.25 0.552 -3.848 1 92.69 83 PRO B N 1
ATOM 2323 C CA . PRO B 1 83 ? -5.648 0.123 -3.941 1 92.69 83 PRO B CA 1
ATOM 2324 C C . PRO B 1 83 ? -6.012 -0.937 -2.904 1 92.69 83 PRO B C 1
ATOM 2326 O O . PRO B 1 83 ? -7.195 -1.172 -2.646 1 92.69 83 PRO B O 1
ATOM 2329 N N . ALA B 1 84 ? -5.023 -1.535 -2.312 1 90.75 84 ALA B N 1
ATOM 2330 C CA . ALA B 1 84 ? -5.293 -2.65 -1.408 1 90.75 84 ALA B CA 1
ATOM 2331 C C . ALA B 1 84 ? -5.551 -2.154 0.012 1 90.75 84 ALA B C 1
ATOM 2333 O O . ALA B 1 84 ? -6.438 -2.66 0.702 1 90.75 84 ALA B O 1
ATOM 2334 N N . VAL B 1 85 ? -4.918 -1.167 0.452 1 92.94 85 VAL B N 1
ATOM 2335 C CA . VAL B 1 85 ? -4.914 -0.749 1.851 1 92.94 85 VAL B CA 1
ATOM 2336 C C . VAL B 1 85 ? -6.293 -0.227 2.236 1 92.94 85 VAL B C 1
ATOM 2338 O O . VAL B 1 85 ? -6.855 -0.632 3.258 1 92.94 85 VAL B O 1
ATOM 2341 N N . PRO B 1 86 ? -6.926 0.585 1.454 1 93.75 86 PRO B N 1
ATOM 2342 C CA . PRO B 1 86 ? -8.188 1.182 1.898 1 93.75 86 PRO B CA 1
ATOM 2343 C C . PRO B 1 86 ? -9.273 0.139 2.172 1 93.75 86 PRO B C 1
ATOM 2345 O O . PRO B 1 86 ? -9.828 0.099 3.27 1 93.75 86 PRO B O 1
ATOM 2348 N N . PRO B 1 87 ? -9.531 -0.766 1.255 1 90.62 87 PRO B N 1
ATOM 2349 C CA . PRO B 1 87 ? -10.594 -1.731 1.559 1 90.62 87 PRO B CA 1
ATOM 2350 C C . PRO B 1 87 ? -10.219 -2.68 2.695 1 90.62 87 PRO B C 1
ATOM 2352 O O . PRO B 1 87 ? -11.078 -3.061 3.496 1 90.62 87 PRO B O 1
ATOM 2355 N N . VAL B 1 88 ? -9 -3.102 2.775 1 87.94 88 VAL B N 1
ATOM 2356 C CA . VAL B 1 88 ? -8.555 -4.008 3.83 1 87.94 88 VAL B CA 1
ATOM 2357 C C . VAL B 1 88 ? -8.641 -3.307 5.184 1 87.94 88 VAL B C 1
ATOM 2359 O O . VAL B 1 88 ? -9.164 -3.867 6.148 1 87.94 88 VAL B O 1
ATOM 2362 N N . TYR B 1 89 ? -8.148 -2.1 5.234 1 93.38 89 TYR B N 1
ATOM 2363 C CA . TYR B 1 89 ? -8.188 -1.336 6.477 1 93.38 89 TYR B CA 1
ATOM 2364 C C . TYR B 1 89 ? -9.625 -1.087 6.922 1 93.38 89 TYR B C 1
ATOM 2366 O O . TYR B 1 89 ? -9.953 -1.265 8.094 1 93.38 89 TYR B O 1
ATOM 2374 N N . LYS B 1 90 ? -10.414 -0.663 6.039 1 92.19 90 LYS B N 1
ATOM 2375 C CA . LYS B 1 90 ? -11.797 -0.307 6.34 1 92.19 90 LYS B CA 1
ATOM 2376 C C . LYS B 1 90 ? -12.578 -1.516 6.848 1 92.19 90 LYS B C 1
ATOM 2378 O O . LYS B 1 90 ? -13.375 -1.398 7.781 1 92.19 90 LYS B O 1
ATOM 2383 N N . LEU B 1 91 ? -12.328 -2.684 6.395 1 86.5 91 LEU B N 1
ATOM 2384 C CA . LEU B 1 91 ? -13.109 -3.869 6.73 1 86.5 91 LEU B CA 1
ATOM 2385 C C . LEU B 1 91 ? -12.508 -4.598 7.926 1 86.5 91 LEU B C 1
ATOM 2387 O O . LEU B 1 91 ? -13.234 -5.141 8.758 1 86.5 91 LEU B O 1
ATOM 2391 N N . PHE B 1 92 ? -11.156 -4.543 8.062 1 86.94 92 PHE B N 1
ATOM 2392 C CA . PHE B 1 92 ? -10.555 -5.465 9.016 1 86.94 92 PHE B CA 1
ATOM 2393 C C . PHE B 1 92 ? -9.844 -4.703 10.125 1 86.94 92 PHE B C 1
ATOM 2395 O O . PHE B 1 92 ? -9.438 -5.297 11.133 1 86.94 92 PHE B O 1
ATOM 2402 N N . MET B 1 93 ? -9.719 -3.453 9.953 1 89.88 93 MET B N 1
ATOM 2403 C CA . MET B 1 93 ? -9 -2.699 10.977 1 89.88 93 MET B CA 1
ATOM 2404 C C . MET B 1 93 ? -9.898 -1.636 11.602 1 89.88 93 MET B C 1
ATOM 2406 O O . MET B 1 93 ? -10.078 -1.604 12.82 1 89.88 93 MET B O 1
ATOM 2410 N N . ALA B 1 94 ? -10.523 -0.927 10.828 1 91.62 94 ALA B N 1
ATOM 2411 C CA . ALA B 1 94 ? -11.258 0.261 11.25 1 91.62 94 ALA B CA 1
ATOM 2412 C C . ALA B 1 94 ? -12.336 -0.097 12.273 1 91.62 94 ALA B C 1
ATOM 2414 O O . ALA B 1 94 ? -12.555 0.646 13.234 1 91.62 94 ALA B O 1
ATOM 2415 N N . PRO B 1 95 ? -12.945 -1.262 12.203 1 91.5 95 PRO B N 1
ATOM 2416 C CA . PRO B 1 95 ? -14.023 -1.567 13.141 1 91.5 95 PRO B CA 1
ATOM 2417 C C . PRO B 1 95 ? -13.516 -2.018 14.508 1 91.5 95 PRO B C 1
ATOM 2419 O O . PRO B 1 95 ? -14.289 -2.078 15.469 1 91.5 95 PRO B O 1
ATOM 2422 N N . TRP B 1 96 ? -12.289 -2.246 14.633 1 92.31 96 TRP B N 1
ATOM 2423 C CA . TRP B 1 96 ? -11.742 -2.705 15.906 1 92.31 96 TRP B CA 1
ATOM 2424 C C . TRP B 1 96 ? -11.609 -1.551 16.891 1 92.31 96 TRP B C 1
ATOM 2426 O O . TRP B 1 96 ? -11.227 -0.441 16.516 1 92.31 96 TRP B O 1
ATOM 2436 N N . PRO B 1 97 ? -11.852 -1.892 18.141 1 92.69 97 PRO B N 1
ATOM 2437 C CA . PRO B 1 97 ? -11.703 -0.852 19.156 1 92.69 97 PRO B CA 1
ATOM 2438 C C . PRO B 1 97 ? -10.258 -0.399 19.328 1 92.69 97 PRO B C 1
ATOM 2440 O O . PRO B 1 97 ? -10 0.699 19.828 1 92.69 97 PRO B O 1
ATOM 2443 N N . TRP B 1 98 ? -9.367 -1.215 18.891 1 94.31 98 TRP B N 1
ATOM 2444 C CA . TRP B 1 98 ? -7.949 -0.892 19.047 1 94.31 98 TRP B CA 1
ATOM 2445 C C . TRP B 1 98 ? -7.398 -0.207 17.812 1 94.31 98 TRP B C 1
ATOM 2447 O O . TRP B 1 98 ? -6.223 0.158 17.766 1 94.31 98 TRP B O 1
ATOM 2457 N N . ALA B 1 99 ? -8.195 0.044 16.828 1 95.81 99 ALA B N 1
ATOM 2458 C CA . ALA B 1 99 ? -7.75 0.639 15.562 1 95.81 99 ALA B CA 1
ATOM 2459 C C . ALA B 1 99 ? -7.09 1.995 15.805 1 95.81 99 ALA B C 1
ATOM 2461 O O . ALA B 1 99 ? -6.016 2.273 15.258 1 95.81 99 ALA B O 1
ATOM 2462 N N . PRO B 1 100 ? -7.637 2.855 16.656 1 96.81 100 PRO B N 1
ATOM 2463 C CA . PRO B 1 100 ? -7.004 4.152 16.922 1 96.81 100 PRO B CA 1
ATOM 2464 C C . PRO B 1 100 ? -5.602 4.016 17.516 1 96.81 100 PRO B C 1
ATOM 2466 O O . PRO B 1 100 ? -4.676 4.699 17.078 1 96.81 100 PRO B O 1
ATOM 2469 N N . PHE B 1 101 ? -5.488 3.119 18.391 1 96.88 101 PHE B N 1
ATOM 2470 C CA . PHE B 1 101 ? -4.195 2.926 19.031 1 96.88 101 PHE B CA 1
ATOM 2471 C C . PHE B 1 101 ? -3.178 2.361 18.047 1 96.88 101 PHE B C 1
ATOM 2473 O O . PHE B 1 101 ? -2.037 2.828 18 1 96.88 101 PHE B O 1
ATOM 2480 N N . LEU B 1 102 ? -3.566 1.38 17.344 1 94.81 102 LEU B N 1
ATOM 2481 C CA . LEU B 1 102 ? -2.652 0.757 16.391 1 94.81 102 LEU B CA 1
ATOM 2482 C C . LEU B 1 102 ? -2.236 1.748 15.305 1 94.81 102 LEU B C 1
ATOM 2484 O O . LEU B 1 102 ? -1.068 1.794 14.914 1 94.81 102 LEU B O 1
ATOM 2488 N N . THR B 1 103 ? -3.225 2.486 14.852 1 96.38 103 THR B N 1
ATOM 2489 C CA . THR B 1 103 ? -2.926 3.49 13.844 1 96.38 103 THR B CA 1
ATOM 2490 C C . THR B 1 103 ? -1.951 4.535 14.383 1 96.38 103 THR B C 1
ATOM 2492 O O . THR B 1 103 ? -0.975 4.883 13.719 1 96.38 103 THR B O 1
ATOM 2495 N N . ALA B 1 104 ? -2.164 4.961 15.594 1 97.56 104 ALA B N 1
ATOM 2496 C CA . ALA B 1 104 ? -1.282 5.938 16.234 1 97.56 104 ALA B CA 1
ATOM 2497 C C . ALA B 1 104 ? 0.118 5.363 16.422 1 97.56 104 ALA B C 1
ATOM 2499 O O . ALA B 1 104 ? 1.113 6.078 16.312 1 97.56 104 ALA B O 1
ATOM 2500 N N . PHE B 1 105 ? 0.135 4.145 16.734 1 94.25 105 PHE B N 1
ATOM 2501 C CA . PHE B 1 105 ? 1.4 3.471 17.016 1 94.25 105 PHE B CA 1
ATOM 2502 C C . PHE B 1 105 ? 2.281 3.449 15.766 1 94.25 105 PHE B C 1
ATOM 2504 O O . PHE B 1 105 ? 3.5 3.611 15.859 1 94.25 105 PHE B O 1
ATOM 2511 N N . PHE B 1 106 ? 1.726 3.34 14.562 1 92.06 106 PHE B N 1
ATOM 2512 C CA . PHE B 1 106 ? 2.484 3.188 13.32 1 92.06 106 PHE B CA 1
ATOM 2513 C C . PHE B 1 106 ? 2.678 4.535 12.641 1 92.06 106 PHE B C 1
ATOM 2515 O O . PHE B 1 106 ? 3.523 4.672 11.75 1 92.06 106 PHE B O 1
ATOM 2522 N N . THR B 1 107 ? 2.055 5.578 13 1 95.19 107 THR B N 1
ATOM 2523 C CA . THR B 1 107 ? 1.988 6.84 12.273 1 95.19 107 THR B CA 1
ATOM 2524 C C . THR B 1 107 ? 3.293 7.617 12.414 1 95.19 107 THR B C 1
ATOM 2526 O O . THR B 1 107 ? 3.82 8.148 11.438 1 95.19 107 THR B O 1
ATOM 2529 N N . PRO B 1 108 ? 3.998 7.699 13.57 1 94.38 108 PRO B N 1
ATOM 2530 C CA . PRO B 1 108 ? 5.098 8.641 13.797 1 94.38 108 PRO B CA 1
ATOM 2531 C C . PRO B 1 108 ? 6.238 8.469 12.797 1 94.38 108 PRO B C 1
ATOM 2533 O O . PRO B 1 108 ? 6.707 9.453 12.219 1 94.38 108 PRO B O 1
ATOM 2536 N N . PRO B 1 109 ? 6.641 7.242 12.5 1 90.81 109 PRO B N 1
ATOM 2537 C CA . PRO B 1 109 ? 7.754 7.133 11.555 1 90.81 109 PRO B CA 1
ATOM 2538 C C . PRO B 1 109 ? 7.371 7.566 10.141 1 90.81 109 PRO B C 1
ATOM 2540 O O . PRO B 1 109 ? 8.219 8.031 9.375 1 90.81 109 PRO B O 1
ATOM 2543 N N . PHE B 1 110 ? 6.16 7.48 9.797 1 91.25 110 PHE B N 1
ATOM 2544 C CA . PHE B 1 110 ? 5.727 7.742 8.43 1 91.25 110 PHE B CA 1
ATOM 2545 C C . PHE B 1 110 ? 5.27 9.188 8.281 1 91.25 110 PHE B C 1
ATOM 2547 O O . PHE B 1 110 ? 4.988 9.641 7.164 1 91.25 110 PHE B O 1
ATOM 2554 N N . PHE B 1 111 ? 5.191 9.867 9.367 1 94.19 111 PHE B N 1
ATOM 2555 C CA . PHE B 1 111 ? 4.75 11.25 9.375 1 94.19 111 PHE B CA 1
ATOM 2556 C C . PHE B 1 111 ? 5.926 12.195 9.602 1 94.19 111 PHE B C 1
ATOM 2558 O O . PHE B 1 111 ? 5.828 13.391 9.328 1 94.19 111 PHE B O 1
ATOM 2565 N N . LYS B 1 112 ? 7.039 11.672 9.992 1 92.81 112 LYS B N 1
ATOM 2566 C CA . LYS B 1 112 ? 8.188 12.453 10.438 1 92.81 112 LYS B CA 1
ATOM 2567 C C . LYS B 1 112 ? 8.789 13.258 9.289 1 92.81 112 LYS B C 1
ATOM 2569 O O . LYS B 1 112 ? 9.219 14.391 9.477 1 92.81 112 LYS B O 1
ATOM 2574 N N . PHE B 1 113 ? 8.828 12.672 8.148 1 91.75 113 PHE B N 1
ATOM 2575 C CA . PHE B 1 113 ? 9.469 13.328 7.012 1 91.75 113 PHE B CA 1
ATOM 2576 C C . PHE B 1 113 ? 8.75 14.633 6.664 1 91.75 113 PHE B C 1
ATOM 2578 O O . PHE B 1 113 ? 9.352 15.547 6.105 1 91.75 113 PHE B O 1
ATOM 2585 N N . LEU B 1 114 ? 7.477 14.695 6.996 1 93.44 114 LEU B N 1
ATOM 2586 C CA . LEU B 1 114 ? 6.66 15.852 6.637 1 93.44 114 LEU B CA 1
ATOM 2587 C C . LEU B 1 114 ? 6.66 16.891 7.754 1 93.44 114 LEU B C 1
ATOM 2589 O O . LEU B 1 114 ? 6.812 18.078 7.5 1 93.44 114 LEU B O 1
ATOM 2593 N N . VAL B 1 115 ? 6.531 16.406 8.992 1 94.81 115 VAL B N 1
ATOM 2594 C CA . VAL B 1 115 ? 6.223 17.344 10.062 1 94.81 115 VAL B CA 1
ATOM 2595 C C . VAL B 1 115 ? 7.398 17.438 11.031 1 94.81 115 VAL B C 1
ATOM 2597 O O . VAL B 1 115 ? 7.457 18.328 11.867 1 94.81 115 VAL B O 1
ATOM 2600 N N . GLY B 1 116 ? 8.352 16.516 10.945 1 92.19 116 GLY B N 1
ATOM 2601 C CA . GLY B 1 116 ? 9.438 16.484 11.906 1 92.19 116 GLY B CA 1
ATOM 2602 C C . GLY B 1 116 ? 9.164 15.57 13.086 1 92.19 116 GLY B C 1
ATOM 2603 O O . GLY B 1 116 ? 8.305 14.695 13.008 1 92.19 116 GLY B O 1
ATOM 2604 N N . PRO B 1 117 ? 9.914 15.742 14.133 1 92.44 117 PRO B N 1
ATOM 2605 C CA . PRO B 1 117 ? 9.773 14.867 15.297 1 92.44 117 PRO B CA 1
ATOM 2606 C C . PRO B 1 117 ? 8.344 14.805 15.82 1 92.44 117 PRO B C 1
ATOM 2608 O O . PRO B 1 117 ? 7.691 15.836 15.969 1 92.44 117 PRO B O 1
ATOM 2611 N N . ASN B 1 118 ? 7.871 13.578 16.016 1 95.5 118 ASN B N 1
ATOM 2612 C CA . ASN B 1 118 ? 6.551 13.266 16.547 1 95.5 118 ASN B CA 1
ATOM 2613 C C . ASN B 1 118 ? 6.543 11.938 17.297 1 95.5 118 ASN B C 1
ATOM 2615 O O . ASN B 1 118 ? 7.43 11.109 17.094 1 95.5 118 ASN B O 1
ATOM 2619 N N . LYS B 1 119 ? 5.602 11.82 18.203 1 96.88 119 LYS B N 1
ATOM 2620 C CA . LYS B 1 119 ? 5.605 10.641 19.047 1 96.88 119 LYS B CA 1
ATOM 2621 C C . LYS B 1 119 ? 4.184 10.195 19.391 1 96.88 119 LYS B C 1
ATOM 2623 O O . LYS B 1 119 ? 3.242 10.992 19.281 1 96.88 119 LYS B O 1
ATOM 2628 N N . LEU B 1 120 ? 4.156 8.93 19.75 1 97.56 120 LEU B N 1
ATOM 2629 C CA . LEU B 1 120 ? 2.906 8.398 20.281 1 97.56 120 LEU B CA 1
ATOM 2630 C C . LEU B 1 120 ? 2.49 9.148 21.547 1 97.56 120 LEU B C 1
ATOM 2632 O O . LEU B 1 120 ? 3.326 9.445 22.406 1 97.56 120 LEU B O 1
ATOM 2636 N N . ASP B 1 121 ? 1.251 9.508 21.578 1 97.69 121 ASP B N 1
ATOM 2637 C CA . ASP B 1 121 ? 0.709 10.25 22.703 1 97.69 121 ASP B CA 1
ATOM 2638 C C . ASP B 1 121 ? -0.779 9.961 22.891 1 97.69 121 ASP B C 1
ATOM 2640 O O . ASP B 1 121 ? -1.342 9.109 22.203 1 97.69 121 ASP B O 1
ATOM 2644 N N . ALA B 1 122 ? -1.353 10.578 23.906 1 97.12 122 ALA B N 1
ATOM 2645 C CA . ALA B 1 122 ? -2.789 10.461 24.141 1 97.12 122 ALA B CA 1
ATOM 2646 C C . ALA B 1 122 ? -3.582 11.328 23.172 1 97.12 122 ALA B C 1
ATOM 2648 O O . ALA B 1 122 ? -3.066 12.32 22.656 1 97.12 122 ALA B O 1
ATOM 2649 N N . ARG B 1 123 ? -4.828 10.922 23.016 1 96.62 123 ARG B N 1
ATOM 2650 C CA . ARG B 1 123 ? -5.777 11.75 22.266 1 96.62 123 ARG B CA 1
ATOM 2651 C C . ARG B 1 123 ? -6.168 12.984 23.062 1 96.62 123 ARG B C 1
ATOM 2653 O O . ARG B 1 123 ? -5.766 13.141 24.219 1 96.62 123 ARG B O 1
ATOM 2660 N N . LYS B 1 124 ? -6.91 13.836 22.344 1 94.38 124 LYS B N 1
ATOM 2661 C CA . LYS B 1 124 ? -7.41 15.031 23.016 1 94.38 124 LYS B CA 1
ATOM 2662 C C . LYS B 1 124 ? -8.18 14.672 24.281 1 94.38 124 LYS B C 1
ATOM 2664 O O . LYS B 1 124 ? -8.164 15.422 25.266 1 94.38 124 LYS B O 1
ATOM 2669 N N . ASP B 1 125 ? -8.82 13.547 24.328 1 95.12 125 ASP B N 1
ATOM 2670 C CA . ASP B 1 125 ? -9.617 13.117 25.469 1 95.12 125 ASP B CA 1
ATOM 2671 C C . ASP B 1 125 ? -8.781 12.289 26.453 1 95.12 125 ASP B C 1
ATOM 2673 O O . ASP B 1 125 ? -9.328 11.602 27.312 1 95.12 125 ASP B O 1
ATOM 2677 N N . ASP B 1 126 ? -7.547 12.148 26.266 1 95.81 126 ASP B N 1
ATOM 2678 C CA . ASP B 1 126 ? -6.582 11.523 27.172 1 95.81 126 ASP B CA 1
ATOM 2679 C C . ASP B 1 126 ? -6.645 10 27.062 1 95.81 126 ASP B C 1
ATOM 2681 O O . ASP B 1 126 ? -6.309 9.297 28.016 1 95.81 126 ASP B O 1
ATOM 2685 N N . THR B 1 127 ? -7.184 9.438 26.047 1 96.31 127 THR B N 1
ATOM 2686 C CA . THR B 1 127 ? -7.172 8.008 25.781 1 96.31 127 THR B CA 1
ATOM 2687 C C . THR B 1 127 ? -6.117 7.664 24.734 1 96.31 127 THR B C 1
ATOM 2689 O O . THR B 1 127 ? -5.625 8.547 24.016 1 96.31 127 THR B O 1
ATOM 2692 N N . PRO B 1 128 ? -5.719 6.395 24.734 1 96.25 128 PRO B N 1
ATOM 2693 C CA . PRO B 1 128 ? -4.707 6 23.75 1 96.25 128 PRO B CA 1
ATOM 2694 C C . PRO B 1 128 ? -5.195 6.16 22.297 1 96.25 128 PRO B C 1
ATOM 2696 O O . PRO B 1 128 ? -6.383 5.988 22.031 1 96.25 128 PRO B O 1
ATOM 2699 N N . GLY B 1 129 ? -4.223 6.461 21.438 1 97.5 129 GLY B N 1
ATOM 2700 C CA . GLY B 1 129 ? -4.59 6.578 20.031 1 97.5 129 GLY B CA 1
ATOM 2701 C C . GLY B 1 129 ? -4.281 7.941 19.453 1 97.5 129 GLY B C 1
ATOM 2702 O O . GLY B 1 129 ? -4.914 8.367 18.484 1 97.5 129 GLY B O 1
ATOM 2703 N N . GLY B 1 130 ? -3.32 8.648 20.094 1 98.06 130 GLY B N 1
ATOM 2704 C CA . GLY B 1 130 ? -2.947 9.977 19.625 1 98.06 130 GLY B CA 1
ATOM 2705 C C . GLY B 1 130 ? -1.499 10.07 19.188 1 98.06 130 GLY B C 1
ATOM 2706 O O . GLY B 1 130 ? -0.69 9.195 19.5 1 98.06 130 GLY B O 1
ATOM 2707 N N . VAL B 1 131 ? -1.223 11.023 18.391 1 98.44 131 VAL B N 1
ATOM 2708 C CA . VAL B 1 131 ? 0.131 11.383 17.984 1 98.44 131 VAL B CA 1
ATOM 2709 C C . VAL B 1 131 ? 0.37 12.867 18.25 1 98.44 131 VAL B C 1
ATOM 2711 O O . VAL B 1 131 ? -0.514 13.695 18.016 1 98.44 131 VAL B O 1
ATOM 2714 N N . PHE B 1 132 ? 1.55 13.148 18.781 1 98.19 132 PHE B N 1
ATOM 2715 C CA . PHE B 1 132 ? 1.886 14.531 19.109 1 98.19 132 PHE B CA 1
ATOM 2716 C C . PHE B 1 132 ? 3.092 14.992 18.297 1 98.19 132 PHE B C 1
ATOM 2718 O O . PHE B 1 132 ? 4.164 14.391 18.375 1 98.19 132 PHE B O 1
ATOM 2725 N N . VAL B 1 133 ? 2.82 16.031 17.578 1 96.5 133 VAL B N 1
ATOM 2726 C CA . VAL B 1 133 ? 3.887 16.688 16.828 1 96.5 133 VAL B CA 1
ATOM 2727 C C . VAL B 1 133 ? 4.445 17.859 17.641 1 96.5 133 VAL B C 1
ATOM 2729 O O . VAL B 1 133 ? 3.723 18.812 17.938 1 96.5 133 VAL B O 1
ATOM 2732 N N . GLU B 1 134 ? 5.652 17.844 17.906 1 91.94 134 GLU B N 1
ATOM 2733 C CA . GLU B 1 134 ? 6.277 18.812 18.797 1 91.94 134 GLU B CA 1
ATOM 2734 C C . GLU B 1 134 ? 6.375 20.188 18.156 1 91.94 134 GLU B C 1
ATOM 2736 O O . GLU B 1 134 ? 6.098 21.203 18.781 1 91.94 134 GLU B O 1
ATOM 2741 N N . ARG B 1 135 ? 6.824 20.203 17 1 93.12 135 ARG B N 1
ATOM 2742 C CA . ARG B 1 135 ? 6.961 21.406 16.188 1 93.12 135 ARG B CA 1
ATOM 2743 C C . ARG B 1 135 ? 6.898 21.078 14.703 1 93.12 135 ARG B C 1
ATOM 2745 O O . ARG B 1 135 ? 7.898 20.688 14.102 1 93.12 135 ARG B O 1
ATOM 2752 N N . CYS B 1 136 ? 5.73 21.359 14.125 1 94.88 136 CYS B N 1
ATOM 2753 C CA . CYS B 1 136 ? 5.484 20.953 12.75 1 94.88 136 CYS B CA 1
ATOM 2754 C C . CYS B 1 136 ? 6.352 21.75 11.781 1 94.88 136 CYS B C 1
ATOM 2756 O O . CYS B 1 136 ? 6.18 22.953 11.641 1 94.88 136 CYS B O 1
ATOM 2758 N N . ARG B 1 137 ? 7.176 21.094 11.086 1 92.75 137 ARG B N 1
ATOM 2759 C CA . ARG B 1 137 ? 8.086 21.719 10.125 1 92.75 137 ARG B CA 1
ATOM 2760 C C . ARG B 1 137 ? 7.312 22.406 9 1 92.75 137 ARG B C 1
ATOM 2762 O O . ARG B 1 137 ? 7.648 23.516 8.594 1 92.75 137 ARG B O 1
ATOM 2769 N N . PHE B 1 138 ? 6.312 21.781 8.531 1 94.06 138 PHE B N 1
ATOM 2770 C CA . PHE B 1 138 ? 5.52 22.312 7.422 1 94.06 138 PHE B CA 1
ATOM 2771 C C . PHE B 1 138 ? 4.859 23.625 7.809 1 94.06 138 PHE B C 1
ATOM 2773 O O . PHE B 1 138 ? 4.922 24.594 7.062 1 94.06 138 PHE B O 1
ATOM 2780 N N . LEU B 1 139 ? 4.23 23.641 8.93 1 93.31 139 LEU B N 1
ATOM 2781 C CA . LEU B 1 139 ? 3.566 24.844 9.406 1 93.31 139 LEU B CA 1
ATOM 2782 C C . LEU B 1 139 ? 4.586 25.938 9.719 1 93.31 139 LEU B C 1
ATOM 2784 O O . LEU B 1 139 ? 4.359 27.109 9.414 1 93.31 139 LEU B O 1
ATOM 2788 N N . GLU B 1 140 ? 5.645 25.547 10.273 1 89.88 140 GLU B N 1
ATOM 2789 C CA . GLU B 1 140 ? 6.664 26.531 10.633 1 89.88 140 GLU B CA 1
ATOM 2790 C C . GLU B 1 140 ? 7.285 27.172 9.391 1 89.88 140 GLU B C 1
ATOM 2792 O O . GLU B 1 140 ? 7.484 28.375 9.344 1 89.88 140 GLU B O 1
ATOM 2797 N N . GLU B 1 141 ? 7.562 26.375 8.414 1 88.31 141 GLU B N 1
ATOM 2798 C CA . GLU B 1 141 ? 8.258 26.875 7.23 1 88.31 141 GLU B CA 1
ATOM 2799 C C . GLU B 1 141 ? 7.312 27.672 6.332 1 88.31 141 GLU B C 1
ATOM 2801 O O . GLU B 1 141 ? 7.738 28.594 5.652 1 88.31 141 GLU B O 1
ATOM 2806 N N . THR B 1 142 ? 6.137 27.312 6.332 1 89.06 142 THR B N 1
ATOM 2807 C CA . THR B 1 142 ? 5.191 28.016 5.473 1 89.06 142 THR B CA 1
ATOM 2808 C C . THR B 1 142 ? 4.543 29.172 6.215 1 89.06 142 THR B C 1
ATOM 2810 O O . THR B 1 142 ? 4.219 30.203 5.613 1 89.06 142 THR B O 1
ATOM 2813 N N . ASN B 1 143 ? 4.383 28.953 7.516 1 89.5 143 ASN B N 1
ATOM 2814 C CA . ASN B 1 143 ? 3.646 29.891 8.344 1 89.5 143 ASN B CA 1
ATOM 2815 C C . ASN B 1 143 ? 2.334 30.312 7.691 1 89.5 143 ASN B C 1
ATOM 2817 O O . ASN B 1 143 ? 1.988 31.5 7.68 1 89.5 143 ASN B O 1
ATOM 2821 N N . CYS B 1 144 ? 1.703 29.344 7.117 1 89 144 CYS B N 1
ATOM 2822 C CA . CYS B 1 144 ? 0.491 29.609 6.348 1 89 144 CYS B CA 1
ATOM 2823 C C . CYS B 1 144 ? -0.658 28.734 6.828 1 89 144 CYS B C 1
ATOM 2825 O O . CYS B 1 144 ? -0.613 27.5 6.68 1 89 144 CYS B O 1
ATOM 2827 N N . LYS B 1 145 ? -1.646 29.359 7.34 1 90.06 145 LYS B N 1
ATOM 2828 C CA . LYS B 1 145 ? -2.826 28.656 7.828 1 90.06 145 LYS B CA 1
ATOM 2829 C C . LYS B 1 145 ? -3.557 27.953 6.691 1 90.06 145 LYS B C 1
ATOM 2831 O O . LYS B 1 145 ? -4.094 26.859 6.875 1 90.06 145 LYS B O 1
ATOM 2836 N N . GLY B 1 146 ? -3.617 28.609 5.582 1 89.5 146 GLY B N 1
ATOM 2837 C CA . GLY B 1 146 ? -4.281 28.031 4.426 1 89.5 146 GLY B CA 1
ATOM 2838 C C . GLY B 1 146 ? -3.674 26.703 3.982 1 89.5 146 GLY B C 1
ATOM 2839 O O . GLY B 1 146 ? -4.391 25.734 3.773 1 89.5 146 GLY B O 1
ATOM 2840 N N . LEU B 1 147 ? -2.389 26.688 3.865 1 93.56 147 LEU B N 1
ATOM 2841 C CA . LEU B 1 147 ? -1.697 25.453 3.477 1 93.56 147 LEU B CA 1
ATOM 2842 C C . LEU B 1 147 ? -1.893 24.359 4.523 1 93.56 147 LEU B C 1
ATOM 2844 O O . LEU B 1 147 ? -2.129 23.203 4.184 1 93.56 147 LEU B O 1
ATOM 2848 N N . CYS B 1 148 ? -1.811 24.719 5.754 1 94.5 148 CYS B N 1
ATOM 2849 C CA . CYS B 1 148 ? -1.998 23.766 6.852 1 94.5 148 CYS B CA 1
ATOM 2850 C C . CYS B 1 148 ? -3.398 23.172 6.82 1 94.5 148 CYS B C 1
ATOM 2852 O O . CYS B 1 148 ? -3.561 21.953 6.895 1 94.5 148 CYS B O 1
ATOM 2854 N N . THR B 1 149 ? -4.391 23.969 6.637 1 93.56 149 THR B N 1
ATOM 2855 C CA . THR B 1 149 ? -5.773 23.516 6.742 1 93.56 149 THR B CA 1
ATOM 2856 C C . THR B 1 149 ? -6.215 22.812 5.465 1 93.56 149 THR B C 1
ATOM 2858 O O . THR B 1 149 ? -6.852 21.75 5.516 1 93.56 149 THR B O 1
ATOM 2861 N N . ASN B 1 150 ? -5.793 23.359 4.348 1 93.81 150 ASN B N 1
ATOM 2862 C CA . ASN B 1 150 ? -6.367 22.891 3.088 1 93.81 150 ASN B CA 1
ATOM 2863 C C . ASN B 1 150 ? -5.496 21.828 2.426 1 93.81 150 ASN B C 1
ATOM 2865 O O . ASN B 1 150 ? -5.949 21.125 1.522 1 93.81 150 ASN B O 1
ATOM 2869 N N . MET B 1 151 ? -4.301 21.656 2.871 1 96.5 151 MET B N 1
ATOM 2870 C CA . MET B 1 151 ? -3.453 20.656 2.219 1 96.5 151 MET B CA 1
ATOM 2871 C C . MET B 1 151 ? -2.932 19.641 3.227 1 96.5 151 MET B C 1
ATOM 2873 O O . MET B 1 151 ? -2.195 18.719 2.863 1 96.5 151 MET B O 1
ATOM 2877 N N . CYS B 1 152 ? -3.27 19.812 4.445 1 97 152 CYS B N 1
ATOM 2878 C CA . CYS B 1 152 ? -2.832 18.828 5.434 1 97 152 CYS B CA 1
ATOM 2879 C C . CYS B 1 152 ? -3.994 18.391 6.32 1 97 152 CYS B C 1
ATOM 2881 O O . CYS B 1 152 ? -4.48 17.266 6.199 1 97 152 CYS B O 1
ATOM 2883 N N . LYS B 1 153 ? -4.586 19.266 7.125 1 96.38 153 LYS B N 1
ATOM 2884 C CA . LYS B 1 153 ? -5.566 18.922 8.156 1 96.38 153 LYS B CA 1
ATOM 2885 C C . LYS B 1 153 ? -6.824 18.312 7.539 1 96.38 153 LYS B C 1
ATOM 2887 O O . LYS B 1 153 ? -7.121 17.141 7.762 1 96.38 153 LYS B O 1
ATOM 2892 N N . ILE B 1 154 ? -7.508 19.094 6.738 1 96.19 154 ILE B N 1
ATOM 2893 C CA . ILE B 1 154 ? -8.82 18.688 6.242 1 96.19 154 ILE B CA 1
ATOM 2894 C C . ILE B 1 154 ? -8.68 17.469 5.328 1 96.19 154 ILE B C 1
ATOM 2896 O O . ILE B 1 154 ? -9.383 16.469 5.512 1 96.19 154 ILE B O 1
ATOM 2900 N N . PRO B 1 155 ? -7.777 17.516 4.406 1 97.62 155 PRO B N 1
ATOM 2901 C CA . PRO B 1 155 ? -7.676 16.344 3.537 1 97.62 155 PRO B CA 1
ATOM 2902 C C . PRO B 1 155 ? -7.262 15.078 4.289 1 97.62 155 PRO B C 1
ATOM 2904 O O . PRO B 1 155 ? -7.691 13.977 3.943 1 97.62 155 PRO B O 1
ATOM 2907 N N . THR B 1 156 ? -6.375 15.156 5.273 1 97.88 156 THR B N 1
ATOM 2908 C CA . THR B 1 156 ? -5.984 13.992 6.066 1 97.88 156 THR B CA 1
ATOM 2909 C C . THR B 1 156 ? -7.18 13.43 6.828 1 97.88 156 THR B C 1
ATOM 2911 O O . THR B 1 156 ? -7.402 12.219 6.84 1 97.88 156 THR B O 1
ATOM 2914 N N . GLU B 1 157 ? -7.91 14.312 7.414 1 97.81 157 GLU B N 1
ATOM 2915 C CA . GLU B 1 157 ? -9.117 13.898 8.125 1 97.81 157 GLU B CA 1
ATOM 2916 C C . GLU B 1 157 ? -10.109 13.234 7.176 1 97.81 157 GLU B C 1
ATOM 2918 O O . GLU B 1 157 ? -10.695 12.195 7.508 1 97.81 157 GLU B O 1
ATOM 2923 N N . ARG B 1 158 ? -10.297 13.812 6.035 1 97.19 158 ARG B N 1
ATOM 2924 C CA . ARG B 1 158 ? -11.195 13.25 5.031 1 97.19 158 ARG B CA 1
ATOM 2925 C C . ARG B 1 158 ? -10.703 11.883 4.566 1 97.19 158 ARG B C 1
ATOM 2927 O O . ARG B 1 158 ? -11.5 10.953 4.418 1 97.19 158 ARG B O 1
ATOM 2934 N N . PHE B 1 159 ? -9.477 11.789 4.32 1 97.94 159 PHE B N 1
ATOM 2935 C CA . PHE B 1 159 ? -8.898 10.531 3.871 1 97.94 159 PHE B CA 1
ATOM 2936 C C . PHE B 1 159 ? -9.148 9.422 4.887 1 97.94 159 PHE B C 1
ATOM 2938 O O . PHE B 1 159 ? -9.609 8.336 4.523 1 97.94 159 PHE B O 1
ATOM 2945 N N . PHE B 1 160 ? -8.844 9.609 6.09 1 97.88 160 PHE B N 1
ATOM 2946 C CA . PHE B 1 160 ? -9.023 8.594 7.121 1 97.88 160 PHE B CA 1
ATOM 2947 C C . PHE B 1 160 ? -10.5 8.25 7.289 1 97.88 160 PHE B C 1
ATOM 2949 O O . PHE B 1 160 ? -10.859 7.074 7.395 1 97.88 160 PHE B O 1
ATOM 2956 N N . GLU B 1 161 ? -11.336 9.227 7.262 1 96.75 161 GLU B N 1
ATOM 2957 C CA . GLU B 1 161 ? -12.758 9 7.492 1 96.75 161 GLU B CA 1
ATOM 2958 C C . GLU B 1 161 ? -13.414 8.336 6.281 1 96.75 161 GLU B C 1
ATOM 2960 O O . GLU B 1 161 ? -14.047 7.285 6.41 1 96.75 161 GLU B O 1
ATOM 2965 N N . GLU B 1 162 ? -13.156 8.961 5.156 1 95.69 162 GLU B N 1
ATOM 2966 C CA . GLU B 1 162 ? -13.891 8.539 3.969 1 95.69 162 GLU B CA 1
ATOM 2967 C C . GLU B 1 162 ? -13.234 7.328 3.314 1 95.69 162 GLU B C 1
ATOM 2969 O O . GLU B 1 162 ? -13.922 6.469 2.758 1 95.69 162 GLU B O 1
ATOM 2974 N N . THR B 1 163 ? -11.969 7.246 3.35 1 95.81 163 THR B N 1
ATOM 2975 C CA . THR B 1 163 ? -11.242 6.215 2.609 1 95.81 163 THR B CA 1
ATOM 2976 C C . THR B 1 163 ? -10.898 5.039 3.518 1 95.81 163 THR B C 1
ATOM 2978 O O . THR B 1 163 ? -11.062 3.881 3.127 1 95.81 163 THR B O 1
ATOM 2981 N N . LEU B 1 164 ? -10.477 5.305 4.738 1 96.38 164 LEU B N 1
ATOM 2982 C CA . LEU B 1 164 ? -10.023 4.238 5.625 1 96.38 164 LEU B CA 1
ATOM 2983 C C . LEU B 1 164 ? -11.117 3.863 6.621 1 96.38 164 LEU B C 1
ATOM 2985 O O . LEU B 1 164 ? -11.039 2.812 7.266 1 96.38 164 LEU B O 1
ATOM 2989 N N . GLY B 1 165 ? -12.117 4.719 6.805 1 96.25 165 GLY B N 1
ATOM 2990 C CA . GLY B 1 165 ? -13.242 4.414 7.672 1 96.25 165 GLY B CA 1
ATOM 2991 C C . GLY B 1 165 ? -12.953 4.66 9.141 1 96.25 165 GLY B C 1
ATOM 2992 O O . GLY B 1 165 ? -13.609 4.09 10.008 1 96.25 165 GLY B O 1
ATOM 2993 N N . LEU B 1 166 ? -11.945 5.402 9.461 1 97.31 166 LEU B N 1
ATOM 2994 C CA . LEU B 1 166 ? -11.594 5.766 10.828 1 97.31 166 LEU B CA 1
ATOM 2995 C C . LEU B 1 166 ? -11.586 7.281 11.008 1 97.31 166 LEU B C 1
ATOM 2997 O O . LEU B 1 166 ? -10.758 7.973 10.406 1 97.31 166 LEU B O 1
ATOM 3001 N N . THR B 1 167 ? -12.43 7.711 11.805 1 96.81 167 THR B N 1
ATOM 3002 C CA . THR B 1 167 ? -12.469 9.148 12.07 1 96.81 167 THR B CA 1
ATOM 3003 C C . THR B 1 167 ? -11.227 9.586 12.828 1 96.81 167 THR B C 1
ATOM 3005 O O . THR B 1 167 ? -10.641 8.805 13.586 1 96.81 167 THR B O 1
ATOM 3008 N N . MET B 1 168 ? -10.867 10.867 12.578 1 97.25 168 MET B N 1
ATOM 3009 C CA . MET B 1 168 ? -9.75 11.43 13.328 1 97.25 168 MET B CA 1
ATOM 3010 C C . MET B 1 168 ? -9.805 12.953 13.32 1 97.25 168 MET B C 1
ATOM 3012 O O . MET B 1 168 ? -10.5 13.555 12.5 1 97.25 168 MET B O 1
ATOM 3016 N N . ALA B 1 169 ? -9.086 13.523 14.258 1 96.88 169 ALA B N 1
ATOM 3017 C CA . ALA B 1 169 ? -9.039 14.984 14.391 1 96.88 169 ALA B CA 1
ATOM 3018 C C . ALA B 1 169 ? -7.602 15.477 14.516 1 96.88 169 ALA B C 1
ATOM 3020 O O . ALA B 1 169 ? -6.801 14.898 15.258 1 96.88 169 ALA B O 1
ATOM 3021 N N . MET B 1 170 ? -7.289 16.438 13.734 1 96.44 170 MET B N 1
ATOM 3022 C CA . MET B 1 170 ? -6.012 17.125 13.859 1 96.44 170 MET B CA 1
ATOM 3023 C C . MET B 1 170 ? -6.211 18.516 14.453 1 96.44 170 MET B C 1
ATOM 3025 O O . MET B 1 170 ? -7.09 19.266 14.016 1 96.44 170 MET B O 1
ATOM 3029 N N . GLU B 1 171 ? -5.355 18.844 15.406 1 95.19 171 GLU B N 1
ATOM 3030 C CA . GLU B 1 171 ? -5.465 20.109 16.109 1 95.19 171 GLU B CA 1
ATOM 3031 C C . GLU B 1 171 ? -4.129 20.859 16.125 1 95.19 171 GLU B C 1
ATOM 3033 O O . GLU B 1 171 ? -3.418 20.844 17.125 1 95.19 171 GLU B O 1
ATOM 3038 N N . PRO B 1 172 ? -3.926 21.562 15.094 1 95.06 172 PRO B N 1
ATOM 3039 C CA . PRO B 1 172 ? -2.701 22.359 15.062 1 95.06 172 PRO B CA 1
ATOM 3040 C C . PRO B 1 172 ? -2.785 23.594 15.961 1 95.06 172 PRO B C 1
ATOM 3042 O O . PRO B 1 172 ? -3.861 24.188 16.109 1 95.06 172 PRO B O 1
ATOM 3045 N N . ASP B 1 173 ? -1.72 23.891 16.609 1 93.25 173 ASP B N 1
ATOM 3046 C CA . ASP B 1 173 ? -1.534 25.156 17.312 1 93.25 173 ASP B CA 1
ATOM 3047 C C . ASP B 1 173 ? -0.717 26.141 16.469 1 93.25 173 ASP B C 1
ATOM 3049 O O . ASP B 1 173 ? 0.484 25.938 16.266 1 93.25 173 ASP B O 1
ATOM 3053 N N . PHE B 1 174 ? -1.314 27.234 16.078 1 90.62 174 PHE B N 1
ATOM 3054 C CA . PHE B 1 174 ? -0.698 28.141 15.125 1 90.62 174 PHE B CA 1
ATOM 3055 C C . PHE B 1 174 ? 0.272 29.094 15.82 1 90.62 174 PHE B C 1
ATOM 3057 O O . PHE B 1 174 ? 1.036 29.797 15.156 1 90.62 174 PHE B O 1
ATOM 3064 N N . ASP B 1 175 ? 0.311 29.047 17.141 1 88.19 175 ASP B N 1
ATOM 3065 C CA . ASP B 1 175 ? 1.247 29.859 17.906 1 88.19 175 ASP B CA 1
ATOM 3066 C C . ASP B 1 175 ? 2.52 29.078 18.234 1 88.19 175 ASP B C 1
ATOM 3068 O O . ASP B 1 175 ? 3.625 29.625 18.125 1 88.19 175 ASP B O 1
ATOM 3072 N N . THR B 1 176 ? 2.387 27.781 18.562 1 89.75 176 THR B N 1
ATOM 3073 C CA . THR B 1 176 ? 3.525 26.984 19 1 89.75 176 THR B CA 1
ATOM 3074 C C . THR B 1 176 ? 3.984 26.047 17.906 1 89.75 176 THR B C 1
ATOM 3076 O O . THR B 1 176 ? 5.062 25.453 17.984 1 89.75 176 THR B O 1
ATOM 3079 N N . TYR B 1 177 ? 3.211 25.844 16.812 1 92.81 177 TYR B N 1
ATOM 3080 C CA . TYR B 1 177 ? 3.449 24.953 15.688 1 92.81 177 TYR B CA 1
ATOM 3081 C C . TYR B 1 177 ? 3.342 23.484 16.109 1 92.81 177 TYR B C 1
ATOM 3083 O O . TYR B 1 177 ? 3.785 22.594 15.383 1 92.81 177 TYR B O 1
ATOM 3091 N N . GLU B 1 178 ? 2.805 23.266 17.266 1 94.75 178 GLU B N 1
ATOM 3092 C CA . GLU B 1 178 ? 2.486 21.906 17.688 1 94.75 178 GLU B CA 1
ATOM 3093 C C . GLU B 1 178 ? 1.233 21.391 17 1 94.75 178 GLU B C 1
ATOM 3095 O O . GLU B 1 178 ? 0.415 22.172 16.516 1 94.75 178 GLU B O 1
ATOM 3100 N N . CYS B 1 179 ? 1.116 20.109 16.953 1 96.75 179 CYS B N 1
ATOM 3101 C CA . CYS B 1 179 ? -0.095 19.531 16.375 1 96.75 179 CYS B CA 1
ATOM 3102 C C . CYS B 1 179 ? -0.42 18.188 17.047 1 96.75 179 CYS B C 1
ATOM 3104 O O . CYS B 1 179 ? 0.467 17.359 17.234 1 96.75 179 CYS B O 1
ATOM 3106 N N . ARG B 1 180 ? -1.684 18.062 17.453 1 97.06 180 ARG B N 1
ATOM 3107 C CA . ARG B 1 180 ? -2.143 16.812 18.047 1 97.06 180 ARG B CA 1
ATOM 3108 C C . ARG B 1 180 ? -3.074 16.062 17.094 1 97.06 180 ARG B C 1
ATOM 3110 O O . ARG B 1 180 ? -4.047 16.641 16.594 1 97.06 180 ARG B O 1
ATOM 3117 N N . LEU B 1 181 ? -2.727 14.828 16.828 1 98.12 181 LEU B N 1
ATOM 3118 C CA . LEU B 1 181 ? -3.6 13.922 16.094 1 98.12 181 LEU B CA 1
ATOM 3119 C C . LEU B 1 181 ? -4.352 13 17.047 1 98.12 181 LEU B C 1
ATOM 3121 O O . LEU B 1 181 ? -3.754 12.422 17.953 1 98.12 181 LEU B O 1
ATOM 3125 N N . SER B 1 182 ? -5.605 12.93 16.844 1 98.19 182 SER B N 1
ATOM 3126 C CA . SER B 1 182 ? -6.453 12.039 17.641 1 98.19 182 SER B CA 1
ATOM 3127 C C . SER B 1 182 ? -7.246 11.094 16.734 1 98.19 182 SER B C 1
ATOM 3129 O O . SER B 1 182 ? -8.289 11.469 16.203 1 98.19 182 SER B O 1
ATOM 3131 N N . PHE B 1 183 ? -6.82 9.844 16.734 1 98.31 183 PHE B N 1
ATOM 3132 C CA . PHE B 1 183 ? -7.512 8.859 15.914 1 98.31 183 PHE B CA 1
ATOM 3133 C C . PHE B 1 183 ? -8.75 8.328 16.641 1 98.31 183 PHE B C 1
ATOM 3135 O O . PHE B 1 183 ? -8.695 8.031 17.828 1 98.31 183 PHE B O 1
ATOM 3142 N N . GLY B 1 184 ? -9.844 8.305 15.945 1 97.12 184 GLY B N 1
ATOM 3143 C CA . GLY B 1 184 ? -11.086 7.816 16.531 1 97.12 184 GLY B CA 1
ATOM 3144 C C . GLY B 1 184 ? -11.977 8.93 17.047 1 97.12 184 GLY B C 1
ATOM 3145 O O . GLY B 1 184 ? -13.117 8.68 17.453 1 97.12 184 GLY B O 1
ATOM 3146 N N . LEU B 1 185 ? -11.453 10.117 16.969 1 96.62 185 LEU B N 1
ATOM 3147 C CA . LEU B 1 185 ? -12.25 11.258 17.406 1 96.62 185 LEU B CA 1
ATOM 3148 C C . LEU B 1 185 ? -12.648 12.125 16.219 1 96.62 185 LEU B C 1
ATOM 3150 O O . LEU B 1 185 ? -11.844 12.344 15.297 1 96.62 185 LEU B O 1
ATOM 3154 N N . GLU B 1 186 ? -13.836 12.586 16.281 1 94.06 186 GLU B N 1
ATOM 3155 C CA . GLU B 1 186 ? -14.336 13.453 15.227 1 94.06 186 GLU B CA 1
ATOM 3156 C C . GLU B 1 186 ? -13.75 14.859 15.344 1 94.06 186 GLU B C 1
ATOM 3158 O O . GLU B 1 186 ? -13.602 15.383 16.453 1 94.06 186 GLU B O 1
ATOM 3163 N N . SER B 1 187 ? -13.43 15.383 14.211 1 92.62 187 SER B N 1
ATOM 3164 C CA . SER B 1 187 ? -12.969 16.766 14.141 1 92.62 187 SER B CA 1
ATOM 3165 C C . SER B 1 187 ? -14.141 17.734 14.023 1 92.62 187 SER B C 1
ATOM 3167 O O . SER B 1 187 ? -15.109 17.453 13.312 1 92.62 187 SER B O 1
ATOM 3169 N N . PRO B 1 188 ? -14.078 18.812 14.758 1 87.88 188 PRO B N 1
ATOM 3170 C CA . PRO B 1 188 ? -15.133 19.812 14.57 1 87.88 188 PRO B CA 1
ATOM 3171 C C . PRO B 1 188 ? -15.102 20.453 13.188 1 87.88 188 PRO B C 1
ATOM 3173 O O . PRO B 1 188 ? -14.047 20.484 12.539 1 87.88 188 PRO B O 1
ATOM 3176 N N . ALA B 1 189 ? -16.281 20.922 12.812 1 84.69 189 ALA B N 1
ATOM 3177 C CA . ALA B 1 189 ? -16.344 21.672 11.555 1 84.69 189 ALA B CA 1
ATOM 3178 C C . ALA B 1 189 ? -15.477 22.922 11.617 1 84.69 189 ALA B C 1
ATOM 3180 O O . ALA B 1 189 ? -15.305 23.516 12.68 1 84.69 189 ALA B O 1
ATOM 3181 N N . MET B 1 190 ? -14.945 23.297 10.453 1 81.5 190 MET B N 1
ATOM 3182 C CA . MET B 1 190 ? -14.023 24.422 10.375 1 81.5 190 MET B CA 1
ATOM 3183 C C . MET B 1 190 ? -14.648 25.672 10.961 1 81.5 190 MET B C 1
ATOM 3185 O O . MET B 1 190 ? -13.977 26.453 11.648 1 81.5 190 MET B O 1
ATOM 3189 N N . GLU B 1 191 ? -15.891 25.797 10.656 1 78 191 GLU B N 1
ATOM 3190 C CA . GLU B 1 191 ? -16.609 26.984 11.141 1 78 191 GLU B CA 1
ATOM 3191 C C . GLU B 1 191 ? -16.703 26.969 12.664 1 78 191 GLU B C 1
ATOM 3193 O O . GLU B 1 191 ? -16.781 28.031 13.289 1 78 191 GLU B O 1
ATOM 3198 N N . GLU B 1 192 ? -16.594 25.844 13.219 1 78.69 192 GLU B N 1
ATOM 3199 C CA . GLU B 1 192 ? -16.781 25.688 14.656 1 78.69 192 GLU B CA 1
ATOM 3200 C C . GLU B 1 192 ? -15.445 25.469 15.359 1 78.69 192 GLU B C 1
ATOM 3202 O O . GLU B 1 192 ? -15.383 25.375 16.578 1 78.69 192 GLU B O 1
ATOM 3207 N N . ASP B 1 193 ? -14.453 25.438 14.586 1 79.69 193 ASP B N 1
ATOM 3208 C CA . ASP B 1 193 ? -13.141 25.156 15.156 1 79.69 193 ASP B CA 1
ATOM 3209 C C . ASP B 1 193 ? -12.461 26.422 15.641 1 79.69 193 ASP B C 1
ATOM 3211 O O . ASP B 1 193 ? -11.922 27.188 14.844 1 79.69 193 ASP B O 1
ATOM 3215 N N . ASP B 1 194 ? -12.414 26.594 16.906 1 76.94 194 ASP B N 1
ATOM 3216 C CA . ASP B 1 194 ? -11.883 27.812 17.516 1 76.94 194 ASP B CA 1
ATOM 3217 C C . ASP B 1 194 ? -10.352 27.797 17.531 1 76.94 194 ASP B C 1
ATOM 3219 O O . ASP B 1 194 ? -9.719 28.812 17.797 1 76.94 194 ASP B O 1
ATOM 3223 N N . THR B 1 195 ? -9.844 26.688 17.172 1 77.38 195 THR B N 1
ATOM 3224 C CA . THR B 1 195 ? -8.383 26.594 17.234 1 77.38 195 THR B CA 1
ATOM 3225 C C . THR B 1 195 ? -7.754 27.109 15.945 1 77.38 195 THR B C 1
ATOM 3227 O O . THR B 1 195 ? -6.547 27.359 15.898 1 77.38 195 THR B O 1
ATOM 3230 N N . VAL B 1 196 ? -8.562 27.328 14.984 1 82 196 VAL B N 1
ATOM 3231 C CA . VAL B 1 196 ? -8.055 27.844 13.711 1 82 196 VAL B CA 1
ATOM 3232 C C . VAL B 1 196 ? -8.297 29.344 13.633 1 82 196 VAL B C 1
ATOM 3234 O O . VAL B 1 196 ? -9.43 29.812 13.727 1 82 196 VAL B O 1
ATOM 3237 N N . PRO B 1 197 ? -7.195 30.094 13.492 1 81.25 197 PRO B N 1
ATOM 3238 C CA . PRO B 1 197 ? -7.348 31.547 13.445 1 81.25 197 PRO B CA 1
ATOM 3239 C C . PRO B 1 197 ? -8.016 32.031 12.164 1 81.25 197 PRO B C 1
ATOM 3241 O O . PRO B 1 197 ? -8.062 31.297 11.172 1 81.25 197 PRO B O 1
ATOM 3244 N N . ARG B 1 198 ? -8.57 33.25 12.328 1 78.69 198 ARG B N 1
ATOM 3245 C CA . ARG B 1 198 ? -9.148 33.875 11.148 1 78.69 198 ARG B CA 1
ATOM 3246 C C . ARG B 1 198 ? -8.102 34.688 10.391 1 78.69 198 ARG B C 1
ATOM 3248 O O . ARG B 1 198 ? -7.25 35.344 11.008 1 78.69 198 ARG B O 1
ATOM 3255 N N . GLY B 1 199 ? -8.078 34.562 9.109 1 77.25 199 GLY B N 1
ATOM 3256 C CA . GLY B 1 199 ? -7.156 35.312 8.289 1 77.25 199 GLY B CA 1
ATOM 3257 C C . GLY B 1 199 ? -5.773 34.719 8.203 1 77.25 199 GLY B C 1
ATOM 3258 O O . GLY B 1 199 ? -5.566 33.594 8.672 1 77.25 199 GLY B O 1
ATOM 3259 N N . CYS B 1 200 ? -4.777 35.375 7.629 1 78.12 200 CYS B N 1
ATOM 3260 C CA . CYS B 1 200 ? -3.412 34.906 7.441 1 78.12 200 CYS B CA 1
ATOM 3261 C C . CYS B 1 200 ? -2.617 35 8.734 1 78.12 200 CYS B C 1
ATOM 3263 O O . CYS B 1 200 ? -2.875 35.875 9.562 1 78.12 200 CYS B O 1
ATOM 3265 N N . LEU B 1 201 ? -1.74 34.125 8.945 1 78.12 201 LEU B N 1
ATOM 3266 C CA . LEU B 1 201 ? -0.791 34.219 10.055 1 78.12 201 LEU B CA 1
ATOM 3267 C C . LEU B 1 201 ? 0.2 35.344 9.812 1 78.12 201 LEU B C 1
ATOM 3269 O O . LEU B 1 201 ? 0.445 35.75 8.664 1 78.12 201 LEU B O 1
ATOM 3273 N N . SER B 1 202 ? 0.587 35.938 10.945 1 76.5 202 SER B N 1
ATOM 3274 C CA . SER B 1 202 ? 1.652 36.906 10.805 1 76.5 202 SER B CA 1
ATOM 3275 C C . SER B 1 202 ? 2.906 36.281 10.203 1 76.5 202 SER B C 1
ATOM 3277 O O . SER B 1 202 ? 3.406 35.281 10.703 1 76.5 202 SER B O 1
ATOM 3279 N N . GLY B 1 203 ? 3.375 36.75 9 1 74.94 203 GLY B N 1
ATOM 3280 C CA . GLY B 1 203 ? 4.562 36.219 8.359 1 74.94 203 GLY B CA 1
ATOM 3281 C C . GLY B 1 203 ? 4.25 35.125 7.367 1 74.94 203 GLY B C 1
ATOM 3282 O O . GLY B 1 203 ? 5.113 34.281 7.055 1 74.94 203 GLY B O 1
ATOM 3283 N N . CYS B 1 204 ? 3.092 35.094 6.957 1 78.75 204 CYS B N 1
ATOM 3284 C CA . CYS B 1 204 ? 2.689 34.094 5.973 1 78.75 204 CYS B CA 1
ATOM 3285 C C . CYS B 1 204 ? 3.551 34.188 4.719 1 78.75 204 CYS B C 1
ATOM 3287 O O . CYS B 1 204 ? 3.648 35.25 4.105 1 78.75 204 CYS B O 1
ATOM 3289 N N . SER B 1 205 ? 4.191 33.094 4.414 1 75.62 205 SER B N 1
ATOM 3290 C CA . SER B 1 205 ? 5.094 33.062 3.268 1 75.62 205 SER B CA 1
ATOM 3291 C C . SER B 1 205 ? 4.324 33.219 1.958 1 75.62 205 SER B C 1
ATOM 3293 O O . SER B 1 205 ? 4.906 33.562 0.932 1 75.62 205 SER B O 1
ATOM 3295 N N . CYS B 1 206 ? 3.068 33.031 1.957 1 73.81 206 CYS B N 1
ATOM 3296 C CA . CYS B 1 206 ? 2.264 33.062 0.741 1 73.81 206 CYS B CA 1
ATOM 3297 C C . CYS B 1 206 ? 1.799 34.469 0.442 1 73.81 206 CYS B C 1
ATOM 3299 O O . CYS B 1 206 ? 1.48 34.812 -0.703 1 73.81 206 CYS B O 1
ATOM 3301 N N . LYS B 1 207 ? 1.655 35.188 1.495 1 67.69 207 LYS B N 1
ATOM 3302 C CA . LYS B 1 207 ? 1.241 36.594 1.292 1 67.69 207 LYS B CA 1
ATOM 3303 C C . LYS B 1 207 ? 2.215 37.312 0.377 1 67.69 207 LYS B C 1
ATOM 3305 O O . LYS B 1 207 ? 1.802 38.125 -0.457 1 67.69 207 LYS B O 1
ATOM 3310 N N . GLU B 1 208 ? 3.414 36.969 0.531 1 63.91 208 GLU B N 1
ATOM 3311 C CA . GLU B 1 208 ? 4.41 37.656 -0.292 1 63.91 208 GLU B CA 1
ATOM 3312 C C . GLU B 1 208 ? 4.336 37.188 -1.743 1 63.91 208 GLU B C 1
ATOM 3314 O O . GLU B 1 208 ? 4.746 37.906 -2.654 1 63.91 208 GLU B O 1
ATOM 3319 N N . LEU B 1 209 ? 3.852 36 -1.969 1 65.25 209 LEU B N 1
ATOM 3320 C CA . LEU B 1 209 ? 3.836 35.438 -3.312 1 65.25 209 LEU B CA 1
ATOM 3321 C C . LEU B 1 209 ? 2.607 35.906 -4.086 1 65.25 209 LEU B C 1
ATOM 3323 O O . LEU B 1 209 ? 2.613 35.906 -5.32 1 65.25 209 LEU B O 1
ATOM 3327 N N . GLY B 1 210 ? 1.443 36.188 -3.492 1 59.03 210 GLY B N 1
ATOM 3328 C CA . GLY B 1 210 ? 0.297 36.594 -4.289 1 59.03 210 GLY B CA 1
ATOM 3329 C C . GLY B 1 210 ? -0.777 37.312 -3.479 1 59.03 210 GLY B C 1
ATOM 3330 O O . GLY B 1 210 ? -0.878 37.094 -2.268 1 59.03 210 GLY B O 1
ATOM 3331 N N . ALA B 1 211 ? -1.424 38.344 -3.984 1 51.03 211 ALA B N 1
ATOM 3332 C CA . ALA B 1 211 ? -2.557 39.125 -3.506 1 51.03 211 ALA B CA 1
ATOM 3333 C C . ALA B 1 211 ? -3.723 38.219 -3.107 1 51.03 211 ALA B C 1
ATOM 3335 O O . ALA B 1 211 ? -4.484 38.562 -2.193 1 51.03 211 ALA B O 1
ATOM 3336 N N . VAL B 1 212 ? -4.008 37.125 -3.795 1 49.88 212 VAL B N 1
ATOM 3337 C CA . VAL B 1 212 ? -5.234 36.344 -3.764 1 49.88 212 VAL B CA 1
ATOM 3338 C C . VAL B 1 212 ? -5.25 35.438 -2.523 1 49.88 212 VAL B C 1
ATOM 3340 O O . VAL B 1 212 ? -6.227 34.719 -2.275 1 49.88 212 VAL B O 1
ATOM 3343 N N . VAL B 1 213 ? -4.195 35.438 -1.815 1 53.09 213 VAL B N 1
ATOM 3344 C CA . VAL B 1 213 ? -4.098 34.562 -0.657 1 53.09 213 VAL B CA 1
ATOM 3345 C C . VAL B 1 213 ? -5.188 34.906 0.354 1 53.09 213 VAL B C 1
ATOM 3347 O O . VAL B 1 213 ? -5.684 34.031 1.068 1 53.09 213 VAL B O 1
ATOM 3350 N N . ALA B 1 214 ? -5.676 36.188 0.404 1 50.81 214 ALA B N 1
ATOM 3351 C CA . ALA B 1 214 ? -6.648 36.625 1.401 1 50.81 214 ALA B CA 1
ATOM 3352 C C . ALA B 1 214 ? -7.949 35.844 1.281 1 50.81 214 ALA B C 1
ATOM 3354 O O . ALA B 1 214 ? -8.602 35.531 2.287 1 50.81 214 ALA B O 1
ATOM 3355 N N . THR B 1 215 ? -8.344 35.531 0.098 1 47.94 215 THR B N 1
ATOM 3356 C CA . THR B 1 215 ? -9.641 34.875 -0.045 1 47.94 215 THR B CA 1
ATOM 3357 C C . THR B 1 215 ? -9.547 33.406 0.375 1 47.94 215 THR B C 1
ATOM 3359 O O . THR B 1 215 ? -10.508 32.844 0.911 1 47.94 215 THR B O 1
ATOM 3362 N N . THR B 1 216 ? -8.406 32.812 0.081 1 51.84 216 THR B N 1
ATOM 3363 C CA . THR B 1 216 ? -8.242 31.391 0.439 1 51.84 216 THR B CA 1
ATOM 3364 C C . THR B 1 216 ? -8.125 31.234 1.952 1 51.84 216 THR B C 1
ATOM 3366 O O . THR B 1 216 ? -8.555 30.219 2.51 1 51.84 216 THR B O 1
ATOM 3369 N N . CYS B 1 217 ? -7.445 32.219 2.588 1 56.66 217 CYS B N 1
ATOM 3370 C CA . CYS B 1 217 ? -7.273 32.188 4.035 1 56.66 217 CYS B CA 1
ATOM 3371 C C . CYS B 1 217 ? -8.469 32.812 4.742 1 56.66 217 CYS B C 1
ATOM 3373 O O . CYS B 1 217 ? -8.609 32.719 5.961 1 56.66 217 CYS B O 1
ATOM 3375 N N . SER B 1 218 ? -9.18 33.781 4.102 1 45.88 218 SER B N 1
ATOM 3376 C CA . SER B 1 218 ? -10.273 34.5 4.723 1 45.88 218 SER B CA 1
ATOM 3377 C C . SER B 1 218 ? -11.445 33.594 5.047 1 45.88 218 SER B C 1
ATOM 3379 O O . SER B 1 218 ? -12.266 33.906 5.918 1 45.88 218 SER B O 1
ATOM 3381 N N . LYS B 1 219 ? -11.93 32.875 4 1 43.81 219 LYS B N 1
ATOM 3382 C CA . LYS B 1 219 ? -13.273 32.344 4.199 1 43.81 219 LYS B CA 1
ATOM 3383 C C . LYS B 1 219 ? -13.258 31.203 5.23 1 43.81 219 LYS B C 1
ATOM 3385 O O . LYS B 1 219 ? -14.297 30.609 5.523 1 43.81 219 LYS B O 1
ATOM 3390 N N . GLN B 1 220 ? -12.078 30.672 5.465 1 36.66 220 GLN B N 1
ATOM 3391 C CA . GLN B 1 220 ? -12.289 29.672 6.516 1 36.66 220 GLN B CA 1
ATOM 3392 C C . GLN B 1 220 ? -12.289 30.328 7.895 1 36.66 220 GLN B C 1
ATOM 3394 O O . GLN B 1 220 ? -11.578 31.312 8.117 1 36.66 220 GLN B O 1
#

Organism: Ectocarpus siliculosus (NCBI:txid2880)

Foldseek 3Di:
DPPPPPLPPPPDCPPCQQPQDPLLQVLQVLLQVLLCVLQVDFAPDDAPVRVLVSLLCSCAVVVDALVSLLVSLLVSVDVVCPPPNQVCLQVPQQPDPCNLQVCLQPVQVSCCSQFNHKDFAAAPVRHGRKMKRQAGPSCVVQVWLLCCVRNPFPSVQCNCCVRNVWGKHWQAASSRNMIMIGIRDHYDDPVPDPRRDAFTGDPGPSVVVHPCSRVSRHPD/DPPPPPLPPPPDCPPCQQPQDPLLQVLQVLLQVLLCVLQVDFAPDDAPVRVLVSLLCSCAVVVDALVSLLVSLLVSVDVVCPPPNQVCLQPPQQPDPCNLQVCLQPVQVSCCSQFNHKDFAAAPVRHGRKMKRQAGPSCVVQVWLLCCVRNPFVSVQCNCCVRNVWGKHWQAASSRNMIMIGIRDHYDDPVPDPRRDAFTGDPGPSVVVHPCSRVSRHPD

Solvent-accessible surface area (backbone atoms only — not comparable to full-atom values): 23326 Å² total; per-residue (Å²): 127,82,82,72,75,75,74,76,75,66,76,70,77,52,85,65,61,57,65,69,47,74,65,28,51,51,49,44,52,53,51,44,54,48,50,26,66,74,71,72,49,80,56,90,48,64,72,68,61,13,47,51,49,37,54,47,40,44,48,52,73,69,51,49,48,67,66,53,39,19,49,52,38,32,50,45,53,48,49,45,48,15,74,48,42,34,62,50,34,34,71,71,33,36,76,42,90,55,31,26,36,55,50,22,67,61,39,36,79,76,43,25,58,62,28,26,58,45,37,72,37,54,19,93,86,68,42,79,11,3,30,37,29,66,46,25,44,52,46,60,72,36,29,32,54,44,57,42,43,32,53,40,45,51,20,51,34,46,37,32,32,74,54,28,52,36,40,27,24,70,51,56,35,88,85,70,30,25,31,39,35,18,40,67,34,79,53,69,54,73,91,69,32,81,65,57,69,73,40,72,41,90,75,26,54,52,59,78,72,28,84,66,45,52,63,68,22,47,77,82,129,83,84,73,75,74,76,76,75,66,76,70,79,53,86,64,62,58,67,69,46,73,65,27,51,50,50,44,51,54,51,44,54,48,50,26,66,73,72,72,49,80,56,90,47,64,72,68,63,13,48,52,47,37,54,47,39,43,48,53,74,69,52,47,49,68,67,52,38,21,49,50,39,32,50,45,53,48,48,46,49,16,75,46,43,33,62,50,35,36,70,72,33,36,78,41,91,56,33,27,36,54,52,24,68,62,39,35,81,77,43,26,58,63,29,25,58,48,38,73,37,53,20,93,84,69,42,78,10,3,30,38,29,65,46,25,44,53,46,61,73,37,29,30,53,43,56,43,42,32,53,40,44,52,20,50,34,45,38,32,34,74,53,29,52,36,40,28,24,72,50,57,34,87,87,71,29,25,32,40,33,18,40,67,33,77,53,71,54,72,92,69,32,81,66,57,71,74,39,72,43,89,74,26,56,52,58,78,73,29,86,67,45,56,64,68,22,46,76,85

Nearest PDB structures (foldseek):
  4v7f-assembly1_o  TM=2.316E-01  e=4.621E+00  Saccharomyces cerevisiae
  4v7f-assembly1_o  TM=2.315E-01  e=4.332E+00  Saccharomyces cerevisiae

Radius of gyration: 26.38 Å; Cα contacts (8 Å, |Δi|>4): 724; chains: 2; bounding box: 38×103×58 Å

InterPro domains:
  IPR025114 Beta-carotene isomerase D27-like, C-terminal [PF13225] (125-192)
  IPR038938 Beta-carotene isomerase D27-like [PTHR33591] (20-208)

pLDDT: mean 86.29, std 16.89, range [26.19, 98.44]

Secondary structure (DSSP, 8-state):
--------------TTTT---HHHHHHHHHHHHHHHHHHT---SS-HHHHHHHHHHIIIIIS---HHHHHHHHHHHHHHHHTTTHHHHHHHHTTTSTTHHHHHHHHHHHHHHHHH-SEEEEE-TTSSEEEEEESS-HHHHHH--HHHHIIIIIHHHHHIIIIIIS--EEEEE-TTT--EEEEETSPPPPGGG-TTSPSSPPTT-TTTTT-TTHHHHHH--/--------------TTTT---HHHHHHHHHHHHHHHHHHT---SS-HHHHHHHHHHIIIIIS---HHHHHHHHHHHHHHHHTTTHHHHHHHHTTTSTTHHHHHHHHHHHHHHHHH-SEEEEE-TTSSEEEEEESS-HHHHHH--HHHHIIIIIHHHHHIIIIIIS--EEEEE-TTT--EEEEETSPPPPGGG-TTSPSSPPTT-TTTTT-TTHHHHHH--

Sequence (440 aa):
MPEEGVAQLRPPLAADFCSESLLDKVALALFRVLVQKEIGYKSEEPGYAGLIDEAQNYMVIQGASVEDQQDMAVRVLTTIAGPAVPPVYKLFMAPWPWAPFLTAFFTPPFFKFLVGPNKLDARKDDTPGGVFVERCRFLEETNCKGLCTNMCKIPTERFFEETLGLTMAMEPDFDTYECRLSFGLESPAMEEDDTVPRGCLSGCSCKELGAVVATTCSKQMPEEGVAQLRPPLAADFCSESLLDKVALALFRVLVQKEIGYKSEEPGYAGLIDEAQNYMVIQGASVEDQQDMAVRVLTTIAGPAVPPVYKLFMAPWPWAPFLTAFFTPPFFKFLVGPNKLDARKDDTPGGVFVERCRFLEETNCKGLCTNMCKIPTERFFEETLGLTMAMEPDFDTYECRLSFGLESPAMEEDDTVPRGCLSGCSCKELGAVVATTCSKQ